Protein 5OW5 (pdb70)

Organism: Mus musculus (NCBI:txid10090)

Foldseek 3Di:
DDPVVVVVVVVPCVVVVVVVVVVLVVQLVVLVVPDDLQANLSSLVSNVVVVDLVNNLVSLVVPLVPLVSDDLLSLLSCLVSLLVQCPDPDPSSVVSSLSVLVSCLVVPVVVLVPLQPDDDDDVVSVVVVVSSVSNVVSLVVVLVVLVVCQCVVPPDHDSSVVVNVSSVVD/DVVVLVVLLVVLVVCVVVVVLVVSLVSLVVSLVVLVVVLVVDDDVVVSVVSVVVSVVSVVVNVVSVVVVVVVVVPDD/DVVVVVVVVVVCPVVVVVVVVVLVVQLVVLVVPDDLQASLSSLVSLVVVVDLVNNLVVLVVCLVPLVSDDLLSLLSCLVSLLVQCPDPDPSSNVSSLSVLVSCLVVPVVVLVCLQPDDDDDPVSVVVVVSSVSSVVSVVVVLVVLVVDVPVPVSSVVVNVSVVVD/DVVVLVVLLVVLVVCLVVVVLVVNLVSLVVSLVVLQVVAVPVVNVVSVVVSVVSVVVNVVSVVVVVVVVVPD/DVVVVVVVVD/DVVVVVVVVD

InterPro domains:
  IPR001680 WD40 repeat [PF00400] (13-49)
  IPR001680 WD40 repeat [PF00400] (54-91)
  IPR001680 WD40 repeat [PF00400] (96-133)
  IPR001680 WD40 repeat [PF00400] (139-175)
  IPR001680 WD40 repeat [PF00400] (180-217)
  IPR001680 WD40 repeat [PF00400] (224-253)
  IPR001680 WD40 repeat [PS50082] (16-58)
  IPR001680 WD40 repeat [PS50082] (59-100)
  IPR001680 WD40 repeat [PS50082] (101-142)
  IPR001680 WD40 repeat [PS50082] (143-184)
  IPR001680 WD40 repeat [PS50082] (185-226)
  IPR001680 WD40 repeat [SM00320] (9-49)
  IPR001680 WD40 repeat [SM00320] (52-91)
  IPR001680 WD40 repeat [SM00320] (94-133)
  IPR001680 WD40 repeat [SM00320] (136-175)
  IPR001680 WD40 repeat [SM00320] (178-217)
  IPR001680 WD40 repeat [SM00320] (220-258)
  IPR015943 WD40/YVTN repeat-like-containing domain superfamily [G3DSA:2.130.10.10] (4-182)
  IPR015943 WD40/YVTN repeat-like-containing domain superfamily [G3DSA:2.130.10.10] (183-345)
  IPR019775 WD40 repeat, conserved site [PS00678] (120-134)

Structure (mmCIF, N/CA/C/O backbone):
data_5OW5
#
_entry.id   5OW5
#
_cell.length_a   36.330
_cell.length_b   79.060
_cell.length_c   99.060
_cell.angle_alpha   90.00
_cell.angle_beta   94.97
_cell.angle_gamma   90.00
#
_symmetry.space_group_name_H-M   'P 1 21 1'
#
loop_
_entity.id
_entity.type
_entity.pdbx_description
1 polymer 'Katanin p80 WD40 repeat-containing subunit B1'
2 polymer 'Katanin p60 ATPase-containing subunit A1'
3 polymer 'Calmodulin-regulated spectrin-associated protein'
4 non-polymer 1,2-ETHANEDIOL
5 non-polymer DI(HYDROXYETHYL)ETHER
6 water water
#
loop_
_atom_site.group_PDB
_atom_site.id
_atom_site.type_symbol
_atom_site.label_atom_id
_atom_site.label_alt_id
_atom_site.label_comp_id
_atom_site.label_asym_id
_atom_site.label_entity_id
_atom_site.label_seq_id
_atom_site.pdbx_PDB_ins_code
_atom_site.Cartn_x
_atom_site.Cartn_y
_atom_site.Cartn_z
_atom_site.occupancy
_atom_site.B_iso_or_equiv
_atom_site.auth_seq_id
_atom_site.auth_comp_id
_atom_site.auth_asym_id
_atom_site.auth_atom_id
_atom_site.pdbx_PDB_model_num
ATOM 1 N N . LEU A 1 39 ? 137.237 137.226 -61.658 1.00 61.74 485 LEU A N 1
ATOM 2 C CA . LEU A 1 39 ? 136.193 137.506 -60.672 1.00 50.60 485 LEU A CA 1
ATOM 3 C C . LEU A 1 39 ? 135.411 136.236 -60.346 1.00 42.34 485 LEU A C 1
ATOM 4 O O . LEU A 1 39 ? 134.896 135.579 -61.245 1.00 50.64 485 LEU A O 1
ATOM 19 N N . VAL A 1 40 ? 135.331 135.899 -59.041 1.00 42.87 486 VAL A N 1
ATOM 20 C CA . VAL A 1 40 ? 134.663 134.695 -58.541 1.00 44.52 486 VAL A CA 1
ATOM 21 C C . VAL A 1 40 ? 133.200 135.003 -58.225 1.00 42.37 486 VAL A C 1
ATOM 22 O O . VAL A 1 40 ? 132.830 136.150 -57.954 1.00 33.85 486 VAL A O 1
ATOM 35 N N . ASP A 1 41 ? 132.334 133.985 -58.320 1.00 36.66 487 ASP A N 1
ATOM 36 C CA . ASP A 1 41 ? 130.902 134.233 -58.129 1.00 32.61 487 ASP A CA 1
ATOM 37 C C . ASP A 1 41 ? 130.611 134.856 -56.773 1.00 31.37 487 ASP A C 1
ATOM 38 O O . ASP A 1 41 ? 129.844 135.811 -56.679 1.00 29.32 487 ASP A O 1
ATOM 47 N N . GLU A 1 42 ? 131.168 134.294 -55.699 1.00 36.42 488 GLU A N 1
ATOM 48 C CA . GLU A 1 42 ? 130.853 134.822 -54.374 1.00 36.72 488 GLU A CA 1
ATOM 49 C C . GLU A 1 42 ? 131.198 136.310 -54.303 1.00 32.34 488 GLU A C 1
ATOM 50 O O . GLU A 1 42 ? 130.415 137.125 -53.813 1.00 31.62 488 GLU A O 1
ATOM 62 N N . ASP A 1 43 ? 132.385 136.683 -54.801 1.00 34.27 489 ASP A N 1
ATOM 63 C CA . ASP A 1 43 ? 132.813 138.078 -54.737 1.00 50.07 489 ASP A CA 1
ATOM 64 C C . ASP A 1 43 ? 131.881 138.979 -55.544 1.00 43.00 489 ASP A C 1
ATOM 65 O O . ASP A 1 43 ? 131.512 140.066 -55.095 1.00 31.75 489 ASP A O 1
ATOM 74 N N . ALA A 1 44 ? 131.459 138.528 -56.719 1.00 30.66 490 ALA A N 1
ATOM 75 C CA . ALA A 1 44 ? 130.581 139.333 -57.549 1.00 34.36 490 ALA A CA 1
ATOM 76 C C . ALA A 1 44 ? 129.232 139.531 -56.874 1.00 27.67 490 ALA A C 1
ATOM 77 O O . ALA A 1 44 ? 128.718 140.647 -56.820 1.00 28.21 490 ALA A O 1
ATOM 84 N N . MET A 1 45 ? 128.651 138.450 -56.338 1.00 31.23 491 MET A N 1
ATOM 85 C CA . MET A 1 45 ? 127.416 138.568 -55.578 1.00 29.11 491 MET A CA 1
ATOM 86 C C . MET A 1 45 ? 127.583 139.526 -54.403 1.00 28.37 491 MET A C 1
ATOM 87 O O . MET A 1 45 ? 126.733 140.379 -54.157 1.00 25.78 491 MET A O 1
ATOM 101 N N . SER A 1 46 ? 128.681 139.398 -53.665 1.00 31.64 492 SER A N 1
ATOM 102 C CA . SER A 1 46 ? 128.912 140.280 -52.526 1.00 28.53 492 SER A CA 1
ATOM 103 C C . SER A 1 46 ? 128.955 141.745 -52.974 1.00 27.63 492 SER A C 1
ATOM 104 O O . SER A 1 46 ? 128.366 142.621 -52.326 1.00 33.29 492 SER A O 1
ATOM 112 N N . GLN A 1 47 ? 129.636 142.026 -54.083 1.00 31.81 493 GLN A N 1
ATOM 113 C CA . GLN A 1 47 ? 129.746 143.408 -54.555 1.00 33.03 493 GLN A CA 1
ATOM 114 C C . GLN A 1 47 ? 128.389 143.976 -54.933 1.00 28.09 493 GLN A C 1
ATOM 115 O O . GLN A 1 47 ? 128.106 145.156 -54.672 1.00 27.67 493 GLN A O 1
ATOM 128 N N . ILE A 1 48 ? 127.564 143.172 -55.605 1.00 25.21 494 ILE A N 1
ATOM 129 C CA . ILE A 1 48 ? 126.219 143.601 -56.002 1.00 20.32 494 ILE A CA 1
ATOM 130 C C . ILE A 1 48 ? 125.317 143.829 -54.798 1.00 34.08 494 ILE A C 1
ATOM 131 O O . ILE A 1 48 ? 124.558 144.808 -54.741 1.00 25.49 494 ILE A O 1
ATOM 147 N N . ARG A 1 49 ? 125.333 142.893 -53.841 1.00 24.23 495 ARG A N 1
ATOM 148 C CA . ARG A 1 49 ? 124.364 142.934 -52.769 1.00 22.49 495 ARG A CA 1
ATOM 149 C C . ARG A 1 49 ? 124.651 144.057 -51.787 1.00 25.09 495 ARG A C 1
ATOM 150 O O . ARG A 1 49 ? 123.719 144.539 -51.132 1.00 23.03 495 ARG A O 1
ATOM 171 N N . LYS A 1 50 ? 125.912 144.503 -51.701 1.00 25.03 496 LYS A N 1
ATOM 172 C CA . LYS A 1 50 ? 126.264 145.535 -50.729 1.00 26.36 496 LYS A CA 1
ATOM 173 C C . LYS A 1 50 ? 125.308 146.737 -50.777 1.00 28.35 496 LYS A C 1
ATOM 174 O O . LYS A 1 50 ? 124.886 147.235 -49.733 1.00 26.45 496 LYS A O 1
ATOM 193 N N . GLY A 1 51 ? 124.960 147.212 -51.961 1.00 22.69 497 GLY A N 1
ATOM 194 C CA . GLY A 1 51 ? 124.174 148.424 -52.076 1.00 25.37 497 GLY A CA 1
ATOM 195 C C . GLY A 1 51 ? 122.686 148.220 -52.149 1.00 22.02 497 GLY A C 1
ATOM 196 O O . GLY A 1 51 ? 121.935 149.192 -52.334 1.00 22.19 497 GLY A O 1
ATOM 200 N N . HIS A 1 52 ? 122.221 146.974 -51.996 1.00 22.12 498 HIS A N 1
ATOM 201 C CA . HIS A 1 52 ? 120.794 146.714 -52.218 1.00 17.91 498 HIS A CA 1
ATOM 202 C C . HIS A 1 52 ? 119.904 147.435 -51.213 1.00 21.64 498 HIS A C 1
ATOM 203 O O . HIS A 1 52 ? 118.902 148.045 -51.588 1.00 20.81 498 HIS A O 1
ATOM 217 N N . ASP A 1 53 ? 120.189 147.300 -49.915 1.00 19.08 499 ASP A N 1
ATOM 218 C CA . ASP A 1 53 ? 119.307 147.939 -48.938 1.00 18.72 499 ASP A CA 1
ATOM 219 C C . ASP A 1 53 ? 119.281 149.454 -49.121 1.00 16.03 499 ASP A C 1
ATOM 220 O O . ASP A 1 53 ? 118.221 150.081 -49.027 1.00 18.45 499 ASP A O 1
ATOM 229 N N . THR A 1 54 ? 120.439 150.046 -49.400 1.00 18.97 500 THR A N 1
ATOM 230 C CA . THR A 1 54 ? 120.506 151.462 -49.729 1.00 19.95 500 THR A CA 1
ATOM 231 C C . THR A 1 54 ? 119.578 151.812 -50.874 1.00 23.40 500 THR A C 1
ATOM 232 O O . THR A 1 54 ? 118.791 152.767 -50.793 1.00 21.56 500 THR A O 1
ATOM 243 N N . MET A 1 55 ? 119.654 151.046 -51.969 1.00 20.49 501 MET A N 1
ATOM 244 C CA . MET A 1 55 ? 118.796 151.358 -53.105 1.00 16.32 501 MET A CA 1
ATOM 245 C C . MET A 1 55 ? 117.319 151.174 -52.759 1.00 15.38 501 MET A C 1
ATOM 246 O O . MET A 1 55 ? 116.469 151.978 -53.165 1.00 18.99 501 MET A O 1
ATOM 260 N N . PHE A 1 56 ? 116.991 150.135 -51.978 1.00 13.80 502 PHE A N 1
ATOM 261 C CA . PHE A 1 56 ? 115.599 149.902 -51.649 1.00 12.52 502 PHE A CA 1
ATOM 262 C C . PHE A 1 56 ? 115.062 151.057 -50.799 1.00 19.26 502 PHE A C 1
ATOM 263 O O . PHE A 1 56 ? 113.930 151.492 -50.979 1.00 19.09 502 PHE A O 1
ATOM 280 N N . VAL A 1 57 ? 115.853 151.531 -49.835 1.00 19.26 503 VAL A N 1
ATOM 281 C CA . VAL A 1 57 ? 115.399 152.604 -48.965 1.00 21.27 503 VAL A CA 1
ATOM 282 C C . VAL A 1 57 ? 115.242 153.881 -49.761 1.00 22.18 503 VAL A C 1
ATOM 283 O O . VAL A 1 57 ? 114.223 154.577 -49.666 1.00 20.68 503 VAL A O 1
ATOM 296 N N . VAL A 1 58 ? 116.255 154.226 -50.532 1.00 16.90 504 VAL A N 1
ATOM 297 C CA . VAL A 1 58 ? 116.199 155.492 -51.285 1.00 18.51 504 VAL A CA 1
ATOM 298 C C . VAL A 1 58 ? 115.023 155.491 -52.243 1.00 21.01 504 VAL A C 1
ATOM 299 O O . VAL A 1 58 ? 114.275 156.473 -52.341 1.00 19.10 504 VAL A O 1
ATOM 312 N N . LEU A 1 59 ? 114.834 154.376 -52.963 1.00 19.24 505 LEU A N 1
ATOM 313 C CA . LEU A 1 59 ? 113.811 154.330 -53.996 1.00 20.54 505 LEU A CA 1
ATOM 314 C C . LEU A 1 59 ? 112.419 154.275 -53.400 1.00 20.28 505 LEU A C 1
ATOM 315 O O . LEU A 1 59 ? 111.505 154.936 -53.899 1.00 18.87 505 LEU A O 1
ATOM 331 N N . THR A 1 60 ? 112.223 153.501 -52.311 1.00 18.39 506 THR A N 1
ATOM 332 C CA . THR A 1 60 ? 110.896 153.521 -51.716 1.00 16.29 506 THR A CA 1
ATOM 333 C C . THR A 1 60 ? 110.602 154.889 -51.100 1.00 18.62 506 THR A C 1
ATOM 334 O O . THR A 1 60 ? 109.448 155.345 -51.144 1.00 19.05 506 THR A O 1
ATOM 345 N N . SER A 1 61 ? 111.617 155.584 -50.577 1.00 18.75 507 SER A N 1
ATOM 346 C CA . SER A 1 61 ? 111.355 156.900 -50.015 1.00 18.73 507 SER A CA 1
ATOM 347 C C . SER A 1 61 ? 111.017 157.896 -51.114 1.00 22.72 507 SER A C 1
ATOM 348 O O . SER A 1 61 ? 110.086 158.705 -50.977 1.00 22.99 507 SER A O 1
ATOM 357 N N . ARG A 1 62 ? 111.740 157.826 -52.222 1.00 19.36 508 ARG A N 1
ATOM 358 C CA . ARG A 1 62 ? 111.427 158.734 -53.323 1.00 19.95 508 ARG A CA 1
ATOM 359 C C . ARG A 1 62 ? 110.026 158.449 -53.867 1.00 19.37 508 ARG A C 1
ATOM 360 O O . ARG A 1 62 ? 109.225 159.366 -54.058 1.00 22.95 508 ARG A O 1
ATOM 381 N N . HIS A 1 63 ? 109.689 157.176 -54.049 1.00 19.48 509 HIS A N 1
ATOM 382 C CA . HIS A 1 63 ? 108.333 156.824 -54.495 1.00 19.95 509 HIS A CA 1
ATOM 383 C C . HIS A 1 63 ? 107.263 157.396 -53.572 1.00 27.82 509 HIS A C 1
ATOM 384 O O . HIS A 1 63 ? 106.318 158.038 -54.031 1.00 21.70 509 HIS A O 1
ATOM 398 N N . LYS A 1 64 ? 107.390 157.194 -52.268 1.00 22.80 510 LYS A N 1
ATOM 399 C CA . LYS A 1 64 ? 106.407 157.763 -51.350 1.00 23.86 510 LYS A CA 1
ATOM 400 C C . LYS A 1 64 ? 106.293 159.274 -51.501 1.00 20.84 510 LYS A C 1
ATOM 401 O O . LYS A 1 64 ? 105.189 159.833 -51.585 1.00 21.26 510 LYS A O 1
ATOM 420 N N . ASN A 1 65 ? 107.427 159.956 -51.522 1.00 18.84 511 ASN A N 1
ATOM 421 C CA . ASN A 1 65 ? 107.442 161.400 -51.626 1.00 17.97 511 ASN A CA 1
ATOM 422 C C . ASN A 1 65 ? 106.808 161.866 -52.919 1.00 19.52 511 ASN A C 1
ATOM 423 O O . ASN A 1 65 ? 106.020 162.830 -52.923 1.00 22.58 511 ASN A O 1
ATOM 434 N N . LEU A 1 66 ? 107.066 161.146 -54.012 1.00 18.09 512 LEU A N 1
ATOM 435 C CA . LEU A 1 66 ? 106.448 161.547 -55.275 1.00 17.31 512 LEU A CA 1
ATOM 436 C C . LEU A 1 66 ? 104.938 161.298 -55.239 1.00 21.95 512 LEU A C 1
ATOM 437 O O . LEU A 1 66 ? 104.163 162.042 -55.852 1.00 24.55 512 LEU A O 1
ATOM 453 N N . ASP A 1 67 ? 104.498 160.267 -54.528 1.00 22.14 513 ASP A N 1
ATOM 454 C CA . ASP A 1 67 ? 103.054 160.028 -54.409 1.00 21.04 513 ASP A CA 1
ATOM 455 C C . ASP A 1 67 ? 102.375 161.144 -53.624 1.00 25.57 513 ASP A C 1
ATOM 456 O O . ASP A 1 67 ? 101.217 161.505 -53.883 1.00 23.40 513 ASP A O 1
ATOM 465 N N . THR A 1 68 ? 103.061 161.633 -52.594 1.00 19.66 514 THR A N 1
ATOM 466 C CA . THR A 1 68 ? 102.576 162.783 -51.838 1.00 22.75 514 THR A CA 1
ATOM 467 C C . THR A 1 68 ? 102.447 164.001 -52.735 1.00 20.86 514 THR A C 1
ATOM 468 O O . THR A 1 68 ? 101.439 164.713 -52.693 1.00 24.18 514 THR A O 1
ATOM 479 N N . VAL A 1 69 ? 103.473 164.284 -53.506 1.00 20.41 515 VAL A N 1
ATOM 480 C CA . VAL A 1 69 ? 103.416 165.402 -54.448 1.00 18.62 515 VAL A CA 1
ATOM 481 C C . VAL A 1 69 ? 102.266 165.196 -55.413 1.00 25.00 515 VAL A C 1
ATOM 482 O O . VAL A 1 69 ? 101.511 166.123 -55.715 1.00 22.13 515 VAL A O 1
ATOM 495 N N . ARG A 1 70 ? 102.112 163.976 -55.910 1.00 22.32 516 ARG A N 1
ATOM 496 C CA . ARG A 1 70 ? 101.072 163.688 -56.897 1.00 23.81 516 ARG A CA 1
ATOM 497 C C . ARG A 1 70 ? 99.682 163.855 -56.327 1.00 25.75 516 ARG A C 1
ATOM 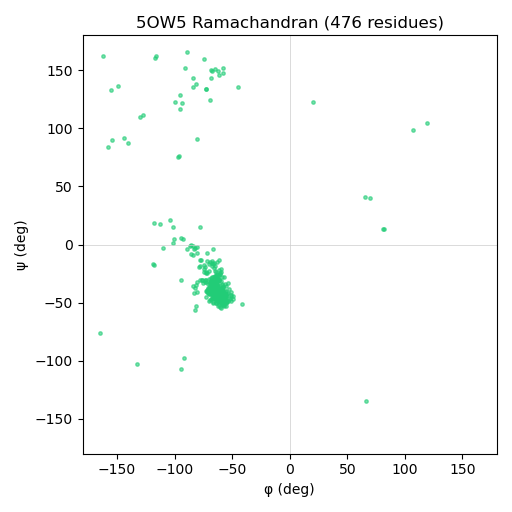498 O O . ARG A 1 70 ? 98.744 164.144 -57.081 1.00 28.59 516 ARG A O 1
ATOM 519 N N . ALA A 1 71 ? 99.504 163.653 -55.021 1.00 24.78 517 ALA A N 1
ATOM 520 C CA . ALA A 1 71 ? 98.165 163.703 -54.471 1.00 26.72 517 ALA A CA 1
ATOM 521 C C . ALA A 1 71 ? 97.566 165.100 -54.512 1.00 23.80 517 ALA A C 1
ATOM 522 O O . ALA A 1 71 ? 96.339 165.230 -54.425 1.00 26.85 517 ALA A O 1
ATOM 529 N N . VAL A 1 72 ? 98.387 166.132 -54.662 1.00 24.65 518 VAL A N 1
ATOM 530 C CA . VAL A 1 72 ? 97.884 167.496 -54.737 1.00 25.63 518 VAL A CA 1
ATOM 531 C C . VAL A 1 72 ? 98.113 168.075 -56.128 1.00 21.19 518 VAL A C 1
ATOM 532 O O . VAL A 1 72 ? 97.931 169.273 -56.334 1.00 23.31 518 VAL A O 1
ATOM 545 N N . TRP A 1 73 ? 98.357 167.213 -57.108 1.00 20.71 519 TRP A N 1
ATOM 546 C CA . TRP A 1 73 ? 98.602 167.688 -58.467 1.00 20.34 519 TRP A CA 1
ATOM 547 C C . TRP A 1 73 ? 97.346 168.195 -59.127 1.00 25.70 519 TRP A C 1
ATOM 548 O O . TRP A 1 73 ? 96.295 167.542 -59.101 1.00 23.79 519 TRP A O 1
ATOM 569 N N . THR A 1 74 ? 97.461 169.361 -59.755 1.00 23.09 520 THR A N 1
ATOM 570 C CA . THR A 1 74 ? 96.432 169.802 -60.702 1.00 24.84 520 THR A CA 1
ATOM 571 C C . THR A 1 74 ? 97.089 170.775 -61.668 1.00 21.87 520 THR A C 1
ATOM 572 O O . THR A 1 74 ? 97.796 171.673 -61.226 1.00 23.53 520 THR A O 1
ATOM 583 N N . THR A 1 75 ? 96.856 170.603 -62.971 1.00 24.32 521 THR A N 1
ATOM 584 C CA . THR A 1 75 ? 97.386 171.573 -63.920 1.00 22.06 521 THR A CA 1
ATOM 585 C C . THR A 1 75 ? 96.810 172.970 -63.667 1.00 26.28 521 THR A C 1
ATOM 586 O O . THR A 1 75 ? 97.411 173.971 -64.062 1.00 27.57 521 THR A O 1
ATOM 597 N N . GLY A 1 76 ? 95.606 173.054 -63.083 1.00 26.03 522 GLY A N 1
ATOM 598 C CA . GLY A 1 76 ? 95.038 174.342 -62.720 1.00 34.99 522 GLY A CA 1
ATOM 599 C C . GLY A 1 76 ? 95.871 175.142 -61.733 1.00 32.59 522 GLY A C 1
ATOM 600 O O . GLY A 1 76 ? 95.695 176.356 -61.605 1.00 28.71 522 GLY A O 1
ATOM 604 N N . ASP A 1 77 ? 96.709 174.477 -60.943 1.00 32.17 523 ASP A N 1
ATOM 605 C CA . ASP A 1 77 ? 97.594 175.185 -60.048 1.00 27.73 523 ASP A CA 1
ATOM 606 C C . ASP A 1 77 ? 98.750 174.286 -59.703 1.00 26.58 523 ASP A C 1
ATOM 607 O O . ASP A 1 77 ? 98.756 173.675 -58.618 1.00 24.36 523 ASP A O 1
ATOM 616 N N . ILE A 1 78 ? 99.768 174.240 -60.559 1.00 22.63 524 ILE A N 1
ATOM 617 C CA . ILE A 1 78 ? 100.898 173.354 -60.317 1.00 22.03 524 ILE A CA 1
ATOM 618 C C . ILE A 1 78 ? 101.733 173.810 -59.127 1.00 22.89 524 ILE A C 1
ATOM 619 O O . ILE A 1 78 ? 102.527 173.023 -58.602 1.00 20.10 524 ILE A O 1
ATOM 635 N N . LYS A 1 79 ? 101.562 175.051 -58.662 1.00 23.88 525 LYS A N 1
ATOM 636 C CA . LYS A 1 79 ? 102.335 175.508 -57.508 1.00 26.39 525 LYS A CA 1
ATOM 637 C C . LYS A 1 79 ? 102.068 174.636 -56.283 1.00 18.77 525 LYS A C 1
ATOM 638 O O . LYS A 1 79 ? 102.943 174.472 -55.435 1.00 21.22 525 LYS A O 1
ATOM 657 N N . THR A 1 80 ? 100.869 174.091 -56.153 1.00 18.13 526 THR A N 1
ATOM 658 C CA . THR A 1 80 ? 100.571 173.297 -54.963 1.00 20.85 526 THR A CA 1
ATOM 659 C C . THR A 1 80 ? 101.499 172.082 -54.867 1.00 20.94 526 THR A C 1
ATOM 660 O O . THR A 1 80 ? 102.012 171.782 -53.793 1.00 22.37 526 THR A O 1
ATOM 671 N N . SER A 1 81 ? 101.691 171.358 -55.972 1.00 20.67 527 SER A N 1
ATOM 672 C CA . SER A 1 81 ? 102.617 170.227 -55.945 1.00 18.19 527 SER A CA 1
ATOM 673 C C . SER A 1 81 ? 104.047 170.702 -55.773 1.00 16.98 527 SER A C 1
ATOM 674 O O . SER A 1 81 ? 104.849 170.063 -55.087 1.00 19.63 527 SER A O 1
ATOM 682 N N . VAL A 1 82 ? 104.413 171.815 -56.413 1.00 16.24 528 VAL A N 1
ATOM 683 C CA . VAL A 1 82 ? 105.787 172.295 -56.256 1.00 15.61 528 VAL A CA 1
ATOM 684 C C . VAL A 1 82 ? 106.051 172.639 -54.787 1.00 14.62 528 VAL A C 1
ATOM 685 O O . VAL A 1 82 ? 107.116 172.320 -54.234 1.00 22.22 528 VAL A O 1
ATOM 698 N N . ASP A 1 83 ? 105.090 173.274 -54.152 1.00 20.65 529 ASP A N 1
ATOM 699 C CA . ASP A 1 83 ? 105.190 173.600 -52.732 1.00 20.97 529 ASP A CA 1
ATOM 700 C C . ASP A 1 83 ? 105.331 172.353 -51.877 1.00 22.40 529 ASP A C 1
ATOM 701 O O . ASP A 1 83 ? 106.102 172.341 -50.905 1.00 24.83 529 ASP A O 1
ATOM 710 N N . SER A 1 84 ? 104.538 171.304 -52.165 1.00 22.71 530 SER A N 1
ATOM 711 C CA A SER A 1 84 ? 104.688 170.086 -51.382 0.77 20.16 530 SER A CA 1
ATOM 712 C CA B SER A 1 84 ? 104.683 170.072 -51.402 0.23 25.18 530 SER A CA 1
ATOM 713 C C . SER A 1 84 ? 106.097 169.520 -51.549 1.00 20.10 530 SER A C 1
ATOM 714 O O . SER A 1 84 ? 106.698 169.072 -50.583 1.00 20.59 530 SER A O 1
ATOM 729 N N . ALA A 1 85 ? 106.606 169.483 -52.787 1.00 16.25 531 ALA A N 1
ATOM 730 C CA . ALA A 1 85 ? 107.979 169.013 -53.022 1.00 17.54 531 ALA A CA 1
ATOM 731 C C . ALA A 1 85 ? 108.989 169.817 -52.220 1.00 21.04 531 ALA A C 1
ATOM 732 O O . ALA A 1 85 ? 109.942 169.264 -51.684 1.00 19.91 531 ALA A O 1
ATOM 739 N N . VAL A 1 86 ? 108.822 171.139 -52.170 1.00 18.25 532 VAL A N 1
ATOM 740 C CA . VAL A 1 86 ? 109.784 171.964 -51.438 1.00 19.89 532 VAL A CA 1
ATOM 741 C C . VAL A 1 86 ? 109.682 171.659 -49.943 1.00 17.45 532 VAL A C 1
ATOM 742 O O . VAL A 1 86 ? 110.705 171.537 -49.254 1.00 21.67 532 VAL A O 1
ATOM 755 N N . ALA A 1 87 ? 108.462 171.425 -49.456 1.00 17.90 533 ALA A N 1
ATOM 756 C CA . ALA A 1 87 ? 108.265 171.108 -48.030 1.00 17.78 533 ALA A CA 1
ATOM 757 C C . ALA A 1 87 ? 108.898 169.779 -47.652 1.00 19.46 533 ALA A C 1
ATOM 758 O O . ALA A 1 87 ? 109.294 169.597 -46.499 1.00 20.67 533 ALA A O 1
ATOM 765 N N . ILE A 1 88 ? 108.906 168.808 -48.574 1.00 17.22 534 ILE A N 1
ATOM 766 C CA . ILE A 1 88 ? 109.462 167.501 -48.278 1.00 20.95 534 ILE A CA 1
ATOM 767 C C . ILE A 1 88 ? 110.968 167.630 -48.085 1.00 17.74 534 ILE A C 1
ATOM 768 O O . ILE A 1 88 ? 111.576 166.839 -47.362 1.00 24.93 534 ILE A O 1
ATOM 784 N N . ASN A 1 89 ? 111.557 168.612 -48.726 1.00 17.28 535 ASN A N 1
ATOM 785 C CA . ASN A 1 89 ? 112.953 169.000 -48.515 1.00 19.42 535 ASN A CA 1
ATOM 786 C C . ASN A 1 89 ? 113.943 167.960 -49.034 1.00 29.06 535 ASN A C 1
ATOM 787 O O . ASN A 1 89 ? 115.011 167.746 -48.470 1.00 31.79 535 ASN A O 1
ATOM 798 N N . ASP A 1 90 ? 113.622 167.396 -50.198 1.00 23.67 536 ASP A N 1
ATOM 799 C CA . ASP A 1 90 ? 114.448 166.401 -50.872 1.00 26.65 536 ASP A CA 1
ATOM 800 C C . ASP A 1 90 ? 114.656 166.902 -52.296 1.00 20.67 536 ASP A C 1
ATOM 801 O O . ASP A 1 90 ? 113.717 166.975 -53.061 1.00 21.00 536 ASP A O 1
ATOM 810 N N . LEU A 1 91 ? 115.883 167.292 -52.629 1.00 15.20 537 LEU A N 1
ATOM 811 C CA . LEU A 1 91 ? 116.117 167.922 -53.934 1.00 16.10 537 LEU A CA 1
ATOM 812 C C . LEU A 1 91 ? 115.845 166.932 -55.070 1.00 16.10 537 LEU A C 1
ATOM 813 O O . LEU A 1 91 ? 115.549 167.338 -56.201 1.00 19.13 537 LEU A O 1
ATOM 829 N N . SER A 1 92 ? 116.019 165.654 -54.827 1.00 18.33 538 SER A N 1
ATOM 830 C CA . SER A 1 92 ? 115.764 164.684 -55.883 1.00 15.92 538 SER A CA 1
ATOM 831 C C . SER A 1 92 ? 114.307 164.684 -56.293 1.00 19.01 538 SER A C 1
ATOM 832 O O . SER A 1 92 ? 114.005 164.487 -57.471 1.00 19.35 538 SER A O 1
ATOM 840 N N . VAL A 1 93 ? 113.404 164.927 -55.350 1.00 16.57 539 VAL A N 1
ATOM 841 C CA . VAL A 1 93 ? 111.978 164.999 -55.685 1.00 15.87 539 VAL A CA 1
ATOM 842 C C . VAL A 1 93 ? 111.662 166.274 -56.450 1.00 20.39 539 VAL A C 1
ATOM 843 O O . VAL A 1 93 ? 110.847 166.275 -57.390 1.00 19.95 539 VAL A O 1
ATOM 856 N N . VAL A 1 94 ? 112.288 167.395 -56.049 1.00 19.68 540 VAL A N 1
ATOM 857 C CA . VAL A 1 94 ? 112.144 168.634 -56.816 1.00 12.79 540 VAL A CA 1
ATOM 858 C C . VAL A 1 94 ? 112.606 168.418 -58.253 1.00 15.57 540 VAL A C 1
ATOM 859 O O . VAL A 1 94 ? 111.981 168.901 -59.186 1.00 18.59 540 VAL A O 1
ATOM 872 N N . VAL A 1 95 ? 113.756 167.725 -58.447 1.00 18.50 541 VAL A N 1
ATOM 873 C CA . VAL A 1 95 ? 114.288 167.516 -59.796 1.00 19.18 541 VAL A CA 1
ATOM 874 C C . VAL A 1 95 ? 113.295 166.746 -60.648 1.00 16.55 541 VAL A C 1
ATOM 875 O O . VAL A 1 95 ? 113.037 167.095 -61.809 1.00 22.80 541 VAL A O 1
ATOM 888 N N . ASP A 1 96 ? 112.725 165.692 -60.093 1.00 18.00 542 ASP A N 1
ATOM 889 C CA . ASP A 1 96 ? 111.782 164.875 -60.849 1.00 16.33 542 ASP A CA 1
ATOM 890 C C . ASP A 1 96 ? 110.557 165.698 -61.222 1.00 17.73 542 ASP A C 1
ATOM 891 O O . ASP A 1 96 ? 110.070 165.621 -62.361 1.00 23.91 542 ASP A O 1
ATOM 900 N N . LEU A 1 97 ? 110.106 166.561 -60.312 1.00 18.71 543 LEU A N 1
ATOM 901 C CA . LEU A 1 97 ? 108.913 167.362 -60.595 1.00 16.69 543 LEU A CA 1
ATOM 902 C C . LEU A 1 97 ? 109.213 168.438 -61.630 1.00 20.16 543 LEU A C 1
ATOM 903 O O . LEU A 1 97 ? 108.401 168.673 -62.526 1.00 23.17 543 LEU A O 1
ATOM 919 N N . LEU A 1 98 ? 110.390 169.092 -61.537 1.00 15.79 544 LEU A N 1
ATOM 920 C CA . LEU A 1 98 ? 110.743 170.113 -62.537 1.00 13.83 544 LEU A CA 1
ATOM 921 C C . LEU A 1 98 ? 110.915 169.491 -63.914 1.00 13.67 544 LEU A C 1
ATOM 922 O O . LEU A 1 98 ? 110.592 170.110 -64.925 1.00 19.02 544 LEU A O 1
ATOM 938 N N . ASN A 1 99 ? 111.466 168.270 -63.977 1.00 20.10 545 ASN A N 1
ATOM 939 C CA . ASN A 1 99 ? 111.597 167.600 -65.274 1.00 21.29 545 ASN A CA 1
ATOM 940 C C . ASN A 1 99 ? 110.225 167.390 -65.901 1.00 28.02 545 ASN A C 1
ATOM 941 O O . ASN A 1 99 ? 110.111 167.334 -67.131 1.00 23.75 545 ASN A O 1
ATOM 952 N N . ILE A 1 100 ? 109.171 167.345 -65.103 1.00 22.04 546 ILE A N 1
ATOM 953 C CA . ILE A 1 100 ? 107.818 167.258 -65.639 1.00 23.50 546 ILE A CA 1
ATOM 954 C C . ILE A 1 100 ? 107.302 168.631 -66.032 1.00 20.03 546 ILE A C 1
ATOM 955 O O . ILE A 1 100 ? 106.926 168.871 -67.183 1.00 23.73 546 ILE A O 1
ATOM 971 N N . VAL A 1 101 ? 107.291 169.568 -65.087 1.00 19.57 547 VAL A N 1
ATOM 972 C CA . VAL A 1 101 ? 106.626 170.825 -65.403 1.00 22.60 547 VAL A CA 1
ATOM 973 C C . VAL A 1 101 ? 107.443 171.687 -66.364 1.00 17.89 547 VAL A C 1
ATOM 974 O O . VAL A 1 101 ? 106.888 172.616 -66.957 1.00 21.86 547 VAL A O 1
ATOM 987 N N . ASN A 1 102 ? 108.739 171.447 -66.501 1.00 17.40 548 ASN A N 1
ATOM 988 C CA . ASN A 1 102 ? 109.504 172.153 -67.512 1.00 18.80 548 ASN A CA 1
ATOM 989 C C . ASN A 1 102 ? 108.993 171.865 -68.918 1.00 24.95 548 ASN A C 1
ATOM 990 O O . ASN A 1 102 ? 109.343 172.607 -69.846 1.00 21.20 548 ASN A O 1
ATOM 1001 N N . GLN A 1 103 ? 108.149 170.844 -69.086 1.00 25.47 549 GLN A N 1
ATOM 1002 C CA . GLN A 1 103 ? 107.663 170.492 -70.420 1.00 25.48 549 GLN A CA 1
ATOM 1003 C C . GLN A 1 103 ? 106.470 171.317 -70.877 1.00 28.44 549 GLN A C 1
ATOM 1004 O O . GLN A 1 103 ? 106.097 171.224 -72.055 1.00 28.72 549 GLN A O 1
ATOM 1018 N N . LYS A 1 104 ? 105.851 172.128 -70.010 1.00 22.10 550 LYS A N 1
ATOM 1019 C CA . LYS A 1 104 ? 104.699 172.953 -70.423 1.00 23.98 550 LYS A CA 1
ATOM 1020 C C . LYS A 1 104 ? 104.727 174.304 -69.710 1.00 30.10 550 LYS A C 1
ATOM 1021 O O . LYS A 1 104 ? 104.156 174.456 -68.628 1.00 23.94 550 LYS A O 1
ATOM 1040 N N . ALA A 1 105 ? 105.361 175.295 -70.346 1.00 28.61 551 ALA A N 1
ATOM 1041 C CA . ALA A 1 105 ? 105.542 176.589 -69.695 1.00 18.34 551 ALA A CA 1
ATOM 1042 C C . ALA A 1 105 ? 104.212 177.296 -69.429 1.00 18.61 551 ALA A C 1
ATOM 1043 O O . ALA A 1 105 ? 104.144 178.130 -68.518 1.00 22.63 551 ALA A O 1
ATOM 1050 N N . SER A 1 106 ? 103.172 177.018 -70.226 1.00 26.77 552 SER A N 1
ATOM 1051 C CA . SER A 1 106 ? 101.888 177.685 -70.032 1.00 33.84 552 SER A CA 1
ATOM 1052 C C . SER A 1 106 ? 101.307 177.423 -68.643 1.00 24.99 552 SER A C 1
ATOM 1053 O O . SER A 1 106 ? 100.428 178.178 -68.212 1.00 26.06 552 SER A O 1
ATOM 1061 N N . LEU A 1 107 ? 101.744 176.354 -67.956 1.00 23.27 553 LEU A N 1
ATOM 1062 C CA . LEU A 1 107 ? 101.216 176.086 -66.634 1.00 23.37 553 LEU A CA 1
ATOM 1063 C C . LEU A 1 107 ? 101.820 176.957 -65.553 1.00 23.88 553 LEU A C 1
ATOM 1064 O O . LEU A 1 107 ? 101.347 176.904 -64.418 1.00 22.48 553 LEU A O 1
ATOM 1080 N N . TRP A 1 108 ? 102.921 177.653 -65.855 1.00 30.39 554 TRP A N 1
ATOM 1081 C CA . TRP A 1 108 ? 103.600 178.459 -64.867 1.00 22.22 554 TRP A CA 1
ATOM 1082 C C . TRP A 1 108 ? 103.003 179.844 -64.709 1.00 22.98 554 TRP A C 1
ATOM 1083 O O . TRP A 1 108 ? 102.780 180.563 -65.688 1.00 22.46 554 TRP A O 1
ATOM 1104 N N . LYS A 1 109 ? 102.834 180.262 -63.457 1.00 22.86 555 LYS A N 1
ATOM 1105 C CA . LYS A 1 109 ? 102.311 181.571 -63.099 1.00 27.33 555 LYS A CA 1
ATOM 1106 C C . LYS A 1 109 ? 103.392 182.345 -62.346 1.00 25.05 555 LYS A C 1
ATOM 1107 O O . LYS A 1 109 ? 104.322 181.774 -61.795 1.00 26.29 555 LYS A O 1
ATOM 1126 N N . LEU A 1 110 ? 103.238 183.679 -62.295 1.00 34.43 556 LEU A N 1
ATOM 1127 C CA . LEU A 1 110 ? 104.271 184.501 -61.663 1.00 28.29 556 LEU A CA 1
ATOM 1128 C C . LEU A 1 110 ? 104.543 184.069 -60.227 1.00 31.03 556 LEU A C 1
ATOM 1129 O O . LEU A 1 110 ? 105.699 184.015 -59.790 1.00 34.21 556 LEU A O 1
ATOM 1145 N N . ASP A 1 111 ? 103.491 183.754 -59.465 1.00 38.89 557 ASP A N 1
ATOM 1146 C CA . ASP A 1 111 ? 103.722 183.390 -58.068 1.00 51.30 557 ASP A CA 1
ATOM 1147 C C . ASP A 1 111 ? 104.606 182.158 -57.950 1.00 34.26 557 ASP A C 1
ATOM 1148 O O . ASP A 1 111 ? 105.281 181.973 -56.928 1.00 40.58 557 ASP A O 1
ATOM 1157 N N . LEU A 1 112 ? 104.635 181.289 -58.980 1.00 28.46 558 LEU A N 1
ATOM 1158 C CA . LEU A 1 112 ? 105.429 180.085 -58.870 1.00 25.62 558 LEU A CA 1
ATOM 1159 C C . LEU A 1 112 ? 106.917 180.409 -58.941 1.00 23.18 558 LEU A C 1
ATOM 1160 O O . LEU A 1 112 ? 107.751 179.669 -58.403 1.00 23.67 558 LEU A O 1
ATOM 1176 N N . CYS A 1 113 ? 107.249 181.531 -59.557 1.00 24.24 559 CYS A N 1
ATOM 1177 C CA . CYS A 1 113 ? 108.654 181.859 -59.776 1.00 23.03 559 CYS A CA 1
ATOM 1178 C C . CYS A 1 113 ? 109.409 182.025 -58.473 1.00 22.74 559 CYS A C 1
ATOM 1179 O O . CYS A 1 113 ? 110.582 181.610 -58.391 1.00 23.90 559 CYS A O 1
ATOM 1187 N N . THR A 1 114 ? 108.820 182.718 -57.489 1.00 23.79 560 THR A N 1
ATOM 1188 C CA . THR A 1 114 ? 109.571 182.979 -56.261 1.00 26.71 560 THR A CA 1
ATOM 1189 C C . THR A 1 114 ? 109.780 181.720 -55.430 1.00 26.50 560 THR A C 1
ATOM 1190 O O . THR A 1 114 ? 110.633 181.730 -54.541 1.00 25.24 560 THR A O 1
ATOM 1201 N N . THR A 1 115 ? 109.006 180.662 -55.694 1.00 25.91 561 THR A N 1
ATOM 1202 C CA . THR A 1 115 ? 109.257 179.327 -55.139 1.00 19.43 561 THR A CA 1
ATOM 1203 C C . THR A 1 115 ? 110.329 178.569 -55.910 1.00 18.41 561 THR A C 1
ATOM 1204 O O . THR A 1 115 ? 111.175 177.883 -55.316 1.00 22.44 561 THR A O 1
ATOM 1215 N N . VAL A 1 116 ? 110.335 178.658 -57.248 1.00 19.87 562 VAL A N 1
ATOM 1216 C CA . VAL A 1 116 ? 111.240 177.849 -58.020 1.00 15.70 562 VAL A CA 1
ATOM 1217 C C . VAL A 1 116 ? 112.617 178.436 -58.049 1.00 17.25 562 VAL A C 1
ATOM 1218 O O . VAL A 1 116 ? 113.609 177.698 -58.099 1.00 20.68 562 VAL A O 1
ATOM 1231 N N . LEU A 1 117 ? 112.736 179.761 -58.019 1.00 16.51 563 LEU A N 1
ATOM 1232 C CA . LEU A 1 117 ? 114.069 180.336 -58.206 1.00 19.64 563 LEU A CA 1
ATOM 1233 C C . LEU A 1 117 ? 115.047 179.877 -57.157 1.00 19.35 563 LEU A C 1
ATOM 1234 O O . LEU A 1 117 ? 116.184 179.529 -57.531 1.00 21.61 563 LEU A O 1
ATOM 1250 N N . PRO A 1 118 ? 114.688 179.823 -55.861 1.00 18.77 564 PRO A N 1
ATOM 1251 C CA . PRO A 1 118 ? 115.621 179.282 -54.863 1.00 18.15 564 PRO A CA 1
ATOM 1252 C C . PRO A 1 118 ? 116.061 177.860 -55.150 1.00 20.23 564 PRO A C 1
ATOM 1253 O O . PRO A 1 118 ? 117.222 177.505 -54.902 1.00 19.94 564 PRO A O 1
ATOM 1264 N N . GLN A 1 119 ? 115.171 177.027 -55.670 1.00 21.43 565 GLN A N 1
ATOM 1265 C CA . GLN A 1 119 ? 115.559 175.690 -56.081 1.00 21.10 565 GLN A CA 1
ATOM 1266 C C . GLN A 1 119 ? 116.493 175.727 -57.289 1.00 19.51 565 GLN A C 1
ATOM 1267 O O . GLN A 1 119 ? 117.467 174.975 -57.349 1.00 20.62 565 GLN A O 1
ATOM 1281 N N . ILE A 1 120 ? 116.212 176.589 -58.269 1.00 22.22 566 ILE A N 1
ATOM 1282 C CA . ILE A 1 120 ? 117.144 176.736 -59.371 1.00 18.00 566 ILE A CA 1
ATOM 1283 C C . ILE A 1 120 ? 118.523 177.070 -58.853 1.00 22.02 566 ILE A C 1
ATOM 1284 O O . ILE A 1 120 ? 119.535 176.522 -59.308 1.00 20.57 566 ILE A O 1
ATOM 1300 N N . GLU A 1 121 ? 118.588 177.972 -57.856 1.00 19.99 567 GLU A N 1
ATOM 1301 C CA . GLU A 1 121 ? 119.887 178.357 -57.343 1.00 21.66 567 GLU A CA 1
ATOM 1302 C C . GLU A 1 121 ? 120.634 177.158 -56.804 1.00 22.17 567 GLU A C 1
ATOM 1303 O O . GLU A 1 121 ? 121.850 177.061 -56.969 1.00 23.27 567 GLU A O 1
ATOM 1315 N N . LYS A 1 122 ? 119.934 176.254 -56.110 1.00 20.96 568 LYS A N 1
ATOM 1316 C CA . LYS A 1 122 ? 120.594 175.057 -55.595 1.00 22.94 568 LYS A CA 1
ATOM 1317 C C . LYS A 1 122 ? 121.056 174.160 -56.749 1.00 25.61 568 LYS A C 1
ATOM 1318 O O . LYS A 1 122 ? 122.192 173.649 -56.756 1.00 23.84 568 LYS A O 1
ATOM 1337 N N . LEU A 1 123 ? 120.178 173.945 -57.711 1.00 20.40 569 LEU A N 1
ATOM 1338 C CA . LEU A 1 123 ? 120.489 173.061 -58.825 1.00 19.71 569 LEU A CA 1
ATOM 1339 C C . LEU A 1 123 ? 121.695 173.540 -59.626 1.00 22.16 569 LEU A C 1
ATOM 1340 O O . LEU A 1 123 ? 122.523 172.726 -60.040 1.00 19.69 569 LEU A O 1
ATOM 1356 N N . LEU A 1 124 ? 121.812 174.857 -59.880 1.00 21.21 570 LEU A N 1
ATOM 1357 C CA . LEU A 1 124 ? 122.944 175.337 -60.679 1.00 20.99 570 LEU A CA 1
ATOM 1358 C C . LEU A 1 124 ? 124.276 175.136 -59.985 1.00 23.19 570 LEU A C 1
ATOM 1359 O O . LEU A 1 124 ? 125.317 175.208 -60.643 1.00 23.52 570 LEU A O 1
ATOM 1375 N N . GLN A 1 125 ? 124.266 174.876 -58.676 1.00 25.90 571 GLN A N 1
ATOM 1376 C CA . GLN A 1 125 ? 125.486 174.622 -57.923 1.00 23.79 571 GLN A CA 1
ATOM 1377 C C . GLN A 1 125 ? 125.710 173.138 -57.664 1.00 24.06 571 GLN A C 1
ATOM 1378 O O . GLN A 1 125 ? 126.735 172.768 -57.082 1.00 25.88 571 GLN A O 1
ATOM 1392 N N . SER A 1 126 ? 124.821 172.285 -58.160 1.00 21.03 572 SER A N 1
ATOM 1393 C CA . SER A 1 126 ? 124.959 170.851 -57.940 1.00 20.76 572 SER A CA 1
ATOM 1394 C C . SER A 1 126 ? 126.205 170.302 -58.614 1.00 25.05 572 SER A C 1
ATOM 1395 O O . SER A 1 126 ? 126.677 170.814 -59.639 1.00 22.29 572 SER A O 1
ATOM 1403 N N . LYS A 1 127 ? 126.765 169.242 -58.040 1.00 24.15 573 LYS A N 1
ATOM 1404 C CA . LY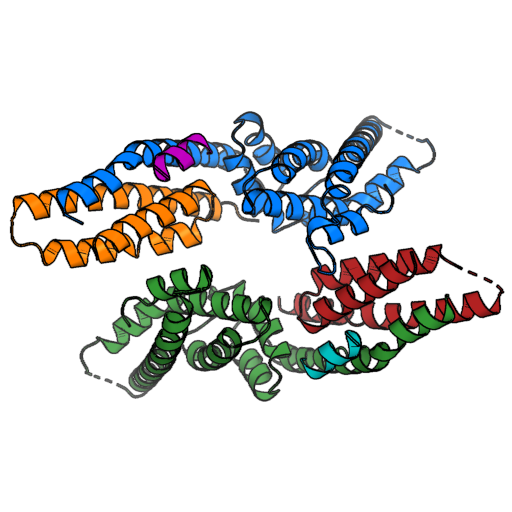S A 1 127 ? 127.874 168.633 -58.749 1.00 27.75 573 LYS A CA 1
ATOM 1405 C C . LYS A 1 127 ? 127.393 167.607 -59.766 1.00 23.51 573 LYS A C 1
ATOM 1406 O O . LYS A 1 127 ? 128.215 167.030 -60.478 1.00 24.03 573 LYS A O 1
ATOM 1425 N N . TYR A 1 128 ? 126.068 167.384 -59.854 1.00 20.48 574 TYR A N 1
ATOM 1426 C CA . TYR A 1 128 ? 125.519 166.463 -60.841 1.00 18.15 574 TYR A CA 1
ATOM 1427 C C . TYR A 1 128 ? 125.129 167.264 -62.082 1.00 17.56 574 TYR A C 1
ATOM 1428 O O . TYR A 1 128 ? 124.240 168.137 -62.022 1.00 20.95 574 TYR A O 1
ATOM 1446 N N . GLU A 1 129 ? 125.725 166.898 -63.223 1.00 20.43 575 GLU A N 1
ATOM 1447 C CA . GLU A 1 129 ? 125.428 167.606 -64.468 1.00 23.02 575 GLU A CA 1
ATOM 1448 C C . GLU A 1 129 ? 123.932 167.655 -64.738 1.00 23.95 575 GLU A C 1
ATOM 1449 O O . GLU A 1 129 ? 123.400 168.669 -65.230 1.00 22.40 575 GLU A O 1
ATOM 1461 N N . SER A 1 130 ? 123.233 166.542 -64.490 1.00 23.15 576 SER A N 1
ATOM 1462 C CA . SER A 1 130 ? 121.808 166.498 -64.824 1.00 18.87 576 SER A CA 1
ATOM 1463 C C . SER A 1 130 ? 120.964 167.399 -63.947 1.00 17.66 576 SER A C 1
ATOM 1464 O O . SER A 1 130 ? 119.954 167.952 -64.410 1.00 21.85 576 SER A O 1
ATOM 1472 N N . TYR A 1 131 ? 121.357 167.593 -62.691 1.00 19.25 577 TYR A N 1
ATOM 1473 C CA . TYR A 1 131 ? 120.686 168.595 -61.881 1.00 19.53 577 TYR A CA 1
ATOM 1474 C C . TYR A 1 131 ? 120.924 169.990 -62.445 1.00 15.68 577 TYR A C 1
ATOM 1475 O O . TYR A 1 131 ? 120.013 170.821 -62.480 1.00 17.28 577 TYR A O 1
ATOM 1493 N N . VAL A 1 132 ? 122.169 170.309 -62.786 1.00 20.28 578 VAL A N 1
ATOM 1494 C CA . VAL A 1 132 ? 122.453 171.639 -63.358 1.00 19.19 578 VAL A CA 1
ATOM 1495 C C . VAL A 1 132 ? 121.607 171.865 -64.596 1.00 19.21 578 VAL A C 1
ATOM 1496 O O . VAL A 1 132 ? 121.040 172.960 -64.810 1.00 22.35 578 VAL A O 1
ATOM 1509 N N . GLN A 1 133 ? 121.481 170.830 -65.431 1.00 20.55 579 GLN A N 1
ATOM 1510 C CA . GLN A 1 133 ? 120.718 170.989 -66.649 1.00 17.92 579 GLN A CA 1
ATOM 1511 C C . GLN A 1 133 ? 119.242 171.220 -66.346 1.00 19.91 579 GLN A C 1
ATOM 1512 O O . GLN A 1 133 ? 118.607 172.051 -66.986 1.00 19.16 579 GLN A O 1
ATOM 1526 N N . THR A 1 134 ? 118.655 170.501 -65.378 1.00 18.22 580 THR A N 1
ATOM 1527 C CA . THR A 1 134 ? 117.251 170.775 -65.014 1.00 17.38 580 THR A CA 1
ATOM 1528 C C . THR A 1 134 ? 117.088 172.206 -64.517 1.00 16.00 580 THR A C 1
ATOM 1529 O O . THR A 1 134 ? 116.118 172.902 -64.875 1.00 18.93 580 THR A O 1
ATOM 1540 N N . GLY A 1 135 ? 118.054 172.664 -63.723 1.00 19.60 581 GLY A N 1
ATOM 1541 C CA . GLY A 1 135 ? 118.038 174.027 -63.223 1.00 18.33 581 GLY A CA 1
ATOM 1542 C C . GLY A 1 135 ? 118.131 175.050 -64.348 1.00 21.50 581 GLY A C 1
ATOM 1543 O O . GLY A 1 135 ? 117.373 176.023 -64.370 1.00 16.97 581 GLY A O 1
ATOM 1547 N N . CYS A 1 136 ? 119.000 174.796 -65.320 1.00 19.39 582 CYS A N 1
ATOM 1548 C CA . CYS A 1 136 ? 119.126 175.664 -66.494 1.00 19.88 582 CYS A CA 1
ATOM 1549 C C . CYS A 1 136 ? 117.841 175.722 -67.301 1.00 20.00 582 CYS A C 1
ATOM 1550 O O . CYS A 1 136 ? 117.425 176.802 -67.744 1.00 18.90 582 CYS A O 1
ATOM 1558 N N . THR A 1 137 ? 117.228 174.560 -67.551 1.00 21.72 583 THR A N 1
ATOM 1559 C CA . THR A 1 137 ? 115.979 174.486 -68.312 1.00 23.12 583 THR A CA 1
ATOM 1560 C C . THR A 1 137 ? 114.876 175.305 -67.645 1.00 22.82 583 THR A C 1
ATOM 1561 O O . THR A 1 137 ? 114.187 176.084 -68.302 1.00 17.84 583 THR A O 1
ATOM 1572 N N . SER A 1 138 ? 114.713 175.167 -66.316 1.00 20.90 584 SER A N 1
ATOM 1573 C CA . SER A 1 138 ? 113.709 175.938 -65.608 1.00 15.45 584 SER A CA 1
ATOM 1574 C C . SER A 1 138 ? 114.019 177.421 -65.680 1.00 12.97 584 SER A C 1
ATOM 1575 O O . SER A 1 138 ? 113.112 178.257 -65.731 1.00 16.44 584 SER A O 1
ATOM 1583 N N . LEU A 1 139 ? 115.290 177.804 -65.555 1.00 13.20 585 LEU A N 1
ATOM 1584 C CA . LEU A 1 139 ? 115.615 179.217 -65.503 1.00 13.13 585 LEU A CA 1
ATOM 1585 C C . LEU A 1 139 ? 115.394 179.857 -66.870 1.00 13.74 585 LEU A C 1
ATOM 1586 O O . LEU A 1 139 ? 114.872 180.971 -66.967 1.00 19.58 585 LEU A O 1
ATOM 1602 N N . LYS A 1 140 ? 115.717 179.129 -67.932 1.00 15.59 586 LYS A N 1
ATOM 1603 C CA . LYS A 1 140 ? 115.443 179.664 -69.251 1.00 16.95 586 LYS A CA 1
ATOM 1604 C C . LYS A 1 140 ? 113.939 179.860 -69.429 1.00 21.23 586 LYS A C 1
ATOM 1605 O O . LYS A 1 140 ? 113.488 180.865 -69.994 1.00 20.56 586 LYS A O 1
ATOM 1624 N N . LEU A 1 141 ? 113.157 178.895 -68.932 1.00 19.89 587 LEU A N 1
ATOM 1625 C CA . LEU A 1 141 ? 111.699 178.992 -69.024 1.00 15.07 587 LEU A CA 1
ATOM 1626 C C . LEU A 1 141 ? 111.212 180.249 -68.330 1.00 19.10 587 LEU A C 1
ATOM 1627 O O . LEU A 1 141 ? 110.455 181.054 -68.894 1.00 23.36 587 LEU A O 1
ATOM 1643 N N . ILE A 1 142 ? 111.640 180.443 -67.098 1.00 18.82 588 ILE A N 1
ATOM 1644 C CA . ILE A 1 142 ? 111.213 181.626 -66.365 1.00 16.08 588 ILE A CA 1
ATOM 1645 C C . ILE A 1 142 ? 111.596 182.903 -67.124 1.00 16.67 588 ILE A C 1
ATOM 1646 O O . ILE A 1 142 ? 110.773 183.814 -67.296 1.00 21.13 588 ILE A O 1
ATOM 1662 N N . LEU A 1 143 ? 112.865 183.019 -67.510 1.00 21.51 589 LEU A N 1
ATOM 1663 C CA . LEU A 1 143 ? 113.352 184.219 -68.170 1.00 19.22 589 LEU A CA 1
ATOM 1664 C C . LEU A 1 143 ? 112.565 184.513 -69.437 1.00 22.32 589 LEU A C 1
ATOM 1665 O O . LEU A 1 143 ? 112.170 185.665 -69.683 1.00 22.54 589 LEU A O 1
ATOM 1681 N N . GLN A 1 144 ? 112.337 183.489 -70.263 1.00 19.55 590 GLN A N 1
ATOM 1682 C CA . GLN A 1 144 ? 111.666 183.746 -71.526 1.00 20.60 590 GLN A CA 1
ATOM 1683 C C . GLN A 1 144 ? 110.191 184.043 -71.303 1.00 24.51 590 GLN A C 1
ATOM 1684 O O . GLN A 1 144 ? 109.600 184.844 -72.043 1.00 24.71 590 GLN A O 1
ATOM 1698 N N . ARG A 1 145 ? 109.592 183.439 -70.278 1.00 25.26 591 ARG A N 1
ATOM 1699 C CA . ARG A 1 145 ? 108.166 183.653 -70.070 1.00 19.74 591 ARG A CA 1
ATOM 1700 C C . ARG A 1 145 ? 107.865 184.924 -69.285 1.00 23.81 591 ARG A C 1
ATOM 1701 O O . ARG A 1 145 ? 106.818 185.544 -69.495 1.00 28.97 591 ARG A O 1
ATOM 1722 N N . PHE A 1 146 ? 108.705 185.275 -68.307 1.00 21.18 592 PHE A N 1
ATOM 1723 C CA . PHE A 1 146 ? 108.365 186.287 -67.330 1.00 18.71 592 PHE A CA 1
ATOM 1724 C C . PHE A 1 146 ? 109.244 187.517 -67.293 1.00 32.76 592 PHE A C 1
ATOM 1725 O O . PHE A 1 146 ? 108.839 188.519 -66.694 1.00 27.88 592 PHE A O 1
ATOM 1742 N N . LEU A 1 147 ? 110.446 187.508 -67.851 1.00 27.67 593 LEU A N 1
ATOM 1743 C CA . LEU A 1 147 ? 111.306 188.670 -67.612 1.00 27.24 593 LEU A CA 1
ATOM 1744 C C . LEU A 1 147 ? 110.711 189.935 -68.190 1.00 26.78 593 LEU A C 1
ATOM 1745 O O . LEU A 1 147 ? 110.779 190.986 -67.505 1.00 26.37 593 LEU A O 1
ATOM 1761 N N . PRO A 1 148 ? 110.132 189.944 -69.376 1.00 29.52 594 PRO A N 1
ATOM 1762 C CA . PRO A 1 148 ? 109.508 191.190 -69.853 1.00 35.22 594 PRO A CA 1
ATOM 1763 C C . PRO A 1 148 ? 108.395 191.683 -68.940 1.00 38.29 594 PRO A C 1
ATOM 1764 O O . PRO A 1 148 ? 108.322 192.889 -68.664 1.00 35.98 594 PRO A O 1
ATOM 1775 N N . LEU A 1 149 ? 107.524 190.784 -68.466 1.00 32.14 595 LEU A N 1
ATOM 1776 C CA . LEU A 1 149 ? 106.432 191.179 -67.582 1.00 35.32 595 LEU A CA 1
ATOM 1777 C C . LEU A 1 149 ? 106.958 191.735 -66.264 1.00 31.02 595 LEU A C 1
ATOM 1778 O O . LEU A 1 149 ? 106.470 192.754 -65.768 1.00 35.43 595 LEU A O 1
ATOM 1794 N N . ILE A 1 150 ? 107.935 191.056 -65.664 1.00 26.62 596 ILE A N 1
ATOM 1795 C CA . ILE A 1 150 ? 108.562 191.546 -64.442 1.00 30.20 596 ILE A CA 1
ATOM 1796 C C . ILE A 1 150 ? 109.138 192.928 -64.683 1.00 29.12 596 ILE A C 1
ATOM 1797 O O . ILE A 1 150 ? 108.951 193.859 -63.885 1.00 33.31 596 ILE A O 1
ATOM 1813 N N . THR A 1 151 ? 109.836 193.088 -65.808 1.00 32.02 597 THR A N 1
ATOM 1814 C CA . THR A 1 151 ? 110.462 194.368 -66.118 1.00 31.83 597 THR A CA 1
ATOM 1815 C C . THR A 1 151 ? 109.415 195.448 -66.294 1.00 33.76 597 THR A C 1
ATOM 1816 O O . THR A 1 151 ? 109.579 196.563 -65.785 1.00 31.57 597 THR A O 1
ATOM 1827 N N . ASP A 1 152 ? 108.320 195.137 -66.995 1.00 47.54 598 ASP A N 1
ATOM 1828 C CA . ASP A 1 152 ? 107.260 196.122 -67.195 1.00 39.04 598 ASP A CA 1
ATOM 1829 C C . ASP A 1 152 ? 106.635 196.539 -65.869 1.00 40.18 598 ASP A C 1
ATOM 1830 O O . ASP A 1 152 ? 106.444 197.730 -65.604 1.00 43.04 598 ASP A O 1
ATOM 1839 N N . ILE A 1 153 ? 106.305 195.565 -65.017 1.00 36.39 599 ILE A N 1
ATOM 1840 C CA . ILE A 1 153 ? 105.647 195.888 -63.753 1.00 33.31 599 ILE A CA 1
ATOM 1841 C C . ILE A 1 153 ? 106.547 196.762 -62.900 1.00 34.52 599 ILE A C 1
ATOM 1842 O O . ILE A 1 153 ? 106.097 197.735 -62.284 1.00 40.81 599 ILE A O 1
ATOM 1858 N N . LEU A 1 154 ? 107.828 196.420 -62.827 1.00 38.81 600 LEU A N 1
ATOM 1859 C CA . LEU A 1 154 ? 108.741 197.176 -61.985 1.00 36.06 600 LEU A CA 1
ATOM 1860 C C . LEU A 1 154 ? 108.983 198.574 -62.528 1.00 38.73 600 LEU A C 1
ATOM 1861 O O . LEU A 1 154 ? 109.238 199.490 -61.742 1.00 38.62 600 LEU A O 1
ATOM 1877 N N . ALA A 1 155 ? 108.932 198.751 -63.857 1.00 34.67 601 ALA A N 1
ATOM 1878 C CA . ALA A 1 155 ? 109.136 200.045 -64.495 1.00 37.59 601 ALA A CA 1
ATOM 1879 C C . ALA A 1 155 ? 107.908 200.942 -64.430 1.00 38.54 601 ALA A C 1
ATOM 1880 O O . ALA A 1 155 ? 108.029 202.162 -64.592 1.00 43.64 601 ALA A O 1
ATOM 1887 N N . ALA A 1 156 ? 106.736 200.376 -64.186 1.00 39.55 602 ALA A N 1
ATOM 1888 C CA . ALA A 1 156 ? 105.498 201.123 -64.325 1.00 37.98 602 ALA A CA 1
ATOM 1889 C C . ALA A 1 156 ? 105.491 202.355 -63.427 1.00 49.82 602 ALA A C 1
ATOM 1890 O O . ALA A 1 156 ? 106.164 202.386 -62.391 1.00 49.70 602 ALA A O 1
ATOM 1897 N N . PRO A 1 157 ? 104.768 203.401 -63.812 1.00 63.32 603 PRO A N 1
ATOM 1898 C CA . PRO A 1 157 ? 104.517 204.489 -62.879 1.00 58.72 603 PRO A CA 1
ATOM 1899 C C . PRO A 1 157 ? 103.737 203.977 -61.701 1.00 67.47 603 PRO A C 1
ATOM 1900 O O . PRO A 1 157 ? 102.961 202.998 -61.815 1.00 66.69 603 PRO A O 1
ATOM 1911 N N . PRO A 1 158 ? 103.922 204.555 -60.511 1.00 66.88 604 PRO A N 1
ATOM 1912 C CA . PRO A 1 158 ? 103.134 204.116 -59.360 1.00 76.13 604 PRO A CA 1
ATOM 1913 C C . PRO A 1 158 ? 101.653 204.353 -59.615 1.00 88.54 604 PRO A C 1
ATOM 1914 O O . PRO A 1 158 ? 101.255 205.318 -60.273 1.00 90.47 604 PRO A O 1
ATOM 1925 N N . SER A 1 159 ? 100.836 203.449 -59.090 1.00 77.24 605 SER A N 1
ATOM 1926 C CA . SER A 1 159 ? 99.402 203.480 -59.331 1.00 76.66 605 SER A CA 1
ATOM 1927 C C . SER A 1 159 ? 98.664 204.226 -58.227 1.00 67.52 605 SER A C 1
ATOM 1928 O O . SER A 1 159 ? 98.782 203.877 -57.053 1.00 68.82 605 SER A O 1
ATOM 1936 N N . ASP A 1 163 ? 94.865 198.529 -54.046 1.00 55.20 609 ASP A N 1
ATOM 1937 C CA . ASP A 1 163 ? 94.637 197.260 -54.726 1.00 50.89 609 ASP A CA 1
ATOM 1938 C C . ASP A 1 163 ? 95.578 196.203 -54.167 1.00 53.29 609 ASP A C 1
ATOM 1939 O O . ASP A 1 163 ? 96.720 196.098 -54.592 1.00 50.01 609 ASP A O 1
ATOM 1944 N N . ILE A 1 164 ? 95.073 195.382 -53.246 1.00 47.48 610 ILE A N 1
ATOM 1945 C CA . ILE A 1 164 ? 95.941 194.425 -52.561 1.00 62.87 610 ILE A CA 1
ATOM 1946 C C . ILE A 1 164 ? 96.561 193.446 -53.555 1.00 57.86 610 ILE A C 1
ATOM 1947 O O . ILE A 1 164 ? 97.774 193.195 -53.533 1.00 44.32 610 ILE A O 1
ATOM 1962 N N . SER A 1 165 ? 95.745 192.883 -54.448 1.00 61.65 611 SER A N 1
ATOM 1963 C CA . SER A 1 165 ? 96.248 191.897 -55.399 1.00 55.44 611 SER A CA 1
ATOM 1964 C C . SER A 1 165 ? 97.397 192.464 -56.219 1.00 35.89 611 SER A C 1
ATOM 1965 O O . SER A 1 165 ? 98.451 191.826 -56.366 1.00 39.84 611 SER A O 1
ATOM 1973 N N . ARG A 1 166 ? 97.217 193.663 -56.755 1.00 46.70 612 ARG A N 1
ATOM 1974 C CA . ARG A 1 166 ? 98.261 194.298 -57.544 1.00 43.15 612 ARG A CA 1
ATOM 1975 C C . ARG A 1 166 ? 99.506 194.536 -56.705 1.00 38.87 612 ARG A C 1
ATOM 1976 O O . ARG A 1 166 ? 100.630 194.286 -57.168 1.00 40.47 612 ARG A O 1
ATOM 1997 N N . GLU A 1 167 ? 99.328 194.972 -55.453 1.00 38.94 613 GLU A N 1
ATOM 1998 C CA . GLU A 1 167 ? 100.479 195.238 -54.595 1.00 42.76 613 GLU A CA 1
ATOM 1999 C C . GLU A 1 167 ? 101.192 193.934 -54.235 1.00 41.36 613 GLU A C 1
ATOM 2000 O O . GLU A 1 167 ? 102.424 193.891 -54.203 1.00 34.70 613 GLU A O 1
ATOM 2012 N N . GLU A 1 168 ? 100.441 192.846 -54.013 1.00 36.98 614 GLU A N 1
ATOM 2013 C CA . GLU A 1 168 ? 101.085 191.550 -53.821 1.00 35.73 614 GLU A CA 1
ATOM 2014 C C . GLU A 1 168 ? 101.881 191.144 -55.053 1.00 32.29 614 GLU A C 1
ATOM 2015 O O . GLU A 1 168 ? 103.012 190.658 -54.941 1.00 31.84 614 GLU A O 1
ATOM 2027 N N . ARG A 1 169 ? 101.314 191.357 -56.240 1.00 40.19 615 ARG A N 1
ATOM 2028 C CA . ARG A 1 169 ? 102.033 191.027 -57.458 1.00 35.09 615 ARG A CA 1
ATOM 2029 C C . ARG A 1 169 ? 103.298 191.867 -57.592 1.00 27.65 615 ARG A C 1
ATOM 2030 O O . ARG A 1 169 ? 104.359 191.352 -57.990 1.00 28.97 615 ARG A O 1
ATOM 2051 N N . LEU A 1 170 ? 103.217 193.149 -57.238 1.00 33.08 616 LEU A N 1
ATOM 2052 C CA . LEU A 1 170 ? 104.397 193.998 -57.352 1.00 34.17 616 LEU A CA 1
ATOM 2053 C C . LEU A 1 170 ? 105.521 193.479 -56.455 1.00 25.27 616 LEU A C 1
ATOM 2054 O O . LEU A 1 170 ? 106.685 193.433 -56.872 1.00 29.53 616 LEU A O 1
ATOM 2070 N N . HIS A 1 171 ? 105.184 193.071 -55.219 1.00 37.29 617 HIS A N 1
ATOM 2071 C CA . HIS A 1 171 ? 106.185 192.548 -54.285 1.00 30.15 617 HIS A CA 1
ATOM 2072 C C . HIS A 1 171 ? 106.724 191.210 -54.756 1.00 26.81 617 HIS A C 1
ATOM 2073 O O . HIS A 1 171 ? 107.904 190.921 -54.598 1.00 25.71 617 HIS A O 1
ATOM 2087 N N . LYS A 1 172 ? 105.869 190.385 -55.359 1.00 25.84 618 LYS A N 1
ATOM 2088 C CA . LYS A 1 172 ? 106.349 189.187 -56.038 1.00 30.45 618 LYS A CA 1
ATOM 2089 C C . LYS A 1 172 ? 107.363 189.533 -57.126 1.00 22.40 618 LYS A C 1
ATOM 2090 O O . LYS A 1 172 ? 108.429 188.909 -57.219 1.00 23.01 618 LYS A O 1
ATOM 2109 N N . CYS A 1 173 ? 107.071 190.568 -57.930 1.00 26.50 619 CYS A N 1
ATOM 2110 C CA . CYS A 1 173 ? 107.996 190.941 -58.987 1.00 26.14 619 CYS A CA 1
ATOM 2111 C C . CYS A 1 173 ? 109.308 191.445 -58.405 1.00 21.40 619 CYS A C 1
ATOM 2112 O O . CYS A 1 173 ? 110.390 191.114 -58.919 1.00 27.09 619 CYS A O 1
ATOM 2120 N N A ARG A 1 174 ? 109.245 192.224 -57.319 0.60 21.53 620 ARG A N 1
ATOM 2121 N N B ARG A 1 174 ? 109.237 192.229 -57.321 0.40 26.50 620 ARG A N 1
ATOM 2122 C CA A ARG A 1 174 ? 110.489 192.689 -56.721 0.60 21.53 620 ARG A CA 1
ATOM 2123 C CA B ARG A 1 174 ? 110.457 192.712 -56.686 0.40 23.58 620 ARG A CA 1
ATOM 2124 C C A ARG A 1 174 ? 111.306 191.509 -56.211 0.60 20.28 620 ARG A C 1
ATOM 2125 C C B ARG A 1 174 ? 111.294 191.548 -56.162 0.40 20.38 620 ARG A C 1
ATOM 2126 O O A ARG A 1 174 ? 112.538 191.498 -56.323 0.60 25.61 620 ARG A O 1
ATOM 2127 O O B ARG A 1 174 ? 112.528 191.576 -56.242 0.40 23.54 620 ARG A O 1
ATOM 2168 N N . LEU A 1 175 ? 110.642 190.517 -55.617 1.00 23.15 621 LEU A N 1
ATOM 2169 C CA . LEU A 1 175 ? 111.372 189.345 -55.131 1.00 19.48 621 LEU A CA 1
ATOM 2170 C C . LEU A 1 175 ? 111.977 188.570 -56.297 1.00 22.69 621 LEU A C 1
ATOM 2171 O O . LEU A 1 175 ? 113.150 188.185 -56.254 1.00 20.69 621 LEU A O 1
ATOM 2186 N N . CYS A 1 176 ? 111.209 188.345 -57.359 1.00 26.29 622 CYS A N 1
ATOM 2187 C CA . CYS A 1 176 ? 111.784 187.676 -58.538 1.00 22.77 622 CYS A CA 1
ATOM 2188 C C . CYS A 1 176 ? 113.047 188.380 -59.023 1.00 20.34 622 CYS A C 1
ATOM 2189 O O . CYS A 1 176 ? 114.071 187.738 -59.277 1.00 22.58 622 CYS A O 1
ATOM 2197 N N . PHE A 1 177 ? 112.976 189.708 -59.169 1.00 18.79 623 PHE A N 1
ATOM 2198 C CA . PHE A 1 177 ? 114.131 190.480 -59.611 1.00 19.74 623 PHE A CA 1
ATOM 2199 C C . PHE A 1 177 ? 115.313 190.279 -58.695 1.00 23.36 623 PHE A C 1
ATOM 2200 O O . PHE A 1 177 ? 116.437 190.032 -59.155 1.00 23.57 623 PHE A O 1
ATOM 2217 N N . LYS A 1 178 ? 115.086 190.372 -57.368 1.00 22.26 624 LYS A N 1
ATOM 2218 C CA . LYS A 1 178 ? 116.158 190.114 -56.422 1.00 21.86 624 LYS A CA 1
ATOM 2219 C C . LYS A 1 178 ? 116.753 188.725 -56.622 1.00 23.96 624 LYS A C 1
ATOM 2220 O O . LYS A 1 178 ? 117.979 188.547 -56.630 1.00 25.32 624 LYS A O 1
ATOM 2239 N N . GLN A 1 179 ? 115.899 187.724 -56.783 1.00 20.45 625 GLN A N 1
ATOM 2240 C CA . GLN A 1 179 ? 116.382 186.365 -56.964 1.00 22.82 625 GLN A CA 1
ATOM 2241 C C . GLN A 1 179 ? 117.113 186.194 -58.298 1.00 17.94 625 GLN A C 1
ATOM 2242 O O . GLN A 1 179 ? 118.163 185.523 -58.372 1.00 22.82 625 GLN A O 1
ATOM 2256 N N . LEU A 1 180 ? 116.567 186.781 -59.354 1.00 21.76 626 LEU A N 1
ATOM 2257 C CA . LEU A 1 180 ? 117.223 186.721 -60.655 1.00 23.26 626 LEU A CA 1
ATOM 2258 C C . LEU A 1 180 ? 118.547 187.455 -60.645 1.00 24.79 626 LEU A C 1
ATOM 2259 O O . LEU A 1 180 ? 119.531 186.972 -61.211 1.00 23.94 626 LEU A O 1
ATOM 2275 N N . LYS A 1 181 ? 118.613 188.595 -59.957 1.00 20.61 627 LYS A N 1
ATOM 2276 C CA . LYS A 1 181 ? 119.875 189.317 -59.875 1.00 22.88 627 LYS A CA 1
ATOM 2277 C C . LYS A 1 181 ? 120.923 188.475 -59.177 1.00 27.33 627 LYS A C 1
ATOM 2278 O O . LYS A 1 181 ? 122.091 188.460 -59.593 1.00 28.49 627 LYS A O 1
ATOM 2297 N N . SER A 1 182 ? 120.534 187.754 -58.119 1.00 25.30 628 SER A N 1
ATOM 2298 C CA . SER A 1 182 ? 121.485 186.891 -57.423 1.00 26.69 628 SER A CA 1
ATOM 2299 C C . SER A 1 182 ? 121.911 185.721 -58.308 1.00 28.41 628 SER A C 1
ATOM 2300 O O . SER A 1 182 ? 123.101 185.380 -58.373 1.00 28.75 628 SER A O 1
ATOM 2308 N N . ILE A 1 183 ? 120.974 185.124 -59.023 1.00 21.75 629 ILE A N 1
ATOM 2309 C CA . ILE A 1 183 ? 121.296 184.017 -59.923 1.00 27.09 629 ILE A CA 1
ATOM 2310 C C . ILE A 1 183 ? 122.178 184.464 -61.084 1.00 26.64 629 ILE A C 1
ATOM 2311 O O . ILE A 1 183 ? 123.046 183.707 -61.528 1.00 27.96 629 ILE A O 1
ATOM 2327 N N . SER A 1 184 ? 121.990 185.689 -61.574 1.00 23.15 630 SER A N 1
ATOM 2328 C CA . SER A 1 184 ? 122.791 186.182 -62.691 1.00 23.54 630 SER A CA 1
ATOM 2329 C C . SER A 1 184 ? 124.287 186.179 -62.367 1.00 33.73 630 SER A C 1
ATOM 2330 O O . SER A 1 184 ? 125.103 185.965 -63.256 1.00 25.38 630 SER A O 1
ATOM 2338 N N . GLY A 1 185 ? 124.681 186.453 -61.120 1.00 27.44 631 GLY A N 1
ATOM 2339 C CA . GLY A 1 185 ? 126.099 186.428 -60.795 1.00 33.23 631 GLY A CA 1
ATOM 2340 C C . GLY A 1 185 ? 126.678 185.025 -60.886 1.00 24.67 631 GLY A C 1
ATOM 2341 O O . GLY A 1 185 ? 127.829 184.832 -61.306 1.00 29.85 631 GLY A O 1
ATOM 2345 N N . LEU A 1 186 ? 125.905 184.042 -60.442 1.00 24.18 632 LEU A N 1
ATOM 2346 C CA . LEU A 1 186 ? 126.293 182.649 -60.566 1.00 22.89 632 LEU A CA 1
ATOM 2347 C C . LEU A 1 186 ? 126.407 182.292 -62.043 1.00 28.17 632 LEU A C 1
ATOM 2348 O O . LEU A 1 186 ? 127.400 181.705 -62.488 1.00 25.39 632 LEU A O 1
ATOM 2364 N N . VAL A 1 187 ? 125.435 182.731 -62.828 1.00 21.45 633 VAL A N 1
ATOM 2365 C CA . VAL A 1 187 ? 125.439 182.454 -64.271 1.00 20.60 633 VAL A CA 1
ATOM 2366 C C . VAL A 1 187 ? 126.632 183.094 -64.955 1.00 24.23 633 VAL A C 1
ATOM 2367 O O . VAL A 1 187 ? 127.267 182.482 -65.836 1.00 25.12 633 VAL A O 1
ATOM 2380 N N . LYS A 1 188 ? 126.963 184.353 -64.599 1.00 21.71 634 LYS A N 1
ATOM 2381 C CA . LYS A 1 188 ? 128.097 185.011 -65.198 1.00 23.59 634 LYS A CA 1
ATOM 2382 C C . LYS A 1 188 ? 129.398 184.294 -64.870 1.00 27.85 634 LYS A C 1
ATOM 2383 O O . LYS A 1 188 ? 130.313 184.275 -65.696 1.00 31.63 634 LYS A O 1
ATOM 2402 N N A SER A 1 189 ? 129.501 183.707 -63.672 0.60 27.25 635 SER A N 1
ATOM 2403 N N B SER A 1 189 ? 129.497 183.703 -63.668 0.40 29.67 635 SER A N 1
ATOM 2404 C CA A SER A 1 189 ? 130.702 182.983 -63.281 0.60 28.27 635 SER A CA 1
ATOM 2405 C CA B SER A 1 189 ? 130.706 182.988 -63.280 0.40 30.22 635 SER A CA 1
ATOM 2406 C C A SER A 1 189 ? 130.856 181.649 -63.989 0.60 33.35 635 SER A C 1
ATOM 2407 C C B SER A 1 189 ? 130.878 181.682 -64.042 0.40 33.54 635 SER A C 1
ATOM 2408 O O A SER A 1 189 ? 131.936 181.050 -63.912 0.60 42.15 635 SER A O 1
ATOM 2409 O O B SER A 1 189 ? 131.994 181.152 -64.089 0.40 42.57 635 SER A O 1
ATOM 2424 N N . LYS A 1 190 ? 129.809 181.161 -64.653 1.00 22.84 636 LYS A N 1
ATOM 2425 C CA . LYS A 1 190 ? 129.881 179.882 -65.356 1.00 21.86 636 LYS A CA 1
ATOM 2426 C C . LYS A 1 190 ? 129.746 180.014 -66.871 1.00 23.77 636 LYS A C 1
ATOM 2427 O O . LYS A 1 190 ? 129.936 179.009 -67.581 1.00 26.82 636 LYS A O 1
ATOM 2446 N N . SER A 1 191 ? 129.454 181.213 -67.381 1.00 26.20 637 SER A N 1
ATOM 2447 C CA . SER A 1 191 ? 129.239 181.378 -68.827 1.00 22.57 637 SER A CA 1
ATOM 2448 C C . SER A 1 191 ? 130.504 181.223 -69.648 1.00 32.69 637 SER A C 1
ATOM 2449 O O . SER A 1 191 ? 130.411 180.984 -70.859 1.00 35.73 637 SER A O 1
ATOM 2457 N N . GLY A 1 192 ? 131.673 181.415 -69.059 1.00 27.21 638 GLY A N 1
ATOM 2458 C CA . GLY A 1 192 ? 132.907 181.235 -69.780 1.00 31.68 638 GLY A CA 1
ATOM 2459 C C . GLY A 1 192 ? 133.484 179.836 -69.758 1.00 27.74 638 GLY A C 1
ATOM 2460 O O . GLY A 1 192 ? 134.440 179.576 -70.484 1.00 32.27 638 GLY A O 1
ATOM 2464 N N . LEU A 1 193 ? 132.868 178.909 -69.021 1.00 28.34 639 LEU A N 1
ATOM 2465 C CA . LEU A 1 193 ? 133.427 177.561 -68.891 1.00 33.99 639 LEU A CA 1
ATOM 2466 C C . LEU A 1 193 ? 133.530 176.833 -70.228 1.00 38.70 639 LEU A C 1
ATOM 2467 O O . LEU A 1 193 ? 134.446 176.017 -70.423 1.00 33.02 639 LEU A O 1
ATOM 2483 N N . SER A 1 194 ? 132.624 177.119 -71.167 1.00 34.27 640 SER A N 1
ATOM 2484 C CA . SER A 1 194 ? 132.631 176.455 -72.472 1.00 32.07 640 SER A CA 1
ATOM 2485 C C . SER A 1 194 ? 133.603 177.075 -73.462 1.00 31.67 640 SER A C 1
ATOM 2486 O O . SER A 1 194 ? 133.758 176.547 -74.570 1.00 38.01 640 SER A O 1
ATOM 2494 N N . GLY A 1 195 ? 134.278 178.162 -73.101 1.00 30.91 641 GLY A N 1
ATOM 2495 C CA . GLY A 1 195 ? 135.236 178.753 -74.005 1.00 36.11 641 GLY A CA 1
ATOM 2496 C C . GLY A 1 195 ? 134.545 179.316 -75.229 1.00 39.50 641 GLY A C 1
ATOM 2497 O O . GLY A 1 195 ? 133.512 179.996 -75.135 1.00 43.29 641 GLY A O 1
ATOM 2501 N N . ARG A 1 196 ? 135.127 179.019 -76.393 1.00 36.74 642 ARG A N 1
ATOM 2502 C CA . ARG A 1 196 ? 134.594 179.452 -77.680 1.00 40.37 642 ARG A CA 1
ATOM 2503 C C . ARG A 1 196 ? 133.275 178.777 -78.021 1.00 38.10 642 ARG A C 1
ATOM 2504 O O . ARG A 1 196 ? 132.593 179.226 -78.946 1.00 51.76 642 ARG A O 1
ATOM 2525 N N . HIS A 1 197 ? 132.917 177.714 -77.316 1.00 42.62 643 HIS A N 1
ATOM 2526 C CA . HIS A 1 197 ? 131.752 176.923 -77.664 1.00 38.02 643 HIS A CA 1
ATOM 2527 C C . HIS A 1 197 ? 130.496 177.449 -76.981 1.00 33.95 643 HIS A C 1
ATOM 2528 O O . HIS A 1 197 ? 130.534 178.216 -76.016 1.00 35.27 643 HIS A O 1
ATOM 2542 N N . GLY A 1 198 ? 129.356 176.984 -77.468 1.00 33.60 644 GLY A N 1
ATOM 2543 C CA . GLY A 1 198 ? 128.109 177.304 -76.803 1.00 29.25 644 GLY A CA 1
ATOM 2544 C C . GLY A 1 198 ? 127.921 176.519 -75.522 1.00 30.34 644 GLY A C 1
ATOM 2545 O O . GLY A 1 198 ? 128.555 175.491 -75.284 1.00 29.66 644 GLY A O 1
ATOM 2549 N N . SER A 1 199 ? 127.044 177.027 -74.654 1.00 28.79 645 SER A N 1
ATOM 2550 C CA . SER A 1 199 ? 126.622 176.267 -73.485 1.00 28.09 645 SER A CA 1
ATOM 2551 C C . SER A 1 199 ? 125.336 176.868 -72.937 1.00 24.87 645 SER A C 1
ATOM 2552 O O . SER A 1 199 ? 125.014 178.027 -73.196 1.00 23.48 645 SER A O 1
ATOM 2560 N N . ALA A 1 200 ? 124.640 176.085 -72.115 1.00 24.13 646 ALA A N 1
ATOM 2561 C CA . ALA A 1 200 ? 123.400 176.557 -71.536 1.00 23.50 646 ALA A CA 1
ATOM 2562 C C . ALA A 1 200 ? 123.667 177.794 -70.684 1.00 22.12 646 ALA A C 1
ATOM 2563 O O . ALA A 1 200 ? 122.809 178.676 -70.593 1.00 23.69 646 ALA A O 1
ATOM 2570 N N . PHE A 1 201 ? 124.859 177.891 -70.096 1.00 23.27 647 PHE A N 1
ATOM 2571 C CA . PHE A 1 201 ? 125.143 179.067 -69.282 1.00 23.41 647 PHE A CA 1
ATOM 2572 C C . PHE A 1 201 ? 125.437 180.305 -70.123 1.00 28.95 647 PHE A C 1
ATOM 2573 O O . PHE A 1 201 ? 125.178 181.424 -69.662 1.00 26.40 647 PHE A O 1
ATOM 2590 N N . ARG A 1 202 ? 126.006 180.146 -71.324 1.00 23.49 648 ARG A N 1
ATOM 2591 C CA . ARG A 1 202 ? 126.099 181.278 -72.239 1.00 21.24 648 ARG A CA 1
ATOM 2592 C C . ARG A 1 202 ? 124.715 181.781 -72.611 1.00 22.69 648 ARG A C 1
ATOM 2593 O O . ARG A 1 202 ? 124.471 182.987 -72.640 1.00 24.72 648 ARG A O 1
ATOM 2614 N N . GLU A 1 203 ? 123.803 180.869 -72.959 1.00 23.93 649 GLU A N 1
ATOM 2615 C CA . GLU A 1 203 ? 122.441 181.280 -73.273 1.00 25.42 649 GLU A CA 1
ATOM 2616 C C . GLU A 1 203 ? 121.828 182.066 -72.135 1.00 20.08 649 GLU A C 1
ATOM 2617 O O . GLU A 1 203 ? 121.209 183.100 -72.334 1.00 22.51 649 GLU A O 1
ATOM 2629 N N . LEU A 1 204 ? 121.934 181.549 -70.925 1.00 19.71 650 LEU A N 1
ATOM 2630 C CA . LEU A 1 204 ? 121.324 182.235 -69.805 1.00 20.97 650 LEU A CA 1
ATOM 2631 C C . LEU A 1 204 ? 121.936 183.603 -69.579 1.00 19.73 650 LEU A C 1
ATOM 2632 O O . LEU A 1 204 ? 121.235 184.555 -69.258 1.00 23.61 650 LEU A O 1
ATOM 2648 N N . HIS A 1 205 ? 123.253 183.715 -69.697 1.00 18.50 651 HIS A N 1
ATOM 2649 C CA . HIS A 1 205 ? 123.888 185.007 -69.530 1.00 18.92 651 HIS A CA 1
ATOM 2650 C C . HIS A 1 205 ? 123.329 186.010 -70.533 1.00 20.16 651 HIS A C 1
ATOM 2651 O O . HIS A 1 205 ? 123.050 187.153 -70.183 1.00 25.41 651 HIS A O 1
ATOM 2665 N N . LEU A 1 206 ? 123.119 185.581 -71.786 1.00 20.03 652 LEU A N 1
ATOM 2666 C CA . LEU A 1 206 ? 122.551 186.486 -72.766 1.00 20.41 652 LEU A CA 1
ATOM 2667 C C . LEU A 1 206 ? 121.098 186.815 -72.435 1.00 21.96 652 LEU A C 1
ATOM 2668 O O . LEU A 1 206 ? 120.658 187.971 -72.558 1.00 25.68 652 LEU A O 1
ATOM 2684 N N . LEU A 1 207 ? 120.338 185.807 -71.985 1.00 22.21 653 LEU A N 1
ATOM 2685 C CA . LEU A 1 207 ? 118.953 186.030 -71.623 1.00 20.44 653 LEU A CA 1
ATOM 2686 C C . LEU A 1 207 ? 118.860 186.954 -70.423 1.00 21.75 653 LEU A C 1
ATOM 2687 O O . LEU A 1 207 ? 117.823 187.610 -70.237 1.00 26.98 653 LEU A O 1
ATOM 2703 N N . MET A 1 208 ? 119.932 187.039 -69.619 1.00 24.00 654 MET A N 1
ATOM 2704 C CA . MET A 1 208 ? 119.920 187.882 -68.427 1.00 21.22 654 MET A CA 1
ATOM 2705 C C . MET A 1 208 ? 120.649 189.194 -68.620 1.00 22.33 654 MET A C 1
ATOM 2706 O O . MET A 1 208 ? 120.882 189.903 -67.638 1.00 28.51 654 MET A O 1
ATOM 2720 N N . ALA A 1 209 ? 120.929 189.580 -69.886 1.00 21.74 655 ALA A N 1
ATOM 2721 C CA . ALA A 1 209 ? 121.773 190.741 -70.147 1.00 25.76 655 ALA A CA 1
ATOM 2722 C C . ALA A 1 209 ? 121.206 192.019 -69.529 1.00 32.92 655 ALA A C 1
ATOM 2723 O O . ALA A 1 209 ? 121.968 192.902 -69.106 1.00 39.15 655 ALA A O 1
ATOM 2730 N N . SER A 1 210 ? 119.873 192.151 -69.490 1.00 31.20 656 SER A N 1
ATOM 2731 C CA . SER A 1 210 ? 119.259 193.348 -68.917 1.00 30.91 656 SER A CA 1
ATOM 2732 C C . SER A 1 210 ? 119.524 193.485 -67.418 1.00 39.42 656 SER A C 1
ATOM 2733 O O . SER A 1 210 ? 119.358 194.580 -66.868 1.00 40.66 656 SER A O 1
ATOM 2741 N N . LEU A 1 211 ? 119.905 192.408 -66.745 1.00 43.29 657 LEU A N 1
ATOM 2742 C CA . LEU A 1 211 ? 120.188 192.454 -65.314 1.00 56.25 657 LEU A CA 1
ATOM 2743 C C . LEU A 1 211 ? 121.690 192.658 -65.061 1.00 58.98 657 LEU A C 1
ATOM 2744 O O . LEU A 1 211 ? 122.456 193.011 -65.970 1.00 56.80 657 LEU A O 1
ATOM 2760 N N . SER B 2 4 ? 130.528 137.630 -68.599 1.00 59.00 2 SER B N 1
ATOM 2761 C CA . SER B 2 4 ? 131.497 138.297 -67.742 1.00 51.53 2 SER B CA 1
ATOM 2762 C C . SER B 2 4 ? 130.870 138.780 -66.434 1.00 45.98 2 SER B C 1
ATOM 2763 O O . SER B 2 4 ? 130.030 139.677 -66.427 1.00 49.42 2 SER B O 1
ATOM 2771 N N . LEU B 2 5 ? 131.250 138.161 -65.318 1.00 40.07 3 LEU B N 1
ATOM 2772 C CA . LEU B 2 5 ? 130.694 138.594 -64.039 1.00 34.93 3 LEU B CA 1
ATOM 2773 C C . LEU B 2 5 ? 131.020 140.062 -63.778 1.00 30.53 3 LEU B C 1
ATOM 2774 O O . LEU B 2 5 ? 130.183 140.812 -63.251 1.00 31.30 3 LEU B O 1
ATOM 2790 N N . GLN B 2 6 ? 132.234 140.499 -64.146 1.00 36.95 4 GLN B N 1
ATOM 2791 C CA . GLN B 2 6 ? 132.590 141.902 -63.931 1.00 38.93 4 GLN B CA 1
ATOM 2792 C C . GLN B 2 6 ? 131.628 142.813 -64.694 1.00 46.43 4 GLN B C 1
ATOM 2793 O O . GLN B 2 6 ? 131.238 143.876 -64.204 1.00 44.06 4 GLN B O 1
ATOM 2807 N N . MET B 2 7 ? 131.222 142.395 -65.892 1.00 42.79 5 MET B N 1
ATOM 2808 C CA . MET B 2 7 ? 130.265 143.176 -66.661 1.00 40.19 5 MET B CA 1
ATOM 2809 C C . MET B 2 7 ? 128.923 143.247 -65.949 1.00 36.13 5 MET B C 1
ATOM 2810 O O . MET B 2 7 ? 128.300 144.313 -65.894 1.00 33.05 5 MET B O 1
ATOM 2824 N N . ILE B 2 8 ? 128.490 142.148 -65.328 1.00 31.18 6 ILE B N 1
ATOM 2825 C CA . ILE B 2 8 ? 127.237 142.167 -64.579 1.00 30.89 6 ILE B CA 1
ATOM 2826 C C . ILE B 2 8 ? 127.325 143.146 -63.416 1.00 28.94 6 ILE B C 1
ATOM 2827 O O . ILE B 2 8 ? 126.387 143.895 -63.138 1.00 24.41 6 ILE B O 1
ATOM 2843 N N . VAL B 2 9 ? 128.451 143.128 -62.701 1.00 33.48 7 VAL B N 1
ATOM 2844 C CA . VAL B 2 9 ? 128.632 144.029 -61.565 1.00 28.08 7 VAL B CA 1
ATOM 2845 C C . VAL B 2 9 ? 128.586 145.473 -62.044 1.00 28.20 7 VAL B C 1
ATOM 2846 O O . VAL B 2 9 ? 127.956 146.342 -61.419 1.00 28.61 7 VAL B O 1
ATOM 2859 N N . GLU B 2 10 ? 129.252 145.744 -63.172 1.00 29.61 8 GLU B N 1
ATOM 2860 C CA . GLU B 2 10 ? 129.293 147.089 -63.727 1.00 30.63 8 GLU B CA 1
ATOM 2861 C C . GLU B 2 10 ? 127.910 147.563 -64.149 1.00 32.27 8 GLU B C 1
ATOM 2862 O O . GLU B 2 10 ? 127.556 148.716 -63.917 1.00 30.21 8 GLU B O 1
ATOM 2874 N N . ASN B 2 11 ? 127.113 146.691 -64.767 1.00 28.21 9 ASN B N 1
ATOM 2875 C CA . ASN B 2 11 ? 125.781 147.095 -65.221 1.00 30.43 9 ASN B CA 1
ATOM 2876 C C . ASN B 2 11 ? 124.806 147.323 -64.068 1.00 28.29 9 ASN B C 1
ATOM 2877 O O . ASN B 2 11 ? 123.937 148.192 -64.166 1.00 27.87 9 ASN B O 1
ATOM 2888 N N . VAL B 2 12 ? 124.916 146.556 -62.983 1.00 21.99 10 VAL B N 1
ATOM 2889 C CA . VAL B 2 12 ? 124.166 146.852 -61.775 1.00 21.60 10 VAL B CA 1
ATOM 2890 C C . VAL B 2 12 ? 124.527 148.224 -61.264 1.00 18.49 10 VAL B C 1
ATOM 2891 O O . VAL B 2 12 ? 123.656 149.032 -60.935 1.00 21.37 10 VAL B O 1
ATOM 2904 N N . LYS B 2 13 ? 125.824 148.520 -61.189 1.00 23.62 11 LYS B N 1
ATOM 2905 C CA . LYS B 2 13 ? 126.251 149.830 -60.708 1.00 25.38 11 LYS B CA 1
ATOM 2906 C C . LYS B 2 13 ? 125.673 150.961 -61.551 1.00 24.51 11 LYS B C 1
ATOM 2907 O O . LYS B 2 13 ? 125.243 151.991 -61.011 1.00 25.84 11 LYS B O 1
ATOM 2926 N N . LEU B 2 14 ? 125.688 150.808 -62.882 1.00 21.91 12 LEU B N 1
ATOM 2927 C CA . LEU B 2 14 ? 125.177 151.859 -63.755 1.00 21.57 12 LEU B CA 1
ATOM 2928 C C . LEU B 2 14 ? 123.671 152.005 -63.604 1.00 20.53 12 LEU B C 1
ATOM 2929 O O . LEU B 2 14 ? 123.156 153.131 -63.535 1.00 23.56 12 LEU B O 1
ATOM 2945 N N . ALA B 2 15 ? 122.956 150.879 -63.512 1.00 21.38 13 ALA B N 1
ATOM 2946 C CA . ALA B 2 15 ? 121.514 150.935 -63.325 1.00 17.29 13 ALA B CA 1
ATOM 2947 C C . ALA B 2 15 ? 121.195 151.739 -62.071 1.00 19.86 13 ALA B C 1
ATOM 2948 O O . ALA B 2 15 ? 120.303 152.601 -62.051 1.00 20.48 13 ALA B O 1
ATOM 2955 N N . ARG B 2 16 ? 121.917 151.444 -60.997 1.00 22.66 14 ARG B N 1
ATOM 2956 C CA . ARG B 2 16 ? 121.645 152.112 -59.732 1.00 19.87 14 ARG B CA 1
ATOM 2957 C C . ARG B 2 16 ? 121.998 153.602 -59.787 1.00 21.48 14 ARG B C 1
ATOM 2958 O O . ARG B 2 16 ? 121.225 154.441 -59.324 1.00 19.60 14 ARG B O 1
ATOM 2979 N N . GLU B 2 17 ? 123.167 153.953 -60.328 1.00 20.31 15 GLU B N 1
ATOM 2980 C CA . GLU B 2 17 ? 123.535 155.369 -60.473 1.00 22.78 15 GLU B CA 1
ATOM 2981 C C . GLU B 2 17 ? 122.495 156.140 -61.275 1.00 26.65 15 GLU B C 1
ATOM 2982 O O . GLU B 2 17 ? 122.053 157.226 -60.872 1.00 21.99 15 GLU B O 1
ATOM 2994 N N . TYR B 2 18 ? 122.088 155.606 -62.428 1.00 28.41 16 TYR B N 1
ATOM 2995 C CA . TYR B 2 18 ? 121.066 156.286 -63.216 1.00 29.43 16 TYR B CA 1
ATOM 2996 C C . TYR B 2 18 ? 119.763 156.441 -62.428 1.00 23.75 16 TYR B C 1
ATOM 2997 O O . TYR B 2 18 ? 119.112 157.483 -62.494 1.00 23.73 16 TYR B O 1
ATOM 3015 N N . ALA B 2 19 ? 119.353 155.410 -61.668 1.00 20.87 17 ALA B N 1
ATOM 3016 C CA . ALA B 2 19 ? 118.149 155.530 -60.856 1.00 18.63 17 ALA B CA 1
ATOM 3017 C C . ALA B 2 19 ? 118.331 156.595 -59.773 1.00 19.13 17 ALA B C 1
ATOM 3018 O O . ALA B 2 19 ? 117.424 157.387 -59.511 1.00 20.44 17 ALA B O 1
ATOM 3025 N N . LEU B 2 20 ? 119.506 156.631 -59.143 1.00 18.40 18 LEU B N 1
ATOM 3026 C CA . LEU B 2 20 ? 119.746 157.607 -58.078 1.00 17.87 18 LEU B CA 1
ATOM 3027 C C . LEU B 2 20 ? 119.658 158.992 -58.641 1.00 19.37 18 LEU B C 1
ATOM 3028 O O . LEU B 2 20 ? 119.166 159.908 -57.977 1.00 21.16 18 LEU B O 1
ATOM 3044 N N . LEU B 2 21 ? 120.086 159.156 -59.883 1.00 18.42 19 LEU B N 1
ATOM 3045 C CA . LEU B 2 21 ? 120.107 160.471 -60.518 1.00 21.90 19 LEU B CA 1
ATOM 3046 C C . LEU B 2 21 ? 118.795 160.861 -61.161 1.00 26.25 19 LEU B C 1
ATOM 3047 O O . LEU B 2 21 ? 118.710 161.928 -61.746 1.00 30.66 19 LEU B O 1
ATOM 3063 N N . GLY B 2 22 ? 117.785 160.010 -61.105 1.00 21.45 20 GLY B N 1
ATOM 3064 C CA . GLY B 2 22 ? 116.510 160.335 -61.709 1.00 27.32 20 GLY B CA 1
ATOM 3065 C C . GLY B 2 22 ? 116.437 160.097 -63.200 1.00 31.93 20 GLY B C 1
ATOM 3066 O O . GLY B 2 22 ? 115.487 160.550 -63.837 1.00 29.04 20 GLY B O 1
ATOM 3070 N N . ASN B 2 23 ? 117.392 159.387 -63.773 1.00 24.33 21 ASN B N 1
ATOM 3071 C CA . ASN B 2 23 ? 117.367 159.031 -65.196 1.00 24.61 21 ASN B CA 1
ATOM 3072 C C . ASN B 2 23 ? 116.774 157.631 -65.277 1.00 26.21 21 ASN B C 1
ATOM 3073 O O . ASN B 2 23 ? 117.476 156.635 -65.486 1.00 26.99 21 ASN B O 1
ATOM 3084 N N . TYR B 2 24 ? 115.460 157.569 -65.115 1.00 24.69 22 TYR B N 1
ATOM 3085 C CA . TYR B 2 24 ? 114.812 156.283 -64.940 1.00 25.80 22 TYR B CA 1
ATOM 3086 C C . TYR B 2 24 ? 114.755 155.522 -66.248 1.00 30.99 22 TYR B C 1
ATOM 3087 O O . TYR B 2 24 ? 114.871 154.299 -66.249 1.00 24.90 22 TYR B O 1
ATOM 3105 N N . ASP B 2 25 ? 114.644 156.219 -67.365 1.00 28.27 23 ASP B N 1
ATOM 3106 C CA . ASP B 2 25 ? 114.656 155.518 -68.639 1.00 22.74 23 ASP B CA 1
ATOM 3107 C C . ASP B 2 25 ? 115.920 154.691 -68.795 1.00 26.10 23 ASP B C 1
ATOM 3108 O O . ASP B 2 25 ? 115.858 153.495 -69.093 1.00 39.94 23 ASP B O 1
ATOM 3117 N N . SER B 2 26 ? 117.084 155.314 -68.594 1.00 25.28 24 SER B N 1
ATOM 3118 C CA . SER B 2 26 ? 118.346 154.606 -68.714 1.00 23.84 24 SER B CA 1
ATOM 3119 C C . SER B 2 26 ? 118.496 153.557 -67.617 1.00 21.04 24 SER B C 1
ATOM 3120 O O . SER B 2 26 ? 119.107 152.497 -67.832 1.00 25.89 24 SER B O 1
ATOM 3128 N N . ALA B 2 27 ? 118.067 153.898 -66.408 1.00 22.03 25 ALA B N 1
ATOM 3129 C CA . ALA B 2 27 ? 118.133 152.912 -65.338 1.00 21.97 25 ALA B CA 1
ATOM 3130 C C . ALA B 2 27 ? 117.446 151.610 -65.753 1.00 27.15 25 ALA B C 1
ATOM 3131 O O . ALA B 2 27 ? 117.998 150.518 -65.545 1.00 24.23 25 ALA B O 1
ATOM 3138 N N . MET B 2 28 ? 116.245 151.710 -66.335 1.00 26.16 26 MET B N 1
ATOM 3139 C CA . MET B 2 28 ? 115.504 150.517 -66.725 1.00 25.94 26 MET B CA 1
ATOM 3140 C C . MET B 2 28 ? 116.202 149.734 -67.834 1.00 29.14 26 MET B C 1
ATOM 3141 O O . MET B 2 28 ? 116.078 148.506 -67.873 1.00 26.57 26 MET B O 1
ATOM 3155 N N . VAL B 2 29 ? 116.930 150.401 -68.744 1.00 27.93 27 VAL B N 1
ATOM 3156 C CA . VAL B 2 29 ? 117.708 149.669 -69.747 1.00 28.92 27 VAL B CA 1
ATOM 3157 C C . VAL B 2 29 ? 118.738 148.792 -69.059 1.00 34.73 27 VAL B C 1
ATOM 3158 O O . VAL B 2 29 ? 118.863 147.586 -69.345 1.00 30.58 27 VAL B O 1
ATOM 3171 N N . TYR B 2 30 ? 119.477 149.374 -68.119 1.00 30.43 28 TYR B N 1
ATOM 3172 C CA . TYR B 2 30 ? 120.513 148.614 -67.442 1.00 25.46 28 TYR B CA 1
ATOM 3173 C C . TYR B 2 30 ? 119.917 147.577 -66.498 1.00 26.20 28 TYR B C 1
ATOM 3174 O O . TYR B 2 30 ? 120.435 146.461 -66.415 1.00 26.08 28 TYR B O 1
ATOM 3192 N N . TYR B 2 31 ? 118.833 147.907 -65.804 1.00 28.44 29 TYR B N 1
ATOM 3193 C CA . TYR B 2 31 ? 118.207 146.934 -64.911 1.00 24.75 29 TYR B CA 1
ATOM 3194 C C . TYR B 2 31 ? 117.680 145.727 -65.696 1.00 27.43 29 TYR B C 1
ATOM 3195 O O . TYR B 2 31 ? 117.928 144.580 -65.326 1.00 22.55 29 TYR B O 1
ATOM 3213 N N A GLN B 2 32 ? 116.953 145.965 -66.789 0.60 27.07 30 GLN B N 1
ATOM 3214 N N B GLN B 2 32 ? 116.931 145.967 -66.772 0.40 28.80 30 GLN B N 1
ATOM 3215 C CA A GLN B 2 32 ? 116.413 144.841 -67.553 0.60 30.53 30 GLN B CA 1
ATOM 3216 C CA B GLN B 2 32 ? 116.421 144.838 -67.543 0.40 31.20 30 GLN B CA 1
ATOM 3217 C C A GLN B 2 32 ? 117.527 144.078 -68.262 0.60 35.42 30 GLN B C 1
ATOM 3218 C C B GLN B 2 32 ? 117.564 144.073 -68.198 0.40 33.60 30 GLN B C 1
ATOM 3219 O O A GLN B 2 32 ? 117.480 142.845 -68.362 0.60 33.46 30 GLN B O 1
ATOM 3220 O O B GLN B 2 32 ? 117.578 142.838 -68.195 0.40 31.54 30 GLN B O 1
ATOM 3247 N N . GLY B 2 33 ? 118.540 144.799 -68.748 1.00 30.06 31 GLY B N 1
ATOM 3248 C CA . GLY B 2 33 ? 119.683 144.154 -69.356 1.00 35.17 31 GLY B CA 1
ATOM 3249 C C . GLY B 2 33 ? 120.429 143.257 -68.390 1.00 24.38 31 GLY B C 1
ATOM 3250 O O . GLY B 2 33 ? 120.872 142.168 -68.756 1.00 32.17 31 GLY B O 1
ATOM 3254 N N . VAL B 2 34 ? 120.665 143.746 -67.172 1.00 26.28 32 VAL B N 1
ATOM 3255 C CA . VAL B 2 34 ? 121.447 142.930 -66.252 1.00 31.44 32 VAL B CA 1
ATOM 3256 C C . VAL B 2 34 ? 120.598 141.811 -65.643 1.00 29.24 32 VAL B C 1
ATOM 3257 O O . VAL B 2 34 ? 121.118 140.738 -65.350 1.00 24.55 32 VAL B O 1
ATOM 3270 N N . LEU B 2 35 ? 119.294 142.008 -65.465 1.00 23.59 33 LEU B N 1
ATOM 3271 C CA . LEU B 2 35 ? 118.443 140.881 -65.065 1.00 24.08 33 LEU B CA 1
ATOM 3272 C C . LEU B 2 35 ? 118.491 139.773 -66.103 1.00 24.12 33 LEU B C 1
ATOM 3273 O O . LEU B 2 35 ? 118.566 138.580 -65.784 1.00 25.08 33 LEU B O 1
ATOM 3289 N N . ASP B 2 36 ? 118.503 140.156 -67.374 1.00 26.08 34 ASP B N 1
ATOM 3290 C CA . ASP B 2 36 ? 118.599 139.159 -68.425 1.00 25.36 34 ASP B CA 1
ATOM 3291 C C . ASP B 2 36 ? 119.978 138.502 -68.429 1.00 27.46 34 ASP B C 1
ATOM 3292 O O . ASP B 2 36 ? 120.095 137.285 -68.578 1.00 34.67 34 ASP B O 1
ATOM 3301 N N . GLN B 2 37 ? 121.030 139.310 -68.263 1.00 29.29 35 GLN B N 1
ATOM 3302 C CA . GLN B 2 37 ? 1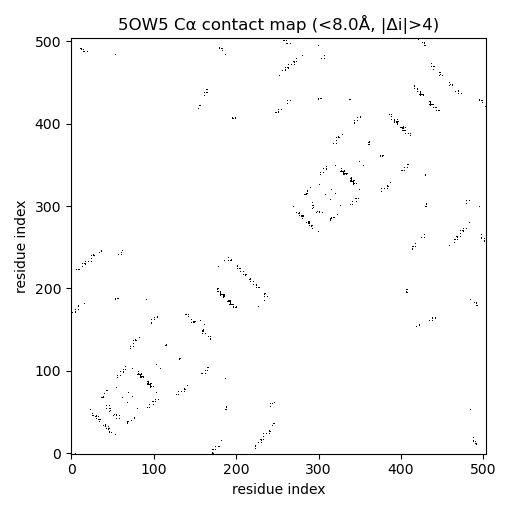22.384 138.774 -68.194 1.00 32.63 35 GLN B CA 1
ATOM 3303 C C . GLN B 2 37 ? 122.505 137.770 -67.055 1.00 36.76 35 GLN B C 1
ATOM 3304 O O . GLN B 2 37 ? 123.087 136.686 -67.220 1.00 38.79 35 GLN B O 1
ATOM 3318 N N . MET B 2 38 ? 121.986 138.132 -65.872 1.00 28.23 36 MET B N 1
ATOM 3319 C CA . MET B 2 38 ? 122.095 137.226 -64.730 1.00 29.03 36 MET B CA 1
ATOM 3320 C C . MET B 2 38 ? 121.303 135.951 -64.960 1.00 32.14 36 MET B C 1
ATOM 3321 O O . MET B 2 38 ? 121.786 134.852 -64.669 1.00 31.80 36 MET B O 1
ATOM 3335 N N . ASN B 2 39 ? 120.090 136.067 -65.480 1.00 28.33 37 ASN B N 1
ATOM 3336 C CA . ASN B 2 39 ? 119.275 134.881 -65.671 1.00 29.59 37 ASN B CA 1
ATOM 3337 C C . ASN B 2 39 ? 119.984 133.908 -66.614 1.00 50.15 37 ASN B C 1
ATOM 3338 O O . ASN B 2 39 ? 120.089 132.712 -66.329 1.00 48.67 37 ASN B O 1
ATOM 3349 N N . LYS B 2 40 ? 120.489 134.419 -67.739 1.00 44.12 38 LYS B N 1
ATOM 3350 C CA . LYS B 2 40 ? 121.234 133.600 -68.688 1.00 42.46 38 LYS B CA 1
ATOM 3351 C C . LYS B 2 40 ? 122.428 132.940 -68.009 1.00 38.29 38 LYS B C 1
ATOM 3352 O O . LYS B 2 40 ? 122.682 131.739 -68.197 1.00 44.44 38 LYS B O 1
ATOM 3371 N N . TYR B 2 41 ? 123.169 133.707 -67.206 1.00 40.91 39 TYR B N 1
ATOM 3372 C CA . TYR B 2 41 ? 124.319 133.158 -66.501 1.00 41.71 39 TYR B CA 1
ATOM 3373 C C . TYR B 2 41 ? 123.892 132.126 -65.461 1.00 52.35 39 TYR B C 1
ATOM 3374 O O . TYR B 2 41 ? 124.450 131.019 -65.396 1.00 48.52 39 TYR B O 1
ATOM 3392 N N . LEU B 2 42 ? 122.861 132.469 -64.664 1.00 55.03 40 LEU B N 1
ATOM 3393 C CA . LEU B 2 42 ? 122.327 131.589 -63.628 1.00 55.43 40 LEU B CA 1
ATOM 3394 C C . LEU B 2 42 ? 122.243 130.160 -64.107 1.00 54.69 40 LEU B C 1
ATOM 3395 O O . LEU B 2 42 ? 122.729 129.234 -63.450 1.00 68.80 40 LEU B O 1
ATOM 3411 N N . TYR B 2 43 ? 121.625 129.966 -65.261 1.00 65.38 41 TYR B N 1
ATOM 3412 C CA . TYR B 2 43 ? 121.315 128.620 -65.716 1.00 71.36 41 TYR B CA 1
ATOM 3413 C C . TYR B 2 43 ? 122.503 127.926 -66.359 1.00 65.31 41 TYR B C 1
ATOM 3414 O O . TYR B 2 43 ? 122.418 126.725 -66.626 1.00 63.01 41 TYR B O 1
ATOM 3432 N N . SER B 2 44 ? 123.608 128.630 -66.582 1.00 62.82 42 SER B N 1
ATOM 3433 C CA . SER B 2 44 ? 124.868 127.968 -66.896 1.00 50.83 42 SER B CA 1
ATOM 3434 C C . SER B 2 44 ? 125.562 127.438 -65.645 1.00 47.37 42 SER B C 1
ATOM 3435 O O . SER B 2 44 ? 126.627 126.812 -65.745 1.00 52.43 42 SER B O 1
ATOM 3443 N N . VAL B 2 45 ? 124.991 127.669 -64.476 1.00 43.32 43 VAL B N 1
ATOM 3444 C CA . VAL B 2 45 ? 125.592 127.246 -63.220 1.00 44.78 43 VAL B CA 1
ATOM 3445 C C . VAL B 2 45 ? 124.999 125.907 -62.820 1.00 41.19 43 VAL B C 1
ATOM 3446 O O . VAL B 2 45 ? 123.771 125.745 -62.778 1.00 51.49 43 VAL B O 1
ATOM 3459 N N . LYS B 2 46 ? 125.870 124.954 -62.520 1.00 50.14 44 LYS B N 1
ATOM 3460 C CA . LYS B 2 46 ? 125.425 123.598 -62.249 1.00 47.10 44 LYS B CA 1
ATOM 3461 C C . LYS B 2 46 ? 125.219 123.332 -60.765 1.00 43.01 44 LYS B C 1
ATOM 3462 O O . LYS B 2 46 ? 124.352 122.525 -60.413 1.00 53.87 44 LYS B O 1
ATOM 3481 N N . ASP B 2 47 ? 125.982 123.987 -59.894 1.00 39.37 45 ASP B N 1
ATOM 3482 C CA . ASP B 2 47 ? 125.830 123.786 -58.453 1.00 38.89 45 ASP B CA 1
ATOM 3483 C C . ASP B 2 47 ? 124.503 124.371 -57.997 1.00 31.86 45 ASP B C 1
ATOM 3484 O O . ASP B 2 47 ? 124.235 125.563 -58.232 1.00 30.75 45 ASP B O 1
ATOM 3493 N N . THR B 2 48 ? 123.681 123.543 -57.347 1.00 37.77 46 THR B N 1
ATOM 3494 C CA . THR B 2 48 ? 122.327 123.973 -57.029 1.00 32.01 46 THR B CA 1
ATOM 3495 C C . THR B 2 48 ? 122.319 125.166 -56.086 1.00 28.94 46 THR B C 1
ATOM 3496 O O . THR B 2 48 ? 121.573 126.117 -56.307 1.00 27.70 46 THR B O 1
ATOM 3507 N N . HIS B 2 49 ? 123.128 125.127 -55.019 1.00 33.36 47 HIS B N 1
ATOM 3508 C CA . HIS B 2 49 ? 123.077 126.232 -54.068 1.00 27.92 47 HIS B CA 1
ATOM 3509 C C . HIS B 2 49 ? 123.624 127.513 -54.685 1.00 27.20 47 HIS B C 1
ATOM 3510 O O . HIS B 2 49 ? 123.090 128.597 -54.438 1.00 26.71 47 HIS B O 1
ATOM 3524 N N . LEU B 2 50 ? 124.664 127.430 -55.524 1.00 32.12 48 LEU B N 1
ATOM 3525 C CA . LEU B 2 50 ? 125.159 128.637 -56.185 1.00 32.29 48 LEU B CA 1
ATOM 3526 C C . LEU B 2 50 ? 124.095 129.255 -57.085 1.00 30.26 48 LEU B C 1
ATOM 3527 O O . LEU B 2 50 ? 123.942 130.490 -57.144 1.00 23.97 48 LEU B O 1
ATOM 3543 N N . ARG B 2 51 ? 123.346 128.418 -57.801 1.00 29.34 49 ARG B N 1
ATOM 3544 C CA . ARG B 2 51 ? 122.216 128.926 -58.571 1.00 26.61 49 ARG B CA 1
ATOM 3545 C C . ARG B 2 51 ? 121.175 129.582 -57.678 1.00 27.12 49 ARG B C 1
ATOM 3546 O O . ARG B 2 51 ? 120.631 130.625 -58.030 1.00 23.70 49 ARG B O 1
ATOM 3567 N N . GLN B 2 52 ? 120.880 128.994 -56.515 1.00 24.04 50 GLN B N 1
ATOM 3568 C CA . GLN B 2 52 ? 119.933 129.612 -55.603 1.00 23.43 50 GLN B CA 1
ATOM 3569 C C . GLN B 2 52 ? 120.444 130.955 -55.106 1.00 21.83 50 GLN B C 1
ATOM 3570 O O . GLN B 2 52 ? 119.671 131.898 -54.908 1.00 21.59 50 GLN B O 1
ATOM 3584 N N . LYS B 2 53 ? 121.752 131.056 -54.878 1.00 23.40 51 LYS B N 1
ATOM 3585 C CA . LYS B 2 53 ? 122.318 132.321 -54.431 1.00 20.66 51 LYS B CA 1
ATOM 3586 C C . LYS B 2 53 ? 122.232 133.367 -55.515 1.00 22.87 51 LYS B C 1
ATOM 3587 O O . LYS B 2 53 ? 121.914 134.518 -55.226 1.00 24.60 51 LYS B O 1
ATOM 3606 N N . TRP B 2 54 ? 122.483 132.986 -56.781 1.00 22.65 52 TRP B N 1
ATOM 3607 C CA . TRP B 2 54 ? 122.350 133.975 -57.834 1.00 20.32 52 TRP B CA 1
ATOM 3608 C C . TRP B 2 54 ? 120.898 134.380 -58.014 1.00 20.74 52 TRP B C 1
ATOM 3609 O O . TRP B 2 54 ? 120.614 135.519 -58.381 1.00 24.72 52 TRP B O 1
ATOM 3630 N N . GLN B 2 55 ? 119.972 133.442 -57.837 1.00 19.42 53 GLN B N 1
ATOM 3631 C CA . GLN B 2 55 ? 118.547 133.759 -57.942 1.00 19.39 53 GLN B CA 1
ATOM 3632 C C . GLN B 2 55 ? 118.121 134.728 -56.866 1.00 23.15 53 GLN B C 1
ATOM 3633 O O . GLN B 2 55 ? 117.311 135.618 -57.119 1.00 23.97 53 GLN B O 1
ATOM 3647 N N . GLN B 2 56 ? 118.679 134.588 -55.665 1.00 20.68 54 GLN B N 1
ATOM 3648 C CA . GLN B 2 56 ? 118.438 135.584 -54.623 1.00 18.98 54 GLN B CA 1
ATOM 3649 C C . GLN B 2 56 ? 118.892 136.971 -55.085 1.00 20.49 54 GLN B C 1
ATOM 3650 O O . GLN B 2 56 ? 118.151 137.961 -54.959 1.00 23.29 54 GLN B O 1
ATOM 3664 N N . VAL B 2 57 ? 120.113 137.075 -55.601 1.00 23.17 55 VAL B N 1
ATOM 3665 C CA . VAL B 2 57 ? 120.587 138.358 -56.122 1.00 21.26 55 VAL B CA 1
ATOM 3666 C C . VAL B 2 57 ? 119.653 138.876 -57.207 1.00 24.18 55 VAL B C 1
ATOM 3667 O O . VAL B 2 57 ? 119.275 140.055 -57.212 1.00 23.06 55 VAL B O 1
ATOM 3680 N N . TRP B 2 58 ? 119.272 138.010 -58.142 1.00 20.46 56 TRP B N 1
ATOM 3681 C CA . TRP B 2 58 ? 118.361 138.417 -59.213 1.00 22.44 56 TRP B CA 1
ATOM 3682 C C . TRP B 2 58 ? 117.067 138.989 -58.643 1.00 24.69 56 TRP B C 1
ATOM 3683 O O . TRP B 2 58 ? 116.568 140.029 -59.112 1.00 20.46 56 TRP B O 1
ATOM 3704 N N . GLN B 2 59 ? 116.554 138.381 -57.568 1.00 23.02 57 GLN B N 1
ATOM 3705 C CA . GLN B 2 59 ? 115.307 138.843 -56.982 1.00 21.08 57 GLN B CA 1
ATOM 3706 C C . GLN B 2 59 ? 115.494 140.216 -56.335 1.00 19.14 57 GLN B C 1
ATOM 3707 O O . GLN B 2 59 ? 114.578 141.041 -56.351 1.00 19.38 57 GLN B O 1
ATOM 3721 N N . GLU B 2 60 ? 116.664 140.463 -55.765 1.00 19.20 58 GLU B N 1
ATOM 3722 C CA . GLU B 2 60 ? 116.918 141.758 -55.152 1.00 18.96 58 GLU B CA 1
ATOM 3723 C C . GLU B 2 60 ? 116.999 142.832 -56.231 1.00 21.87 58 GLU B C 1
ATOM 3724 O O . GLU B 2 60 ? 116.401 143.907 -56.101 1.00 22.28 58 GLU B O 1
ATOM 3736 N N . ILE B 2 61 ? 117.747 142.559 -57.292 1.00 21.79 59 ILE B N 1
ATOM 3737 C CA . ILE B 2 61 ? 117.789 143.510 -58.402 1.00 20.21 59 ILE B CA 1
ATOM 3738 C C . ILE B 2 61 ? 116.389 143.743 -58.963 1.00 23.21 59 ILE B C 1
ATOM 3739 O O . ILE B 2 61 ? 116.011 144.871 -59.309 1.00 21.71 59 ILE B O 1
ATOM 3755 N N . ASN B 2 62 ? 115.618 142.667 -59.129 1.00 19.84 60 ASN B N 1
ATOM 3756 C CA . ASN B 2 62 ? 114.245 142.804 -59.623 1.00 22.80 60 ASN B CA 1
ATOM 3757 C C . ASN B 2 62 ? 113.412 143.710 -58.724 1.00 19.80 60 ASN B C 1
ATOM 3758 O O . ASN B 2 62 ? 112.631 144.523 -59.219 1.00 23.15 60 ASN B O 1
ATOM 3769 N N . VAL B 2 63 ? 113.576 143.605 -57.404 1.00 18.66 61 VAL B N 1
ATOM 3770 C CA . VAL B 2 63 ? 112.894 144.513 -56.483 1.00 20.32 61 VAL B CA 1
ATOM 3771 C C . VAL B 2 63 ? 113.224 145.969 -56.795 1.00 20.13 61 VAL B C 1
ATOM 3772 O O . VAL B 2 63 ? 112.338 146.841 -56.797 1.00 20.91 61 VAL B O 1
ATOM 3785 N N . GLU B 2 64 ? 114.514 146.280 -56.966 1.00 18.77 62 GLU B N 1
ATOM 3786 C CA . GLU B 2 64 ? 114.920 147.641 -57.297 1.00 13.64 62 GLU B CA 1
ATOM 3787 C C . GLU B 2 64 ? 114.321 148.088 -58.617 1.00 15.06 62 GLU B C 1
ATOM 3788 O O . GLU B 2 64 ? 113.825 149.213 -58.742 1.00 21.81 62 GLU B O 1
ATOM 3800 N N . ALA B 2 65 ? 114.362 147.216 -59.616 1.00 16.47 63 ALA B N 1
ATOM 3801 C CA . ALA B 2 65 ? 113.847 147.581 -60.921 1.00 19.43 63 ALA B CA 1
ATOM 3802 C C . ALA B 2 65 ? 112.348 147.817 -60.852 1.00 17.87 63 ALA B C 1
ATOM 3803 O O . ALA B 2 65 ? 111.820 148.689 -61.558 1.00 23.15 63 ALA B O 1
ATOM 3810 N N . LYS B 2 66 ? 111.648 147.025 -60.040 1.00 21.08 64 LYS B N 1
ATOM 3811 C CA . LYS B 2 66 ? 110.206 147.219 -59.889 1.00 20.59 64 LYS B CA 1
ATOM 3812 C C . LYS B 2 66 ? 109.914 148.545 -59.199 1.00 19.23 64 LYS B C 1
ATOM 3813 O O . LYS B 2 66 ? 108.910 149.193 -59.498 1.00 24.16 64 LYS B O 1
ATOM 3832 N N . GLN B 2 67 ? 110.757 148.939 -58.245 1.00 19.90 65 GLN B N 1
ATOM 3833 C CA . GLN B 2 67 ? 110.617 150.265 -57.644 1.00 19.15 65 GLN B CA 1
ATOM 3834 C C . GLN B 2 67 ? 110.800 151.368 -58.680 1.00 22.29 65 GLN B C 1
ATOM 3835 O O . GLN B 2 67 ? 110.069 152.366 -58.678 1.00 23.39 65 GLN B O 1
ATOM 3848 N N . VAL B 2 68 ? 111.782 151.224 -59.559 1.00 21.55 66 VAL B N 1
ATOM 3849 C CA . VAL B 2 68 ? 111.954 152.213 -60.641 1.00 18.45 66 VAL B CA 1
ATOM 3850 C C . VAL B 2 68 ? 110.720 152.241 -61.525 1.00 21.06 66 VAL B C 1
ATOM 3851 O O . VAL B 2 68 ? 110.223 153.314 -61.893 1.00 22.41 66 VAL B O 1
ATOM 3864 N N . LYS B 2 69 ? 110.210 151.073 -61.892 1.00 23.28 67 LYS B N 1
ATOM 3865 C CA . LYS B 2 69 ? 109.009 151.028 -62.715 1.00 34.79 67 LYS B CA 1
ATOM 3866 C C . LYS B 2 69 ? 107.831 151.722 -62.037 1.00 24.41 67 LYS B C 1
ATOM 3867 O O . LYS B 2 69 ? 107.067 152.464 -62.691 1.00 24.28 67 LYS B O 1
ATOM 3886 N N . ASP B 2 70 ? 107.670 151.529 -60.724 1.00 25.26 68 ASP B N 1
ATOM 3887 C CA . ASP B 2 70 ? 106.584 152.205 -60.017 1.00 26.15 68 ASP B CA 1
ATOM 3888 C C . ASP B 2 70 ? 106.760 153.723 -60.031 1.00 19.38 68 ASP B C 1
ATOM 3889 O O . ASP B 2 70 ? 105.782 154.474 -60.147 1.00 21.39 68 ASP B O 1
ATOM 3898 N N . ILE B 2 71 ? 107.996 154.208 -59.843 1.00 17.94 69 ILE B N 1
ATOM 3899 C CA . ILE B 2 71 ? 108.287 155.634 -59.867 1.00 16.96 69 ILE B CA 1
ATOM 3900 C C . ILE B 2 71 ? 107.951 156.201 -61.233 1.00 16.49 69 ILE B C 1
ATOM 3901 O O . ILE B 2 71 ? 107.340 157.280 -61.358 1.00 23.49 69 ILE B O 1
ATOM 3917 N N . MET B 2 72 ? 108.285 155.449 -62.287 1.00 18.09 70 MET B N 1
ATOM 3918 C CA . MET B 2 72 ? 107.984 155.933 -63.627 1.00 18.94 70 MET B CA 1
ATOM 3919 C C . MET B 2 72 ? 106.488 155.980 -63.846 1.00 18.79 70 MET B C 1
ATOM 3920 O O . MET B 2 72 ? 105.991 156.908 -64.501 1.00 21.68 70 MET B O 1
ATOM 3934 N N . LYS B 2 73 ? 105.743 155.007 -63.312 1.00 23.25 71 LYS B N 1
ATOM 3935 C CA . LYS B 2 73 ? 104.291 155.031 -63.475 1.00 23.27 71 LYS B CA 1
ATOM 3936 C C . LYS B 2 73 ? 103.684 156.244 -62.780 1.00 22.18 71 LYS B C 1
ATOM 3937 O O . LYS B 2 73 ? 102.790 156.914 -63.316 1.00 24.75 71 LYS B O 1
ATOM 3956 N N . THR B 2 74 ? 104.152 156.537 -61.573 1.00 20.03 72 THR B N 1
ATOM 3957 C CA . THR B 2 74 ? 103.705 157.754 -60.903 1.00 23.04 72 THR B CA 1
ATOM 3958 C C . THR B 2 74 ? 104.038 159.002 -61.711 1.00 20.16 72 THR B C 1
ATOM 3959 O O . THR B 2 74 ? 103.167 159.866 -61.935 1.00 24.10 72 THR B O 1
ATOM 3970 N N . LEU B 2 75 ? 105.289 159.129 -62.166 1.00 23.29 73 LEU B N 1
ATOM 3971 C CA . LEU B 2 75 ? 105.668 160.313 -62.932 1.00 20.06 73 LEU B CA 1
ATOM 3972 C C . LEU B 2 75 ? 104.852 160.421 -64.210 1.00 28.32 73 LEU B C 1
ATOM 3973 O O . LEU B 2 75 ? 104.471 161.523 -64.631 1.00 25.40 73 LEU B O 1
ATOM 3989 N N . GLU B 2 76 ? 104.579 159.291 -64.858 1.00 23.90 74 GLU B N 1
ATOM 3990 C CA . GLU B 2 76 ? 103.767 159.349 -66.065 1.00 28.02 74 GLU B CA 1
ATOM 3991 C C . GLU B 2 76 ? 102.345 159.816 -65.757 1.00 26.07 74 GLU B C 1
ATOM 3992 O O . GLU B 2 76 ? 101.663 160.375 -66.626 1.00 28.20 74 GLU B O 1
ATOM 4004 N N . SER B 2 77 ? 101.866 159.578 -64.535 1.00 28.59 75 SER B N 1
ATOM 4005 C CA . SER B 2 77 ? 100.499 159.957 -64.176 1.00 27.53 75 SER B CA 1
ATOM 4006 C C . SER B 2 77 ? 100.302 161.464 -64.022 1.00 27.71 75 SER B C 1
ATOM 4007 O O . SER B 2 77 ? 99.154 161.913 -63.870 1.00 29.70 75 SER B O 1
ATOM 4015 N N . PHE B 2 78 ? 101.370 162.257 -64.071 1.00 26.02 76 PHE B N 1
ATOM 4016 C CA . PHE B 2 78 ? 101.293 163.721 -64.028 1.00 26.34 76 PHE B CA 1
ATOM 4017 C C . PHE B 2 78 ? 100.930 164.176 -65.438 1.00 30.13 76 PHE B C 1
ATOM 4018 O O . PHE B 2 78 ? 101.802 164.423 -66.265 1.00 40.12 76 PHE B O 1
ATOM 4035 N N . LYS B 2 79 ? 99.641 164.299 -65.727 1.00 30.84 77 LYS B N 1
ATOM 4036 C CA . LYS B 2 79 ? 99.212 164.730 -67.056 1.00 43.23 77 LYS B CA 1
ATOM 4037 C C . LYS B 2 79 ? 99.217 166.252 -67.172 1.00 42.01 77 LYS B C 1
ATOM 4038 O O . LYS B 2 79 ? 98.865 166.956 -66.228 1.00 40.86 77 LYS B O 1
ATOM 4057 N N . LEU B 2 80 ? 99.599 166.761 -68.343 1.00 38.02 78 LEU B N 1
ATOM 4058 C CA . LEU B 2 80 ? 99.799 168.198 -68.513 1.00 40.96 78 LEU B CA 1
ATOM 4059 C C . LEU B 2 80 ? 98.711 168.930 -69.318 1.00 50.20 78 LEU B C 1
ATOM 4060 O O . LEU B 2 80 ? 97.691 168.351 -69.681 1.00 60.02 78 LEU B O 1
ATOM 4076 N N . VAL C 1 40 ? 138.260 196.933 -84.804 1.00 85.90 486 VAL C N 1
ATOM 4077 C CA . VAL C 1 40 ? 137.721 197.956 -85.694 1.00 86.64 486 VAL C CA 1
ATOM 4078 C C . VAL C 1 40 ? 136.403 197.464 -86.269 1.00 74.73 486 VAL C C 1
ATOM 4079 O O . VAL C 1 40 ? 136.284 196.302 -86.657 1.00 76.26 486 VAL C O 1
ATOM 4091 N N . ASP C 1 41 ? 135.433 198.371 -86.379 1.00 73.62 487 ASP C N 1
ATOM 4092 C CA . ASP C 1 41 ? 134.096 197.982 -86.820 1.00 85.62 487 ASP C CA 1
ATOM 4093 C C . ASP C 1 41 ? 134.147 197.337 -88.199 1.00 89.44 487 ASP C C 1
ATOM 4094 O O . ASP C 1 41 ? 133.527 196.297 -88.435 1.00 84.49 487 ASP C O 1
ATOM 4103 N N . GLU C 1 42 ? 134.900 197.943 -89.123 1.00 94.90 488 GLU C N 1
ATOM 4104 C CA . GLU C 1 42 ? 134.958 197.454 -90.497 1.00 86.02 488 GLU C CA 1
ATOM 4105 C C . GLU C 1 42 ? 135.266 195.967 -90.565 1.00 69.20 488 GLU C C 1
ATOM 4106 O O . GLU C 1 42 ? 134.581 195.213 -91.263 1.00 69.10 488 GLU C O 1
ATOM 4118 N N . ASP C 1 43 ? 136.292 195.520 -89.848 1.00 79.58 489 ASP C N 1
ATOM 4119 C CA . ASP C 1 43 ? 136.642 194.105 -89.901 1.00 84.51 489 ASP C CA 1
ATOM 4120 C C . ASP C 1 43 ? 135.544 193.246 -89.281 1.00 83.97 489 ASP C C 1
ATOM 4121 O O . ASP C 1 43 ? 135.239 192.159 -89.787 1.00 75.25 489 ASP C O 1
ATOM 4130 N N . ALA C 1 44 ? 134.937 193.714 -88.187 1.00 82.14 490 ALA C N 1
ATOM 4131 C CA . ALA C 1 44 ? 133.883 192.939 -87.535 1.00 78.11 490 ALA C CA 1
ATOM 4132 C C . ALA C 1 44 ? 132.692 192.770 -88.467 1.00 61.64 490 ALA C C 1
ATOM 4133 O O . ALA C 1 44 ? 132.163 191.665 -88.635 1.00 53.47 490 ALA C O 1
ATOM 4140 N N . MET C 1 45 ? 132.265 193.864 -89.091 1.00 69.43 491 MET C N 1
ATOM 4141 C CA . MET C 1 45 ? 131.208 193.792 -90.090 1.00 59.98 491 MET C CA 1
ATOM 4142 C C . MET C 1 45 ? 131.581 192.807 -91.188 1.00 78.89 491 MET C C 1
ATOM 4143 O O . MET C 1 45 ? 130.755 191.988 -91.606 1.00 91.49 491 MET C O 1
ATOM 4157 N N . SER C 1 46 ? 132.834 192.855 -91.647 1.00 87.70 492 SER C N 1
ATOM 4158 C CA . SER C 1 46 ? 133.286 191.972 -92.718 1.00 83.64 492 SER C CA 1
ATOM 4159 C C . SER C 1 46 ? 133.114 190.505 -92.348 1.00 77.88 492 SER C C 1
ATOM 4160 O O . SER C 1 46 ? 132.628 189.704 -93.157 1.00 68.91 492 SER C O 1
ATOM 4168 N N . GLN C 1 47 ? 133.498 190.135 -91.127 1.00 70.08 493 GLN C N 1
ATOM 4169 C CA . GLN C 1 47 ? 133.414 188.739 -90.706 1.00 62.29 493 GLN C CA 1
ATOM 4170 C C . GLN C 1 47 ? 131.969 188.269 -90.615 1.00 48.29 493 GLN C C 1
ATOM 4171 O O . GLN C 1 47 ? 131.636 187.175 -91.088 1.00 59.89 493 GLN C O 1
ATOM 4185 N N . ILE C 1 48 ? 131.096 189.095 -90.028 1.00 55.62 494 ILE C N 1
ATOM 4186 C CA . ILE C 1 48 ? 129.691 188.731 -89.870 1.00 47.16 494 ILE C CA 1
ATOM 4187 C C . ILE C 1 48 ? 129.049 188.510 -91.237 1.00 44.86 494 ILE C C 1
ATOM 4188 O O . ILE C 1 48 ? 128.320 187.535 -91.454 1.00 46.32 494 ILE C O 1
ATOM 4204 N N . ARG C 1 49 ? 129.310 189.411 -92.185 1.00 50.16 495 ARG C N 1
ATOM 4205 C CA . ARG C 1 49 ? 128.570 189.384 -93.433 1.00 45.59 495 ARG C CA 1
ATOM 4206 C C . ARG C 1 49 ? 129.000 188.254 -94.362 1.00 45.04 495 ARG C C 1
ATOM 4207 O O . ARG C 1 49 ? 128.228 187.878 -95.252 1.00 53.28 495 ARG C O 1
ATOM 4228 N N . LYS C 1 50 ? 130.229 187.755 -94.221 1.00 49.19 496 LYS C N 1
ATOM 4229 C CA . LYS C 1 50 ? 130.722 186.737 -95.144 1.00 54.17 496 LYS C CA 1
ATOM 4230 C C . LYS C 1 50 ? 129.738 185.582 -95.277 1.00 50.92 496 LYS C C 1
ATOM 4231 O O . LYS C 1 50 ? 129.521 185.059 -96.376 1.00 52.77 496 LYS C O 1
ATOM 4250 N N . GLY C 1 51 ? 129.143 185.163 -94.172 1.00 45.39 497 GLY C N 1
ATOM 4251 C CA . GLY C 1 51 ? 128.267 184.017 -94.160 1.00 43.77 497 GLY C CA 1
ATOM 4252 C C . GLY C 1 51 ? 126.793 184.312 -94.320 1.00 39.23 497 GLY C C 1
ATOM 4253 O O . GLY C 1 51 ? 125.977 183.391 -94.203 1.00 37.85 497 GLY C O 1
ATOM 4257 N N . HIS C 1 52 ? 126.405 185.565 -94.566 1.00 39.96 498 HIS C N 1
ATOM 4258 C CA . HIS C 1 52 ? 124.980 185.875 -94.580 1.00 38.85 498 HIS C CA 1
ATOM 4259 C C . HIS C 1 52 ? 124.253 185.198 -95.744 1.00 39.61 498 HIS C C 1
ATOM 4260 O O . HIS C 1 52 ? 123.187 184.605 -95.556 1.00 47.56 498 HIS C O 1
ATOM 4274 N N . ASP C 1 53 ? 124.766 185.337 -96.968 1.00 43.98 499 ASP C N 1
ATOM 4275 C CA . ASP C 1 53 ? 124.058 184.752 -98.110 1.00 43.26 499 ASP C CA 1
ATOM 4276 C C . ASP C 1 53 ? 123.978 183.228 -97.987 1.00 37.32 499 ASP C C 1
ATOM 4277 O O . ASP C 1 53 ? 122.949 182.624 -98.316 1.00 40.37 499 ASP C O 1
ATOM 4286 N N . THR C 1 54 ? 125.054 182.591 -97.523 1.00 37.68 500 THR C N 1
ATOM 4287 C CA . THR C 1 54 ? 125.008 181.161 -97.228 1.00 38.52 500 THR C CA 1
ATOM 4288 C C . THR C 1 54 ? 123.881 180.830 -96.248 1.00 35.52 500 THR C C 1
ATOM 4289 O O . THR C 1 54 ? 123.074 179.923 -96.493 1.00 36.98 500 THR C O 1
ATOM 4300 N N . MET C 1 55 ? 123.794 181.564 -95.133 1.00 35.40 501 MET C N 1
ATOM 4301 C CA . MET C 1 55 ? 122.734 181.274 -94.171 1.00 34.36 501 MET C CA 1
ATOM 4302 C C . MET C 1 55 ? 121.355 181.501 -94.781 1.00 33.84 501 MET C C 1
ATOM 4303 O O . MET C 1 55 ? 120.432 180.722 -94.540 1.00 36.66 501 MET C O 1
ATOM 4317 N N . PHE C 1 56 ? 121.190 182.563 -95.567 1.00 34.43 502 PHE C N 1
ATOM 4318 C CA . PHE C 1 56 ? 119.878 182.837 -96.146 1.00 34.19 502 PHE C CA 1
ATOM 4319 C C . PHE C 1 56 ? 119.475 181.737 -97.126 1.00 33.80 502 PHE C C 1
ATOM 4320 O O . PHE C 1 56 ? 118.309 181.322 -97.167 1.00 33.32 502 PHE C O 1
ATOM 4337 N N . VAL C 1 57 ? 120.427 181.264 -97.929 1.00 34.25 503 VAL C N 1
ATOM 4338 C CA . VAL C 1 57 ? 120.145 180.192 -98.883 1.00 34.17 503 VAL C CA 1
ATOM 4339 C C . VAL C 1 57 ? 119.764 178.913 -98.147 1.00 33.45 503 VAL C C 1
ATOM 4340 O O . VAL C 1 57 ? 118.725 178.302 -98.412 1.00 38.60 503 VAL C O 1
ATOM 4353 N N . VAL C 1 58 ? 120.590 178.513 -97.174 1.00 35.49 504 VAL C N 1
ATOM 4354 C CA . VAL C 1 58 ? 120.357 177.256 -96.466 1.00 39.73 504 VAL C CA 1
ATOM 4355 C C . VAL C 1 58 ? 119.037 177.291 -95.707 1.00 40.49 504 VAL C C 1
ATOM 4356 O O . VAL C 1 58 ? 118.260 176.328 -95.749 1.00 34.43 504 VAL C O 1
ATOM 4369 N N . LEU C 1 59 ? 118.753 178.392 -95.004 1.00 32.12 505 LEU C N 1
ATOM 4370 C CA . LEU C 1 59 ? 117.532 178.427 -94.209 1.00 32.32 505 LEU C CA 1
ATOM 4371 C C . LEU C 1 59 ? 116.289 178.492 -95.086 1.00 31.87 505 LEU C C 1
ATOM 4372 O O . LEU C 1 59 ? 115.295 177.813 -94.810 1.00 35.16 505 LEU C O 1
ATOM 4388 N N A THR C 1 60 ? 116.309 179.306 -96.137 0.25 45.12 506 THR C N 1
ATOM 4389 N N B THR C 1 60 ? 116.317 179.290 -96.156 0.75 38.69 506 THR C N 1
ATOM 4390 C CA A THR C 1 60 ? 115.162 179.322 -97.031 0.25 43.07 506 THR C CA 1
ATOM 4391 C CA B THR C 1 60 ? 115.158 179.330 -97.041 0.75 37.78 506 THR C CA 1
ATOM 4392 C C A THR C 1 60 ? 114.927 177.944 -97.630 0.25 32.47 506 THR C C 1
ATOM 4393 C C B THR C 1 60 ? 114.924 177.976 -97.696 0.75 32.49 506 THR C C 1
ATOM 4394 O O A THR C 1 60 ? 113.787 177.469 -97.690 0.25 36.57 506 THR C O 1
ATOM 4395 O O B THR C 1 60 ? 113.778 177.534 -97.830 0.75 37.58 506 THR C O 1
ATOM 4416 N N . SER C 1 61 ? 115.996 177.282 -98.075 1.00 34.56 507 SER C N 1
ATOM 4417 C CA . SER C 1 61 ? 115.827 175.983 -98.717 1.00 37.84 507 SER C CA 1
ATOM 4418 C C . SER C 1 61 ? 115.271 174.974 -97.733 1.00 35.77 507 SER C C 1
ATOM 4419 O O . SER C 1 61 ? 114.352 174.214 -98.052 1.00 50.27 507 SER C O 1
ATOM 4428 N N . ARG C 1 62 ? 115.774 174.993 -96.506 1.00 37.43 508 ARG C N 1
ATOM 4429 C CA . ARG C 1 62 ? 115.233 174.090 -95.511 1.00 32.31 508 ARG C CA 1
ATOM 4430 C C . ARG C 1 62 ? 113.772 174.403 -95.247 1.00 36.46 508 ARG C C 1
ATOM 4431 O O . ARG C 1 62 ? 112.942 173.492 -95.157 1.00 41.28 508 ARG C O 1
ATOM 4452 N N . HIS C 1 63 ? 113.438 175.687 -95.131 1.00 38.91 509 HIS C N 1
ATOM 4453 C CA . HIS C 1 63 ? 112.051 176.062 -94.909 1.00 39.62 509 HIS C CA 1
ATOM 4454 C C . HIS C 1 63 ? 111.191 175.518 -96.034 1.00 40.26 509 HIS C C 1
ATOM 4455 O O . HIS C 1 63 ? 110.176 174.860 -95.795 1.00 43.86 509 HIS C O 1
ATOM 4469 N N . LYS C 1 64 ? 111.617 175.743 -97.277 1.00 42.77 510 LYS C N 1
ATOM 4470 C CA . LYS C 1 64 ? 110.886 175.223 -98.431 1.00 45.06 510 LYS C CA 1
ATOM 4471 C C . LYS C 1 64 ? 110.727 173.710 -98.348 1.00 42.34 510 LYS C C 1
ATOM 4472 O O . LYS C 1 64 ? 109.643 173.172 -98.600 1.00 46.41 510 LYS C O 1
ATOM 4491 N N . ASN C 1 65 ? 111.810 172.999 -98.032 1.00 40.58 511 ASN C N 1
ATOM 4492 C CA . ASN C 1 65 ? 111.719 171.551 -97.932 1.00 39.23 511 ASN C CA 1
ATOM 4493 C C . ASN C 1 65 ? 110.805 171.134 -96.791 1.00 39.83 511 ASN C C 1
ATOM 4494 O O . ASN C 1 65 ? 110.025 170.186 -96.928 1.00 40.59 511 ASN C O 1
ATOM 4505 N N . LEU C 1 66 ? 110.869 171.832 -95.652 1.00 38.60 512 LEU C N 1
ATOM 4506 C CA . LEU C 1 66 ? 109.977 171.468 -94.563 1.00 38.49 512 LEU C CA 1
ATOM 4507 C C . LEU C 1 66 ? 108.527 171.771 -94.918 1.00 39.65 512 LEU C C 1
ATOM 4508 O O . LEU C 1 66 ? 107.628 171.050 -94.471 1.00 39.83 512 LEU C O 1
ATOM 4524 N N . ASP C 1 67 ? 108.281 172.832 -95.703 1.00 40.57 513 ASP C N 1
ATOM 4525 C CA . ASP C 1 67 ? 106.922 173.108 -96.155 1.00 55.66 513 ASP C CA 1
ATOM 4526 C C . ASP C 1 67 ? 106.424 171.978 -97.043 1.00 53.74 513 ASP C C 1
ATOM 4527 O O . ASP C 1 67 ? 105.286 171.512 -96.902 1.00 47.10 513 ASP C O 1
ATOM 4536 N N . THR C 1 68 ? 107.291 171.489 -97.932 1.00 41.80 514 THR C N 1
ATOM 4537 C CA . THR C 1 68 ? 106.948 170.339 -98.766 1.00 45.41 514 THR C CA 1
ATOM 4538 C C . THR C 1 68 ? 106.589 169.133 -97.906 1.00 41.87 514 THR C C 1
ATOM 4539 O O . THR C 1 68 ? 105.569 168.476 -98.128 1.00 42.94 514 THR C O 1
ATOM 4550 N N . VAL C 1 69 ? 107.410 168.826 -96.913 1.00 45.15 515 VAL C N 1
ATOM 4551 C CA . VAL C 1 69 ? 107.113 167.701 -96.028 1.00 39.87 515 VAL C CA 1
ATOM 4552 C C . VAL C 1 69 ? 105.801 167.927 -95.283 1.00 42.24 515 VAL C C 1
ATOM 4553 O O . VAL C 1 69 ? 104.957 167.029 -95.193 1.00 47.18 515 VAL C O 1
ATOM 4566 N N . ARG C 1 70 ? 105.610 169.134 -94.739 1.00 43.87 516 ARG C N 1
ATOM 4567 C CA . ARG C 1 70 ? 104.405 169.415 -93.964 1.00 44.74 516 ARG C CA 1
ATOM 4568 C C . ARG C 1 70 ? 103.158 169.279 -94.821 1.00 44.86 516 ARG C C 1
ATOM 4569 O O . ARG C 1 70 ? 102.081 168.962 -94.305 1.00 49.81 516 ARG C O 1
ATOM 4590 N N . ALA C 1 71 ? 103.284 169.495 -96.133 1.00 47.89 517 ALA C N 1
ATOM 4591 C CA . ALA C 1 71 ? 102.108 169.523 -96.993 1.00 57.20 517 ALA C CA 1
ATOM 4592 C C . ALA C 1 71 ? 101.414 168.172 -97.084 1.00 65.54 517 ALA C C 1
ATOM 4593 O O . ALA C 1 71 ? 100.246 168.116 -97.491 1.00 50.97 517 ALA C O 1
ATOM 4600 N N . VAL C 1 72 ? 102.107 167.084 -96.756 1.00 67.71 518 VAL C N 1
ATOM 4601 C CA . VAL C 1 72 ? 101.519 165.753 -96.737 1.00 62.77 518 VAL C CA 1
ATOM 4602 C C . VAL C 1 72 ? 101.567 165.141 -95.338 1.00 56.87 518 VAL C C 1
ATOM 4603 O O . VAL C 1 72 ? 101.455 163.928 -95.179 1.00 53.28 518 VAL C O 1
ATOM 4616 N N . TRP C 1 73 ? 101.742 165.976 -94.322 1.00 48.97 519 TRP C N 1
ATOM 4617 C CA . TRP C 1 73 ? 101.774 165.501 -92.949 1.00 54.45 519 TRP C CA 1
ATOM 4618 C C . TRP C 1 73 ? 100.376 165.114 -92.496 1.00 71.71 519 TRP C C 1
ATOM 4619 O O . TRP C 1 73 ? 99.409 165.853 -92.713 1.00 69.46 519 TRP C O 1
ATOM 4640 N N . THR C 1 74 ? 100.278 163.951 -91.864 1.00 73.28 520 THR C N 1
ATOM 4641 C CA . THR C 1 74 ? 99.074 163.559 -91.156 1.00 75.06 520 THR C CA 1
ATOM 4642 C C . THR C 1 74 ? 99.470 162.671 -89.988 1.00 76.20 520 THR C C 1
ATOM 4643 O O . THR C 1 74 ? 100.338 161.806 -90.126 1.00 73.24 520 THR C O 1
ATOM 4654 N N . THR C 1 75 ? 98.856 162.920 -88.829 1.00 92.72 521 THR C N 1
ATOM 4655 C CA . THR C 1 75 ? 99.083 162.053 -87.679 1.00 99.43 521 THR C CA 1
ATOM 4656 C C . THR C 1 75 ? 98.610 160.625 -87.938 1.00 92.16 521 THR C C 1
ATOM 4657 O O . THR C 1 75 ? 99.179 159.674 -87.389 1.00 88.10 521 THR C O 1
ATOM 4668 N N . GLY C 1 76 ? 97.587 160.447 -88.778 1.00 95.55 522 GLY C N 1
ATOM 4669 C CA . GLY C 1 76 ? 97.127 159.104 -89.077 1.00 101.54 522 GLY C CA 1
ATOM 4670 C C . GLY C 1 76 ? 98.172 158.234 -89.743 1.00 90.87 522 GLY C C 1
ATOM 4671 O O . GLY C 1 76 ? 98.200 157.018 -89.528 1.00 97.86 522 GLY C O 1
ATOM 4675 N N . ASP C 1 77 ? 99.074 158.840 -90.518 1.00 71.37 523 ASP C N 1
ATOM 4676 C CA . ASP C 1 77 ? 100.144 158.095 -91.184 1.00 70.72 523 ASP C CA 1
ATOM 4677 C C . ASP C 1 77 ? 101.309 159.059 -91.422 1.00 54.25 523 ASP C C 1
ATOM 4678 O O . ASP C 1 77 ? 101.377 159.725 -92.455 1.00 54.88 523 ASP C O 1
ATOM 4687 N N . ILE C 1 78 ? 102.212 159.141 -90.440 1.00 67.32 524 ILE C N 1
ATOM 4688 C CA . ILE C 1 78 ? 103.380 159.998 -90.582 1.00 65.89 524 ILE C CA 1
ATOM 4689 C C . ILE C 1 78 ? 104.400 159.461 -91.580 1.00 74.11 524 ILE C C 1
ATOM 4690 O O . ILE C 1 78 ? 10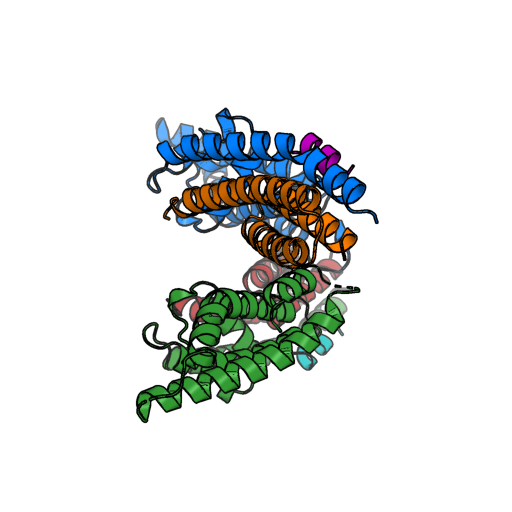5.309 160.201 -91.974 1.00 79.04 524 ILE C O 1
ATOM 4706 N N . LYS C 1 79 ? 104.293 158.194 -91.994 1.00 69.36 525 LYS C N 1
ATOM 4707 C CA . LYS C 1 79 ? 105.263 157.655 -92.944 1.00 51.54 525 LYS C CA 1
ATOM 4708 C C . LYS C 1 79 ? 105.315 158.490 -94.218 1.00 46.45 525 LYS C C 1
ATOM 4709 O O . LYS C 1 79 ? 106.387 158.672 -94.806 1.00 47.21 525 LYS C O 1
ATOM 4728 N N . THR C 1 80 ? 104.181 159.052 -94.626 1.00 48.37 526 THR C N 1
ATOM 4729 C CA . THR C 1 80 ? 104.145 159.824 -95.860 1.00 57.60 526 THR C CA 1
ATOM 4730 C C . THR C 1 80 ? 105.126 160.988 -95.801 1.00 51.17 526 THR C C 1
ATOM 4731 O O . THR C 1 80 ? 105.884 161.216 -96.752 1.00 43.37 526 THR C O 1
ATOM 4742 N N . SER C 1 81 ? 105.127 161.741 -94.683 1.00 41.05 527 SER C N 1
ATOM 4743 C CA . SER C 1 81 ? 106.048 162.864 -94.526 1.00 39.48 527 SER C CA 1
ATOM 4744 C C . SER C 1 81 ? 107.489 162.402 -94.363 1.00 38.51 527 SER C C 1
ATOM 4745 O O . SER C 1 81 ? 108.419 163.060 -94.845 1.00 45.69 527 SER C O 1
ATOM 4753 N N . VAL C 1 82 ? 107.708 161.313 -93.637 1.00 39.29 528 VAL C N 1
ATOM 4754 C CA . VAL C 1 82 ? 109.063 160.786 -93.529 1.00 50.35 528 VAL C CA 1
ATOM 4755 C C . VAL C 1 82 ? 109.570 160.350 -94.901 1.00 45.82 528 VAL C C 1
ATOM 4756 O O . VAL C 1 82 ? 110.735 160.575 -95.256 1.00 41.44 528 VAL C O 1
ATOM 4769 N N . ASP C 1 83 ? 108.714 159.707 -95.696 1.00 38.34 529 ASP C N 1
ATOM 4770 C CA . ASP C 1 83 ? 109.113 159.342 -97.055 1.00 38.80 529 ASP C CA 1
ATOM 4771 C C . ASP C 1 83 ? 109.454 160.583 -97.867 1.00 47.44 529 ASP C C 1
ATOM 4772 O O . ASP C 1 83 ? 110.425 160.591 -98.635 1.00 45.93 529 ASP C O 1
ATOM 4781 N N . SER C 1 84 ? 108.671 161.651 -97.701 1.00 50.07 530 SER C N 1
ATOM 4782 C CA . SER C 1 84 ? 108.969 162.896 -98.409 1.00 47.69 530 SER C CA 1
ATOM 4783 C C . SER C 1 84 ? 110.317 163.439 -97.962 1.00 45.94 530 SER C C 1
ATOM 4784 O O . SER C 1 84 ? 111.173 163.768 -98.790 1.00 41.61 530 SER C O 1
ATOM 4792 N N . ALA C 1 85 ? 110.536 163.517 -96.651 1.00 39.10 531 ALA C N 1
ATOM 4793 C CA . ALA C 1 85 ? 111.848 163.899 -96.157 1.00 36.83 531 ALA C CA 1
ATOM 4794 C C . ALA C 1 85 ? 112.940 163.061 -96.796 1.00 36.70 531 ALA C C 1
ATOM 4795 O O . ALA C 1 85 ? 113.989 163.580 -97.190 1.00 48.51 531 ALA C O 1
ATOM 4802 N N . VAL C 1 86 ? 112.716 161.751 -96.894 1.00 36.88 532 VAL C N 1
ATOM 4803 C CA . VAL C 1 86 ? 113.729 160.872 -97.453 1.00 37.69 532 VAL C CA 1
ATOM 4804 C C . VAL C 1 86 ? 113.896 161.155 -98.934 1.00 38.90 532 VAL C C 1
ATOM 4805 O O . VAL C 1 86 ? 115.021 161.169 -99.445 1.00 43.74 532 VAL C O 1
ATOM 4818 N N . ALA C 1 87 ? 112.788 161.413 -99.639 1.00 43.73 533 ALA C N 1
ATOM 4819 C CA . ALA C 1 87 ? 112.857 161.705 -101.069 1.00 46.26 533 ALA C CA 1
ATOM 4820 C C . ALA C 1 87 ? 113.592 163.008 -101.330 1.00 53.54 533 ALA C C 1
ATOM 4821 O O . ALA C 1 87 ? 114.307 163.135 -102.330 1.00 43.91 533 ALA C O 1
ATOM 4828 N N . ILE C 1 88 ? 113.417 163.997 -100.445 1.00 38.74 534 ILE C N 1
ATOM 4829 C CA . ILE C 1 88 ? 114.088 165.278 -100.612 1.00 40.31 534 ILE C CA 1
ATOM 4830 C C . ILE C 1 88 ? 115.591 165.096 -100.528 1.00 45.05 534 ILE C C 1
ATOM 4831 O O . ILE C 1 88 ? 116.351 165.931 -101.040 1.00 46.90 534 ILE C O 1
ATOM 4847 N N . ASN C 1 89 ? 116.043 164.048 -99.842 1.00 43.28 535 ASN C N 1
ATOM 4848 C CA . ASN C 1 89 ? 117.456 163.673 -99.814 1.00 41.50 535 ASN C CA 1
ATOM 4849 C C . ASN C 1 89 ? 118.301 164.742 -99.129 1.00 53.58 535 ASN C C 1
ATOM 4850 O O . ASN C 1 89 ? 119.405 165.074 -99.568 1.00 52.09 535 ASN C O 1
ATOM 4861 N N . ASP C 1 90 ? 117.776 165.293 -98.032 1.00 46.81 536 ASP C N 1
ATOM 4862 C CA . ASP C 1 90 ? 118.478 166.300 -97.235 1.00 53.44 536 ASP C CA 1
ATOM 4863 C C . ASP C 1 90 ? 118.406 165.844 -95.782 1.00 48.11 536 ASP C C 1
ATOM 4864 O O . ASP C 1 90 ? 117.330 165.851 -95.173 1.00 38.25 536 ASP C O 1
ATOM 4873 N N . LEU C 1 91 ? 119.543 165.420 -95.233 1.00 35.00 537 LEU C N 1
ATOM 4874 C CA . LEU C 1 91 ? 119.533 164.830 -93.905 1.00 34.39 537 LEU C CA 1
ATOM 4875 C C . LEU C 1 91 ? 119.078 165.840 -92.847 1.00 34.58 537 LEU C C 1
ATOM 4876 O O . LEU C 1 91 ? 118.516 165.440 -91.823 1.00 36.43 537 LEU C O 1
ATOM 4892 N N . SER C 1 92 ? 119.320 167.142 -93.066 1.00 38.14 538 SER C N 1
ATOM 4893 C CA . SER C 1 92 ? 118.902 168.143 -92.086 1.00 40.27 538 SER C CA 1
ATOM 4894 C C . SER C 1 92 ? 117.387 168.185 -91.972 1.00 34.09 538 SER C C 1
ATOM 4895 O O . SER C 1 92 ? 116.844 168.418 -90.888 1.00 33.89 538 SER C O 1
ATOM 4903 N N . VAL C 1 93 ? 116.689 167.949 -93.084 1.00 36.29 539 VAL C N 1
ATOM 4904 C CA . VAL C 1 93 ? 115.239 167.868 -93.036 1.00 36.39 539 VAL C CA 1
ATOM 4905 C C . VAL C 1 93 ? 114.814 166.609 -92.300 1.00 35.64 539 VAL C C 1
ATOM 4906 O O . VAL C 1 93 ? 113.829 166.625 -91.546 1.00 34.54 539 VAL C O 1
ATOM 4919 N N . VAL C 1 94 ? 115.530 165.499 -92.519 1.00 34.25 540 VAL C N 1
ATOM 4920 C CA . VAL C 1 94 ? 115.230 164.262 -91.819 1.00 34.04 540 VAL C CA 1
ATOM 4921 C C . VAL C 1 94 ? 115.355 164.492 -90.327 1.00 36.02 540 VAL C C 1
ATOM 4922 O O . VAL C 1 94 ? 114.492 164.091 -89.546 1.00 34.15 540 VAL C O 1
ATOM 4935 N N . VAL C 1 95 ? 116.441 165.150 -89.923 1.00 33.34 541 VAL C N 1
ATOM 4936 C CA . VAL C 1 95 ? 116.720 165.368 -88.508 1.00 33.04 541 VAL C CA 1
ATOM 4937 C C . VAL C 1 95 ? 115.610 166.182 -87.865 1.00 33.24 541 VAL C C 1
ATOM 4938 O O . VAL C 1 95 ? 115.176 165.894 -86.744 1.00 37.42 541 VAL C O 1
ATOM 4951 N N . ASP C 1 96 ? 115.183 167.253 -88.531 1.00 33.57 542 ASP C N 1
ATOM 4952 C CA . ASP C 1 96 ? 114.159 168.118 -87.957 1.00 33.96 542 ASP C CA 1
ATOM 4953 C C . ASP C 1 96 ? 112.853 167.355 -87.800 1.00 34.31 542 ASP C C 1
ATOM 4954 O O . ASP C 1 96 ? 112.127 167.545 -86.815 1.00 34.59 542 ASP C O 1
ATOM 4963 N N . LEU C 1 97 ? 112.530 166.495 -88.765 1.00 37.64 543 LEU C N 1
ATOM 4964 C CA . LEU C 1 97 ? 111.296 165.729 -88.674 1.00 34.90 543 LEU C CA 1
ATOM 4965 C C . LEU C 1 97 ? 111.394 164.673 -87.577 1.00 34.64 543 LEU C C 1
ATOM 4966 O O . LEU C 1 97 ? 110.443 164.491 -86.815 1.00 39.20 543 LEU C O 1
ATOM 4982 N N . LEU C 1 98 ? 112.539 163.979 -87.470 1.00 34.95 544 LEU C N 1
ATOM 4983 C CA . LEU C 1 98 ? 112.704 162.984 -86.408 1.00 34.99 544 LEU C CA 1
ATOM 4984 C C . LEU C 1 98 ? 112.675 163.627 -85.032 1.00 39.70 544 LEU C C 1
ATOM 4985 O O . LEU C 1 98 ? 112.207 163.022 -84.062 1.00 34.84 544 LEU C O 1
ATOM 5001 N N . ASN C 1 99 ? 113.228 164.824 -84.905 1.00 33.83 545 ASN C N 1
ATOM 5002 C CA . ASN C 1 99 ? 113.169 165.504 -83.620 1.00 33.92 545 ASN C CA 1
ATOM 5003 C C . ASN C 1 99 ? 111.729 165.807 -83.227 1.00 34.66 545 ASN C C 1
ATOM 5004 O O . ASN C 1 99 ? 111.421 165.900 -82.036 1.00 41.74 545 ASN C O 1
ATOM 5015 N N . ILE C 1 100 ? 110.828 165.934 -84.210 1.00 35.05 546 ILE C N 1
ATOM 5016 C CA . ILE C 1 100 ? 109.408 166.100 -83.914 1.00 35.95 546 ILE C CA 1
ATOM 5017 C C . ILE C 1 100 ? 108.755 164.755 -83.612 1.00 37.58 546 ILE C C 1
ATOM 5018 O O . ILE C 1 100 ? 108.063 164.604 -82.598 1.00 42.79 546 ILE C O 1
ATOM 5034 N N . VAL C 1 101 ? 108.911 163.779 -84.516 1.00 38.71 547 VAL C N 1
ATOM 5035 C CA . VAL C 1 101 ? 108.188 162.521 -84.365 1.00 41.73 547 VAL C CA 1
ATOM 5036 C C . VAL C 1 101 ? 108.796 161.653 -83.262 1.00 48.11 547 VAL C C 1
ATOM 5037 O O . VAL C 1 101 ? 108.110 160.778 -82.726 1.00 48.39 547 VAL C O 1
ATOM 5050 N N . ASN C 1 102 ? 110.061 161.882 -82.888 1.00 49.17 548 ASN C N 1
ATOM 5051 C CA . ASN C 1 102 ? 110.614 161.189 -81.728 1.00 35.42 548 ASN C CA 1
ATOM 5052 C C . ASN C 1 102 ? 109.880 161.547 -80.446 1.00 43.00 548 ASN C C 1
ATOM 5053 O O . ASN C 1 102 ? 110.085 160.872 -79.430 1.00 37.16 548 ASN C O 1
ATOM 5064 N N . GLN C 1 103 ? 109.078 162.606 -80.444 1.00 43.42 549 GLN C N 1
ATOM 5065 C CA . GLN C 1 103 ? 108.339 163.002 -79.259 1.00 49.51 549 GLN C CA 1
ATOM 5066 C C . GLN C 1 103 ? 107.009 162.275 -79.122 1.00 48.98 549 GLN C C 1
ATOM 5067 O O . GLN C 1 103 ? 106.347 162.425 -78.095 1.00 49.37 549 GLN C O 1
ATOM 5081 N N . LYS C 1 104 ? 106.585 161.504 -80.127 1.00 45.74 550 LYS C N 1
ATOM 5082 C CA . LYS C 1 104 ? 105.291 160.823 -80.036 1.00 59.71 550 LYS C CA 1
ATOM 5083 C C . LYS C 1 104 ? 105.439 159.428 -80.640 1.00 57.14 550 LYS C C 1
ATOM 5084 O O . LYS C 1 104 ? 105.166 159.204 -81.821 1.00 45.94 550 LYS C O 1
ATOM 5103 N N . ALA C 1 105 ? 105.846 158.473 -79.801 1.00 51.74 551 ALA C N 1
ATOM 5104 C CA . ALA C 1 105 ? 106.115 157.127 -80.299 1.00 56.50 551 ALA C CA 1
ATOM 5105 C C . ALA C 1 105 ? 104.848 156.436 -80.793 1.00 61.94 551 ALA C C 1
ATOM 5106 O O . ALA C 1 105 ? 104.911 155.609 -81.717 1.00 57.28 551 ALA C O 1
ATOM 5113 N N . SER C 1 106 ? 103.688 156.797 -80.237 1.00 49.94 552 SER C N 1
ATOM 5114 C CA . SER C 1 106 ? 102.453 156.121 -80.604 1.00 54.30 552 SER C CA 1
ATOM 5115 C C . SER C 1 106 ? 102.186 156.191 -82.098 1.00 59.86 552 SER C C 1
ATOM 5116 O O . SER C 1 106 ? 101.594 155.266 -82.663 1.00 76.29 552 SER C O 1
ATOM 5124 N N . LEU C 1 107 ? 102.679 157.229 -82.766 1.00 57.76 553 LEU C N 1
ATOM 5125 C CA . LEU C 1 107 ? 102.382 157.425 -84.178 1.00 55.04 553 LEU C CA 1
ATOM 5126 C C . LEU C 1 107 ? 103.183 156.514 -85.089 1.00 64.62 553 LEU C C 1
ATOM 5127 O O . LEU C 1 107 ? 102.853 156.409 -86.274 1.00 79.91 553 LEU C O 1
ATOM 5143 N N . TRP C 1 108 ? 104.215 155.858 -84.581 1.00 63.18 554 TRP C N 1
ATOM 5144 C CA . TRP C 1 108 ? 105.033 155.006 -85.424 1.00 71.56 554 TRP C CA 1
ATOM 5145 C C . TRP C 1 108 ? 104.360 153.651 -85.604 1.00 71.19 554 TRP C C 1
ATOM 5146 O O . TRP C 1 108 ? 103.791 153.097 -84.660 1.00 66.46 554 TRP C O 1
ATOM 5167 N N . LYS C 1 109 ? 104.402 153.137 -86.827 1.00 72.10 555 LYS C N 1
ATOM 5168 C CA . LYS C 1 109 ? 103.997 151.774 -87.119 1.00 68.48 555 LYS C CA 1
ATOM 5169 C C . LYS C 1 109 ? 105.202 150.990 -87.631 1.00 55.62 555 LYS C C 1
ATOM 5170 O O . LYS C 1 109 ? 106.216 151.558 -88.048 1.00 47.49 555 LYS C O 1
ATOM 5189 N N . LEU C 1 110 ? 105.084 149.662 -87.584 1.00 62.20 556 LEU C N 1
ATOM 5190 C CA . LEU C 1 110 ? 106.188 148.818 -88.020 1.00 62.58 556 LEU C CA 1
ATOM 5191 C C . LEU C 1 110 ? 106.644 149.194 -89.416 1.00 64.55 556 LEU C C 1
ATOM 5192 O O . LEU C 1 110 ? 107.846 149.192 -89.705 1.00 79.91 556 LEU C O 1
ATOM 5208 N N . ASP C 1 111 ? 105.700 149.534 -90.298 1.00 69.16 557 ASP C N 1
ATOM 5209 C CA . ASP C 1 111 ? 106.062 149.849 -91.673 1.00 70.99 557 ASP C CA 1
ATOM 5210 C C . ASP C 1 111 ? 107.050 151.006 -91.740 1.00 70.97 557 ASP C C 1
ATOM 5211 O O . ASP C 1 111 ? 107.876 151.062 -92.661 1.00 60.77 557 ASP C O 1
ATOM 5220 N N . LEU C 1 112 ? 107.015 151.913 -90.756 1.00 73.67 558 LEU C N 1
ATOM 5221 C CA . LEU C 1 112 ? 107.894 153.080 -90.758 1.00 66.77 558 LEU C CA 1
ATOM 5222 C C . LEU C 1 112 ? 109.341 152.714 -90.448 1.00 55.89 558 LEU C C 1
ATOM 5223 O O . LEU C 1 112 ? 110.253 153.451 -90.848 1.00 42.13 558 LEU C O 1
ATOM 5239 N N . CYS C 1 113 ? 109.566 151.581 -89.774 1.00 57.62 559 CYS C N 1
ATOM 5240 C CA . CYS C 1 113 ? 110.898 151.240 -89.284 1.00 49.12 559 CYS C CA 1
ATOM 5241 C C . CYS C 1 113 ? 111.891 151.056 -90.418 1.00 52.46 559 CYS C C 1
ATOM 5242 O O . CYS C 1 113 ? 113.025 151.544 -90.342 1.00 49.31 559 CYS C O 1
ATOM 5250 N N . THR C 1 114 ? 111.492 150.349 -91.477 1.00 56.74 560 THR C N 1
ATOM 5251 C CA . THR C 1 114 ? 112.412 150.112 -92.580 1.00 56.17 560 THR C CA 1
ATOM 5252 C C . THR C 1 114 ? 112.737 151.403 -93.309 1.00 52.15 560 THR C C 1
ATOM 5253 O O . THR C 1 114 ? 113.708 151.450 -94.075 1.00 44.52 560 THR C O 1
ATOM 5264 N N . THR C 1 115 ? 111.939 152.449 -93.091 1.00 48.00 561 THR C N 1
ATOM 5265 C CA . THR C 1 115 ? 112.291 153.753 -93.624 1.00 46.79 561 THR C CA 1
ATOM 5266 C C . THR C 1 115 ? 113.273 154.466 -92.715 1.00 45.40 561 THR C C 1
ATOM 5267 O O . THR C 1 115 ? 114.243 155.066 -93.194 1.00 38.87 561 THR C O 1
ATOM 5278 N N . VAL C 1 116 ? 113.053 154.383 -91.400 1.00 40.70 562 VAL C N 1
ATOM 5279 C CA . VAL C 1 116 ? 113.843 155.169 -90.466 1.00 45.31 562 VAL C CA 1
ATOM 5280 C C . VAL C 1 116 ? 115.185 154.516 -90.185 1.00 47.88 562 VAL C C 1
ATOM 5281 O O . VAL C 1 116 ? 116.189 155.204 -89.984 1.00 41.84 562 VAL C O 1
ATOM 5294 N N . LEU C 1 117 ? 115.236 153.185 -90.154 1.00 35.98 563 LEU C N 1
ATOM 5295 C CA . LEU C 1 117 ? 116.473 152.533 -89.738 1.00 44.44 563 LEU C CA 1
ATOM 5296 C C . LEU C 1 117 ? 117.629 152.920 -90.646 1.00 36.21 563 LEU C C 1
ATOM 5297 O O . LEU C 1 117 ? 118.720 153.202 -90.118 1.00 40.78 563 LEU C O 1
ATOM 5313 N N . PRO C 1 118 ? 117.478 152.974 -91.978 1.00 41.33 564 PRO C N 1
ATOM 5314 C CA . PRO C 1 118 ? 118.593 153.479 -92.795 1.00 45.23 564 PRO C CA 1
ATOM 5315 C C . PRO C 1 118 ? 119.007 154.902 -92.442 1.00 42.62 564 PRO C C 1
ATOM 5316 O O . PRO C 1 118 ? 120.199 155.233 -92.460 1.00 38.56 564 PRO C O 1
ATOM 5327 N N . GLN C 1 119 ? 118.052 155.766 -92.124 1.00 35.22 565 GLN C N 1
ATOM 5328 C CA . GLN C 1 119 ? 118.420 157.107 -91.677 1.00 34.64 565 GLN C CA 1
ATOM 5329 C C . GLN C 1 119 ? 119.121 157.073 -90.317 1.00 37.12 565 GLN C C 1
ATOM 5330 O O . GLN C 1 119 ? 120.069 157.825 -90.080 1.00 34.50 565 GLN C O 1
ATOM 5344 N N . ILE C 1 120 ? 118.664 156.222 -89.411 1.00 35.49 566 ILE C N 1
ATOM 5345 C CA . ILE C 1 120 ? 119.372 156.081 -88.134 1.00 34.23 566 ILE C CA 1
ATOM 5346 C C . ILE C 1 120 ? 120.828 155.704 -88.378 1.00 44.76 566 ILE C C 1
ATOM 5347 O O . ILE C 1 120 ? 121.743 156.226 -87.734 1.00 41.65 566 ILE C O 1
ATOM 5363 N N . GLU C 1 121 ? 121.067 154.780 -89.311 1.00 36.94 567 GLU C N 1
ATOM 5364 C CA . GLU C 1 121 ? 122.437 154.347 -89.574 1.00 45.56 567 GLU C CA 1
ATOM 5365 C C . GLU C 1 121 ? 123.304 155.508 -90.050 1.00 38.35 567 GLU C C 1
ATOM 5366 O O . GLU C 1 121 ? 124.466 155.623 -89.645 1.00 47.65 567 GLU C O 1
ATOM 5378 N N . LYS C 1 122 ? 122.768 156.386 -90.905 1.00 44.52 568 LYS C N 1
ATOM 5379 C CA . LYS C 1 122 ? 123.526 157.566 -91.294 1.00 45.34 568 LYS C CA 1
ATOM 5380 C C . LYS C 1 122 ? 123.768 158.466 -90.084 1.00 37.77 568 LYS C C 1
ATOM 5381 O O . LYS C 1 122 ? 124.888 158.940 -89.853 1.00 46.33 568 LYS C O 1
ATOM 5400 N N . LEU C 1 123 ? 122.726 158.711 -89.299 1.00 38.61 569 LEU C N 1
ATOM 5401 C CA . LEU C 1 123 ? 122.857 159.622 -88.167 1.00 35.87 569 LEU C CA 1
ATOM 5402 C C . LEU C 1 123 ? 123.880 159.129 -87.157 1.00 44.26 569 LEU C C 1
ATOM 5403 O O . LEU C 1 123 ? 124.637 159.931 -86.602 1.00 39.52 569 LEU C O 1
ATOM 5419 N N . LEU C 1 124 ? 123.909 157.823 -86.875 1.00 36.04 570 LEU C N 1
ATOM 5420 C CA . LEU C 1 124 ? 124.863 157.360 -85.868 1.00 39.01 570 LEU C CA 1
ATOM 5421 C C . LEU C 1 124 ? 126.306 157.524 -86.342 1.00 43.29 570 LEU C C 1
ATOM 5422 O O . LEU C 1 124 ? 127.221 157.490 -85.515 1.00 48.08 570 LEU C O 1
ATOM 5438 N N . GLN C 1 125 ? 126.525 157.719 -87.642 1.00 51.69 571 GLN C N 1
ATOM 5439 C CA . GLN C 1 125 ? 127.859 157.946 -88.176 1.00 51.54 571 GLN C CA 1
ATOM 5440 C C . GLN C 1 125 ? 128.141 159.413 -88.455 1.00 44.26 571 GLN C C 1
ATOM 5441 O O . GLN C 1 125 ? 129.187 159.731 -89.029 1.00 46.78 571 GLN C O 1
ATOM 5455 N N . SER C 1 126 ? 127.215 160.301 -88.108 1.00 47.13 572 SER C N 1
ATOM 5456 C CA . SER C 1 126 ? 127.417 161.722 -88.330 1.00 44.72 572 SER C CA 1
ATOM 5457 C C . SER C 1 126 ? 128.527 162.270 -87.440 1.00 46.80 572 SER C C 1
ATOM 5458 O O . SER C 1 126 ? 128.714 161.842 -86.296 1.00 42.25 572 SER C O 1
ATOM 5466 N N . LYS C 1 127 ? 129.213 163.286 -87.947 1.00 42.52 573 LYS C N 1
ATOM 5467 C CA . LYS C 1 127 ? 130.221 163.991 -87.163 1.00 49.07 573 LYS C CA 1
ATOM 5468 C C . LYS C 1 127 ? 129.645 165.046 -86.240 1.00 45.55 573 LYS C C 1
ATOM 5469 O O . LYS C 1 127 ? 130.405 165.636 -85.464 1.00 49.26 573 LYS C O 1
ATOM 5488 N N . TYR C 1 128 ? 128.334 165.268 -86.267 1.00 51.79 574 TYR C N 1
ATOM 5489 C CA . TYR C 1 128 ? 127.670 166.229 -85.394 1.00 51.17 574 TYR C CA 1
ATOM 5490 C C . TYR C 1 128 ? 127.026 165.496 -84.222 1.00 43.16 574 TYR C C 1
ATOM 5491 O O . TYR C 1 128 ? 126.172 164.624 -84.426 1.00 40.67 574 TYR C O 1
ATOM 5509 N N . GLU C 1 129 ? 127.416 165.873 -83.002 1.00 42.44 575 GLU C N 1
ATOM 5510 C CA . GLU C 1 129 ? 126.897 165.222 -81.806 1.00 55.77 575 GLU C CA 1
ATOM 5511 C C . GLU C 1 129 ? 125.377 165.161 -81.800 1.00 39.70 575 GLU C C 1
ATOM 5512 O O . GLU C 1 129 ? 124.791 164.132 -81.444 1.00 41.20 575 GLU C O 1
ATOM 5524 N N . SER C 1 130 ? 124.718 166.263 -82.173 1.00 35.97 576 SER C N 1
ATOM 5525 C CA . SER C 1 130 ? 123.261 166.318 -82.111 1.00 36.84 576 SER C CA 1
ATOM 5526 C C . SER C 1 130 ? 122.608 165.427 -83.166 1.00 34.77 576 SER C C 1
ATOM 5527 O O . SER C 1 130 ? 121.487 164.951 -82.955 1.00 32.99 576 SER C O 1
ATOM 5535 N N . TYR C 1 131 ? 123.259 165.213 -84.310 1.00 42.42 577 TYR C N 1
ATOM 5536 C CA . TYR C 1 131 ? 122.742 164.224 -85.252 1.00 48.19 577 TYR C CA 1
ATOM 5537 C C . TYR C 1 131 ? 122.790 162.830 -84.634 1.00 39.97 577 TYR C C 1
ATOM 5538 O O . TYR C 1 131 ? 121.805 162.086 -84.669 1.00 36.27 577 TYR C O 1
ATOM 5556 N N . VAL C 1 132 ? 123.932 162.471 -84.044 1.00 34.79 578 VAL C N 1
ATOM 5557 C CA . VAL C 1 132 ? 124.045 161.170 -83.388 1.00 36.70 578 VAL C CA 1
ATOM 5558 C C . VAL C 1 132 ? 122.986 161.019 -82.307 1.00 33.18 578 VAL C C 1
ATOM 5559 O O . VAL C 1 132 ? 122.353 159.964 -82.176 1.00 37.16 578 VAL C O 1
ATOM 5572 N N . GLN C 1 133 ? 122.781 162.062 -81.502 1.00 35.51 579 GLN C N 1
ATOM 5573 C CA . GLN C 1 133 ? 121.806 161.955 -80.423 1.00 42.09 579 GLN C CA 1
ATOM 5574 C C . GLN C 1 133 ? 120.410 161.741 -80.989 1.00 39.79 579 GLN C C 1
ATOM 5575 O O . GLN C 1 133 ? 119.641 160.926 -80.472 1.00 36.42 579 GLN C O 1
ATOM 5589 N N . THR C 1 134 ? 120.064 162.449 -82.057 1.00 36.15 580 THR C N 1
ATOM 5590 C CA . THR C 1 134 ? 118.771 162.220 -82.697 1.00 36.40 580 THR C CA 1
ATOM 5591 C C . THR C 1 134 ? 118.652 160.782 -83.199 1.00 41.92 580 THR C C 1
ATOM 5592 O O . THR C 1 134 ? 117.595 160.162 -83.057 1.00 33.02 580 THR C O 1
ATOM 5603 N N . GLY C 1 135 ? 119.717 160.242 -83.805 1.00 35.35 581 GLY C N 1
ATOM 5604 C CA . GLY C 1 135 ? 119.684 158.860 -84.268 1.00 33.13 581 GLY C CA 1
ATOM 5605 C C . GLY C 1 135 ? 119.558 157.879 -83.116 1.00 37.25 581 GLY C C 1
ATOM 5606 O O . GLY C 1 135 ? 118.795 156.910 -83.184 1.00 34.78 581 GLY C O 1
ATOM 5610 N N . CYS C 1 136 ? 120.280 158.134 -82.033 1.00 34.65 582 CYS C N 1
ATOM 5611 C CA . CYS C 1 136 ? 120.181 157.285 -80.849 1.00 38.16 582 CYS C CA 1
ATOM 5612 C C . CYS C 1 136 ? 118.767 157.298 -80.287 1.00 34.02 582 CYS C C 1
ATOM 5613 O O . CYS C 1 136 ? 118.200 156.245 -79.970 1.00 38.94 582 CYS C O 1
ATOM 5621 N N . THR C 1 137 ? 118.189 158.494 -80.146 1.00 34.73 583 THR C N 1
ATOM 5622 C CA . THR C 1 137 ? 116.820 158.612 -79.665 1.00 38.51 583 THR C CA 1
ATOM 5623 C C . THR C 1 137 ? 115.849 157.822 -80.536 1.00 34.21 583 THR C C 1
ATOM 5624 O O . THR C 1 137 ? 114.983 157.106 -80.013 1.00 37.03 583 THR C O 1
ATOM 5635 N N . SER C 1 138 ? 115.958 157.945 -81.867 1.00 39.05 584 SER C N 1
ATOM 5636 C CA . SER C 1 138 ? 115.045 157.216 -82.741 1.00 34.19 584 SER C CA 1
ATOM 5637 C C . SER C 1 138 ? 115.215 155.705 -82.587 1.00 45.90 584 SER C C 1
ATOM 5638 O O . SER C 1 138 ? 114.229 154.953 -82.588 1.00 35.16 584 SER C O 1
ATOM 5646 N N . LEU C 1 139 ? 116.464 155.244 -82.476 1.00 35.15 585 LEU C N 1
ATOM 5647 C CA . LEU C 1 139 ? 116.725 153.816 -82.396 1.00 35.12 585 LEU C CA 1
ATOM 5648 C C . LEU C 1 139 ? 116.190 153.256 -81.093 1.00 39.69 585 LEU C C 1
ATOM 5649 O O . LEU C 1 139 ? 115.517 152.218 -81.075 1.00 38.00 585 LEU C O 1
ATOM 5665 N N . LYS C 1 140 ? 116.409 153.970 -79.991 1.00 35.54 586 LYS C N 1
ATOM 5666 C CA . LYS C 1 140 ? 115.865 153.507 -78.729 1.00 36.19 586 LYS C CA 1
ATOM 5667 C C . LYS C 1 140 ? 114.351 153.406 -78.838 1.00 46.33 586 LYS C C 1
ATOM 5668 O O . LYS C 1 140 ? 113.749 152.445 -78.362 1.00 37.36 586 LYS C O 1
ATOM 5687 N N . LEU C 1 141 ? 113.722 154.360 -79.516 1.00 58.46 587 LEU C N 1
ATOM 5688 C CA . LEU C 1 141 ? 112.276 154.296 -79.681 1.00 36.71 587 LEU C CA 1
ATOM 5689 C C . LEU C 1 141 ? 111.876 153.050 -80.462 1.00 42.73 587 LEU C C 1
ATOM 5690 O O . LEU C 1 141 ? 110.973 152.311 -80.051 1.00 45.25 587 LEU C O 1
ATOM 5706 N N . ILE C 1 142 ? 112.522 152.805 -81.602 1.00 42.00 588 ILE C N 1
ATOM 5707 C CA . ILE C 1 142 ? 112.165 151.628 -82.390 1.00 42.60 588 ILE C CA 1
ATOM 5708 C C . ILE C 1 142 ? 112.375 150.367 -81.561 1.00 49.20 588 ILE C C 1
ATOM 5709 O O . ILE C 1 142 ? 111.452 149.570 -81.364 1.00 51.20 588 ILE C O 1
ATOM 5725 N N . LEU C 1 143 ? 113.590 150.194 -81.028 1.00 41.41 589 LEU C N 1
ATOM 5726 C CA . LEU C 1 143 ? 113.923 148.965 -80.312 1.00 44.77 589 LEU C CA 1
ATOM 5727 C C . LEU C 1 143 ? 112.929 148.699 -79.184 1.00 39.44 589 LEU C C 1
ATOM 5728 O O . LEU C 1 143 ? 112.503 147.559 -78.962 1.00 48.10 589 LEU C O 1
ATOM 5744 N N . GLN C 1 144 ? 112.578 149.726 -78.419 1.00 39.19 590 GLN C N 1
ATOM 5745 C CA . GLN C 1 144 ? 111.652 149.493 -77.322 1.00 44.98 590 GLN C CA 1
ATOM 5746 C C . GLN C 1 144 ? 110.227 149.282 -77.817 1.00 47.74 590 GLN C C 1
ATOM 5747 O O . GLN C 1 144 ? 109.453 148.564 -77.172 1.00 48.45 590 GLN C O 1
ATOM 5761 N N . ARG C 1 145 ? 109.850 149.899 -78.940 1.00 48.71 591 ARG C N 1
ATOM 5762 C CA . ARG C 1 145 ? 108.478 149.749 -79.399 1.00 40.93 591 ARG C CA 1
ATOM 5763 C C . ARG C 1 145 ? 108.288 148.445 -80.169 1.00 42.00 591 ARG C C 1
ATOM 5764 O O . ARG C 1 145 ? 107.259 147.782 -80.010 1.00 51.63 591 ARG C O 1
ATOM 5785 N N . PHE C 1 146 ? 109.278 148.038 -80.965 1.00 55.89 592 PHE C N 1
ATOM 5786 C CA . PHE C 1 146 ? 109.073 147.000 -81.962 1.00 45.54 592 PHE C CA 1
ATOM 5787 C C . PHE C 1 146 ? 109.916 145.746 -81.790 1.00 49.51 592 PHE C C 1
ATOM 5788 O O . PHE C 1 146 ? 109.588 144.719 -82.404 1.00 52.27 592 PHE C O 1
ATOM 5805 N N . LEU C 1 147 ? 110.995 145.782 -81.003 1.00 48.18 593 LEU C N 1
ATOM 5806 C CA . LEU C 1 147 ? 111.873 144.618 -80.982 1.00 57.29 593 LEU C CA 1
ATOM 5807 C C . LEU C 1 147 ? 111.123 143.406 -80.472 1.00 56.81 593 LEU C C 1
ATOM 5808 O O . LEU C 1 147 ? 111.332 142.308 -81.032 1.00 63.28 593 LEU C O 1
ATOM 5824 N N . PRO C 1 148 ? 110.272 143.500 -79.460 1.00 48.51 594 PRO C N 1
ATOM 5825 C CA . PRO C 1 148 ? 109.513 142.306 -79.068 1.00 69.92 594 PRO C CA 1
ATOM 5826 C C . PRO C 1 148 ? 108.601 141.822 -80.181 1.00 60.88 594 PRO C C 1
ATOM 5827 O O . PRO C 1 148 ? 108.597 140.631 -80.516 1.00 55.12 594 PRO C O 1
ATOM 5838 N N . LEU C 1 149 ? 107.857 142.738 -80.804 1.00 53.67 595 LEU C N 1
ATOM 5839 C CA . LEU C 1 149 ? 106.918 142.349 -81.849 1.00 58.87 595 LEU C CA 1
ATOM 5840 C C . LEU C 1 149 ? 107.664 141.750 -83.039 1.00 60.27 595 LEU C C 1
ATOM 5841 O O . LEU C 1 149 ? 107.271 140.694 -83.550 1.00 64.51 595 LEU C O 1
ATOM 5857 N N . ILE C 1 150 ? 108.763 142.382 -83.476 1.00 52.81 596 ILE C N 1
ATOM 5858 C CA . ILE C 1 150 ? 109.577 141.807 -84.549 1.00 49.18 596 ILE C CA 1
ATOM 5859 C C . ILE C 1 150 ? 110.023 140.399 -84.179 1.00 49.75 596 ILE C C 1
ATOM 5860 O O . ILE C 1 150 ? 109.972 139.467 -85.001 1.00 47.10 596 ILE C O 1
ATOM 5876 N N . THR C 1 151 ? 110.486 140.227 -82.936 1.00 51.11 597 THR C N 1
ATOM 5877 C CA . THR C 1 151 ? 110.994 138.934 -82.501 1.00 55.19 597 THR C CA 1
ATOM 5878 C C . THR C 1 151 ? 109.899 137.881 -82.513 1.00 68.70 597 THR C C 1
ATOM 5879 O O . THR C 1 151 ? 110.128 136.745 -82.950 1.00 50.12 597 THR C O 1
ATOM 5890 N N . ASP C 1 152 ? 108.704 138.232 -82.023 1.00 59.81 598 ASP C N 1
ATOM 5891 C CA . ASP C 1 152 ? 107.608 137.267 -82.004 1.00 54.01 598 ASP C CA 1
ATOM 5892 C C . ASP C 1 152 ? 107.264 136.814 -83.417 1.00 62.45 598 ASP C C 1
ATOM 5893 O O . ASP C 1 152 ? 107.120 135.615 -83.679 1.00 56.70 598 ASP C O 1
ATOM 5902 N N . ILE C 1 153 ? 107.136 137.761 -84.351 1.00 65.50 599 ILE C N 1
ATOM 5903 C CA . ILE C 1 153 ? 106.751 137.395 -85.711 1.00 62.89 599 ILE C CA 1
ATOM 5904 C C . ILE C 1 153 ? 107.797 136.469 -86.319 1.00 56.59 599 ILE C C 1
ATOM 5905 O O . ILE C 1 153 ? 107.470 135.409 -86.866 1.00 56.74 599 ILE C O 1
ATOM 5921 N N . LEU C 1 154 ? 109.079 136.820 -86.171 1.00 50.27 600 LEU C N 1
ATOM 5922 C CA . LEU C 1 154 ? 110.128 136.017 -86.789 1.00 50.93 600 LEU C CA 1
ATOM 5923 C C . LEU C 1 154 ? 110.202 134.619 -86.184 1.00 52.33 600 LEU C C 1
ATOM 5924 O O . LEU C 1 154 ? 110.534 133.660 -86.889 1.00 56.27 600 LEU C O 1
ATOM 5940 N N . ALA C 1 155 ? 109.876 134.474 -84.895 1.00 67.21 601 ALA C N 1
ATOM 5941 C CA . ALA C 1 155 ? 109.899 133.167 -84.254 1.00 68.32 601 ALA C CA 1
ATOM 5942 C C . ALA C 1 155 ? 108.684 132.310 -84.591 1.00 72.26 601 ALA C C 1
ATOM 5943 O O . ALA C 1 155 ? 108.741 131.092 -84.402 1.00 85.74 601 ALA C O 1
ATOM 5950 N N . ALA C 1 156 ? 107.594 132.903 -85.072 1.00 81.77 602 ALA C N 1
ATOM 5951 C CA . ALA C 1 156 ? 106.352 132.158 -85.212 1.00 80.90 602 ALA C CA 1
ATOM 5952 C C . ALA C 1 156 ? 106.561 130.940 -86.111 1.00 78.20 602 ALA C C 1
ATOM 5953 O O . ALA C 1 156 ? 107.372 130.978 -87.042 1.00 68.15 602 ALA C O 1
ATOM 5960 N N . PRO C 1 157 ? 105.840 129.848 -85.861 1.00 78.98 603 PRO C N 1
ATOM 5961 C CA . PRO C 1 157 ? 105.868 128.719 -86.794 1.00 74.83 603 PRO C CA 1
ATOM 5962 C C . PRO C 1 157 ? 105.192 129.087 -88.100 1.00 94.16 603 PRO C C 1
ATOM 5963 O O . PRO C 1 157 ? 104.181 129.805 -88.108 1.00 101.02 603 PRO C O 1
ATOM 5974 N N . PRO C 1 158 ? 105.706 128.600 -89.226 1.00 110.71 604 PRO C N 1
ATOM 5975 C CA . PRO C 1 158 ? 105.091 128.922 -90.521 1.00 112.63 604 PRO C CA 1
ATOM 5976 C C . PRO C 1 158 ? 103.719 128.286 -90.677 1.00 115.21 604 PRO C C 1
ATOM 5977 O O . PRO C 1 158 ? 103.434 127.223 -90.121 1.00 124.38 604 PRO C O 1
ATOM 5988 N N . SER C 1 159 ? 102.862 128.949 -91.448 1.00 123.75 605 SER C N 1
ATOM 5989 C CA . SER C 1 159 ? 101.511 128.444 -91.671 1.00 99.63 605 SER C CA 1
ATOM 5990 C C . SER C 1 159 ? 101.496 127.570 -92.912 1.00 78.44 605 SER C C 1
ATOM 5991 O O . SER C 1 159 ? 102.552 127.246 -93.443 1.00 75.38 605 SER C O 1
ATOM 5999 N N . ASP C 1 163 ? 99.143 133.167 -96.631 1.00 63.85 609 ASP C N 1
ATOM 6000 C CA . ASP C 1 163 ? 98.506 134.455 -96.386 1.00 62.89 609 ASP C CA 1
ATOM 6001 C C . ASP C 1 163 ? 99.389 135.586 -96.876 1.00 60.93 609 ASP C C 1
ATOM 6002 O O . ASP C 1 163 ? 100.394 135.917 -96.244 1.00 64.23 609 ASP C O 1
ATOM 6007 N N . ILE C 1 164 ? 99.024 136.178 -98.012 1.00 62.53 610 ILE C N 1
ATOM 6008 C CA . ILE C 1 164 ? 99.865 137.210 -98.607 1.00 62.23 610 ILE C CA 1
ATOM 6009 C C . ILE C 1 164 ? 100.043 138.370 -97.635 1.00 74.49 610 ILE C C 1
ATOM 6010 O O . ILE C 1 164 ? 101.161 138.845 -97.406 1.00 71.22 610 ILE C O 1
ATOM 6015 N N . SER C 1 165 ? 98.946 138.831 -97.030 1.00 71.32 611 SER C N 1
ATOM 6016 C CA . SER C 1 165 ? 99.028 139.952 -96.096 1.00 67.75 611 SER C CA 1
ATOM 6017 C C . SER C 1 165 ? 99.992 139.654 -94.951 1.00 70.19 611 SER C C 1
ATOM 6018 O O . SER C 1 165 ? 100.836 140.488 -94.595 1.00 59.04 611 SER C O 1
ATOM 6025 N N . ARG C 1 166 ? 99.863 138.475 -94.340 1.00 59.65 612 ARG C N 1
ATOM 6026 C CA . ARG C 1 166 ? 100.769 138.101 -93.258 1.00 63.63 612 ARG C CA 1
ATOM 6027 C C . ARG C 1 166 ? 102.200 137.971 -93.763 1.00 54.70 612 ARG C C 1
ATOM 6028 O O . ARG C 1 166 ? 103.153 138.334 -93.070 1.00 55.30 612 ARG C O 1
ATOM 6049 N N . GLU C 1 167 ? 102.376 137.423 -94.962 1.00 62.41 613 GLU C N 1
ATOM 6050 C CA . GLU C 1 167 ? 103.719 137.213 -95.485 1.00 55.12 613 GLU C CA 1
ATOM 6051 C C . GLU C 1 167 ? 104.419 138.531 -95.792 1.00 59.89 613 GLU C C 1
ATOM 6052 O O . GLU C 1 167 ? 105.640 138.635 -95.624 1.00 52.15 613 GLU C O 1
ATOM 6064 N N . GLU C 1 168 ? 103.673 139.537 -96.245 1.00 52.89 614 GLU C N 1
ATOM 6065 C CA . GLU C 1 168 ? 104.245 140.863 -96.427 1.00 64.39 614 GLU C CA 1
ATOM 6066 C C . GLU C 1 168 ? 104.796 141.393 -95.110 1.00 55.72 614 GLU C C 1
ATOM 6067 O O . GLU C 1 168 ? 105.899 141.948 -95.060 1.00 48.66 614 GLU C O 1
ATOM 6079 N N . ARG C 1 169 ? 104.049 141.211 -94.025 1.00 56.00 615 ARG C N 1
ATOM 6080 C CA . ARG C 1 169 ? 104.529 141.661 -92.721 1.00 55.71 615 ARG C CA 1
ATOM 6081 C C . ARG C 1 169 ? 105.784 140.897 -92.311 1.00 55.55 615 ARG C C 1
ATOM 6082 O O . ARG C 1 169 ? 106.713 141.479 -91.733 1.00 54.28 615 ARG C O 1
ATOM 6103 N N . LEU C 1 170 ? 105.831 139.596 -92.596 1.00 52.44 616 LEU C N 1
ATOM 6104 C CA . LEU C 1 170 ? 107.007 138.806 -92.247 1.00 50.03 616 LEU C CA 1
ATOM 6105 C C . LEU C 1 170 ? 108.248 139.304 -92.973 1.00 60.81 616 LEU C C 1
ATOM 6106 O O . LEU C 1 170 ? 109.334 139.363 -92.386 1.00 48.34 616 LEU C O 1
ATOM 6122 N N . HIS C 1 171 ? 108.125 139.643 -94.257 1.00 50.57 617 HIS C N 1
ATOM 6123 C CA . HIS C 1 171 ? 109.306 140.125 -94.954 1.00 51.41 617 HIS C CA 1
ATOM 6124 C C . HIS C 1 171 ? 109.719 141.492 -94.447 1.00 46.83 617 HIS C C 1
ATOM 6125 O O . HIS C 1 171 ? 110.917 141.778 -94.383 1.00 46.09 617 HIS C O 1
ATOM 6139 N N . LYS C 1 172 ? 108.759 142.339 -94.064 1.00 46.35 618 LYS C N 1
ATOM 6140 C CA . LYS C 1 172 ? 109.114 143.602 -93.424 1.00 45.77 618 LYS C CA 1
ATOM 6141 C C . LYS C 1 172 ? 109.948 143.363 -92.167 1.00 62.53 618 LYS C C 1
ATOM 6142 O O . LYS C 1 172 ? 110.958 144.037 -91.936 1.00 43.33 618 LYS C O 1
ATOM 6161 N N . CYS C 1 173 ? 109.529 142.408 -91.330 1.00 57.79 619 CYS C N 1
ATOM 6162 C CA . CYS C 1 173 ? 110.268 142.141 -90.102 1.00 44.79 619 CYS C CA 1
ATOM 6163 C C . CYS C 1 173 ? 111.654 141.590 -90.390 1.00 45.89 619 CYS C C 1
ATOM 6164 O O . CYS C 1 173 ? 112.607 141.895 -89.663 1.00 44.42 619 CYS C O 1
ATOM 6172 N N . ARG C 1 174 ? 111.790 140.759 -91.428 1.00 45.82 620 ARG C N 1
ATOM 6173 C CA . ARG C 1 174 ? 113.111 140.269 -91.793 1.00 46.06 620 ARG C CA 1
ATOM 6174 C C . ARG C 1 174 ? 114.026 141.432 -92.155 1.00 51.24 620 ARG C C 1
ATOM 6175 O O . ARG C 1 174 ? 115.222 141.416 -91.843 1.00 44.64 620 ARG C O 1
ATOM 6196 N N . LEU C 1 175 ? 113.490 142.438 -92.847 1.00 44.26 621 LEU C N 1
ATOM 6197 C CA . LEU C 1 175 ? 114.321 143.579 -93.217 1.00 43.25 621 LEU C CA 1
ATOM 6198 C C . LEU C 1 175 ? 114.685 144.391 -91.980 1.00 42.12 621 LEU C C 1
ATOM 6199 O O . LEU C 1 175 ? 115.855 144.715 -91.756 1.00 41.66 621 LEU C O 1
ATOM 6215 N N . CYS C 1 176 ? 113.696 144.691 -91.139 1.00 41.81 622 CYS C N 1
ATOM 6216 C CA . CYS C 1 176 ? 113.981 145.398 -89.891 1.00 47.67 622 CYS C CA 1
ATOM 6217 C C . CYS C 1 176 ? 115.129 144.724 -89.141 1.00 41.12 622 CYS C C 1
ATOM 6218 O O . CYS C 1 176 ? 116.054 145.387 -88.665 1.00 40.41 622 CYS C O 1
ATOM 6226 N N . PHE C 1 177 ? 115.068 143.397 -89.021 1.00 42.22 623 PHE C N 1
ATOM 6227 C CA . PHE C 1 177 ? 116.131 142.642 -88.366 1.00 42.68 623 PHE C CA 1
ATOM 6228 C C . PHE C 1 177 ? 117.466 142.801 -89.086 1.00 46.12 623 PHE C C 1
ATOM 6229 O O . PHE C 1 177 ? 118.513 142.935 -88.450 1.00 42.45 623 PHE C O 1
ATOM 6246 N N . LYS C 1 178 ? 117.469 142.698 -90.424 1.00 43.00 624 LYS C N 1
ATOM 6247 C CA . LYS C 1 178 ? 118.716 142.908 -91.153 1.00 46.65 624 LYS C CA 1
ATOM 6248 C C . LYS C 1 178 ? 119.274 144.305 -90.883 1.00 41.85 624 LYS C C 1
ATOM 6249 O O . LYS C 1 178 ? 120.485 144.487 -90.697 1.00 41.85 624 LYS C O 1
ATOM 6268 N N . GLN C 1 179 ? 118.417 145.309 -90.897 1.00 40.94 625 GLN C N 1
ATOM 6269 C CA . GLN C 1 179 ?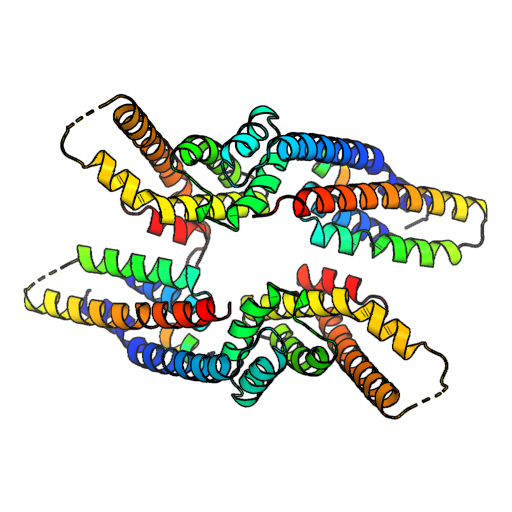 118.896 146.654 -90.641 1.00 39.86 625 GLN C CA 1
ATOM 6270 C C . GLN C 1 179 ? 119.361 146.798 -89.190 1.00 46.31 625 GLN C C 1
ATOM 6271 O O . GLN C 1 179 ? 120.411 147.392 -88.917 1.00 39.13 625 GLN C O 1
ATOM 6285 N N . LEU C 1 180 ? 118.610 146.237 -88.264 1.00 39.67 626 LEU C N 1
ATOM 6286 C CA . LEU C 1 180 ? 119.010 146.319 -86.852 1.00 39.46 626 LEU C CA 1
ATOM 6287 C C . LEU C 1 180 ? 120.295 145.536 -86.609 1.00 44.45 626 LEU C C 1
ATOM 6288 O O . LEU C 1 180 ? 121.182 145.990 -85.885 1.00 41.17 626 LEU C O 1
ATOM 6304 N N . LYS C 1 181 ? 120.432 144.371 -87.254 1.00 42.68 627 LYS C N 1
ATOM 6305 C CA . LYS C 1 181 ? 121.661 143.602 -87.116 1.00 42.19 627 LYS C CA 1
ATOM 6306 C C . LYS C 1 181 ? 122.848 144.407 -87.617 1.00 41.94 627 LYS C C 1
ATOM 6307 O O . LYS C 1 181 ? 123.939 144.344 -87.044 1.00 56.26 627 LYS C O 1
ATOM 6326 N N . SER C 1 182 ? 122.658 145.157 -88.708 1.00 45.88 628 SER C N 1
ATOM 6327 C CA . SER C 1 182 ? 123.725 146.003 -89.219 1.00 41.17 628 SER C CA 1
ATOM 6328 C C . SER C 1 182 ? 124.008 147.147 -88.261 1.00 48.96 628 SER C C 1
ATOM 6329 O O . SER C 1 182 ? 125.167 147.494 -88.011 1.00 48.25 628 SER C O 1
ATOM 6337 N N . ILE C 1 183 ? 122.964 147.749 -87.706 1.00 39.28 629 ILE C N 1
ATOM 6338 C CA . ILE C 1 183 ? 123.195 148.826 -86.757 1.00 41.95 629 ILE C CA 1
ATOM 6339 C C . ILE C 1 183 ? 123.923 148.286 -85.530 1.00 38.98 629 ILE C C 1
ATOM 6340 O O . ILE C 1 183 ? 124.789 148.969 -84.972 1.00 52.53 629 ILE C O 1
ATOM 6356 N N . SER C 1 184 ? 123.630 147.042 -85.126 1.00 49.29 630 SER C N 1
ATOM 6357 C CA . SER C 1 184 ? 124.245 146.496 -83.914 1.00 51.16 630 SER C CA 1
ATOM 6358 C C . SER C 1 184 ? 125.760 146.448 -84.021 1.00 48.10 630 SER C C 1
ATOM 6359 O O . SER C 1 184 ? 126.467 146.701 -83.040 1.00 47.43 630 SER C O 1
ATOM 6367 N N . GLY C 1 185 ? 126.282 146.112 -85.204 1.00 50.08 631 GLY C N 1
ATOM 6368 C CA . GLY C 1 185 ? 127.720 146.092 -85.365 1.00 51.37 631 GLY C CA 1
ATOM 6369 C C . GLY C 1 185 ? 128.316 147.476 -85.216 1.00 49.92 631 GLY C C 1
ATOM 6370 O O . GLY C 1 185 ? 129.384 147.643 -84.624 1.00 50.16 631 GLY C O 1
ATOM 6374 N N . LEU C 1 186 ? 127.628 148.486 -85.749 1.00 42.39 632 LEU C N 1
ATOM 6375 C CA . LEU C 1 186 ? 128.067 149.868 -85.595 1.00 39.87 632 LEU C CA 1
ATOM 6376 C C . LEU C 1 186 ? 128.060 150.284 -84.134 1.00 48.38 632 LEU C C 1
ATOM 6377 O O . LEU C 1 186 ? 129.022 150.873 -83.632 1.00 50.90 632 LEU C O 1
ATOM 6393 N N . VAL C 1 187 ? 126.991 149.962 -83.428 1.00 42.99 633 VAL C N 1
ATOM 6394 C CA . VAL C 1 187 ? 126.914 150.376 -82.035 1.00 38.89 633 VAL C CA 1
ATOM 6395 C C . VAL C 1 187 ? 128.034 149.719 -81.233 1.00 51.82 633 VAL C C 1
ATOM 6396 O O . VAL C 1 187 ? 128.675 150.364 -80.393 1.00 58.14 633 VAL C O 1
ATOM 6409 N N . LYS C 1 188 ? 128.307 148.438 -81.497 1.00 51.04 634 LYS C N 1
ATOM 6410 C CA . LYS C 1 188 ? 129.351 147.732 -80.759 1.00 52.03 634 LYS C CA 1
ATOM 6411 C C . LYS C 1 188 ? 130.725 148.355 -80.979 1.00 63.66 634 LYS C C 1
ATOM 6412 O O . LYS C 1 188 ? 131.577 148.294 -80.088 1.00 72.48 634 LYS C O 1
ATOM 6431 N N . SER C 1 189 ? 130.968 148.949 -82.150 1.00 84.16 635 SER C N 1
ATOM 6432 C CA . SER C 1 189 ? 132.268 149.553 -82.412 1.00 75.32 635 SER C CA 1
ATOM 6433 C C . SER C 1 189 ? 132.458 150.867 -81.670 1.00 74.94 635 SER C C 1
ATOM 6434 O O . SER C 1 189 ? 133.596 151.329 -81.532 1.00 87.57 635 SER C O 1
ATOM 6442 N N . LYS C 1 190 ? 131.377 151.475 -81.192 1.00 65.92 636 LYS C N 1
ATOM 6443 C CA . LYS C 1 190 ? 131.457 152.711 -80.432 1.00 63.28 636 LYS C CA 1
ATOM 6444 C C . LYS C 1 190 ? 131.129 152.564 -78.950 1.00 75.12 636 LYS C C 1
ATOM 6445 O O . LYS C 1 190 ? 131.225 153.555 -78.220 1.00 80.07 636 LYS C O 1
ATOM 6464 N N . SER C 1 191 ? 130.751 151.368 -78.475 1.00 83.69 637 SER C N 1
ATOM 6465 C CA . SER C 1 191 ? 130.432 151.234 -77.058 1.00 76.47 637 SER C CA 1
ATOM 6466 C C . SER C 1 191 ? 131.676 151.382 -76.194 1.00 76.56 637 SER C C 1
ATOM 6467 O O . SER C 1 191 ? 131.593 151.892 -75.071 1.00 82.99 637 SER C O 1
ATOM 6475 N N . GLY C 1 192 ? 132.822 150.944 -76.699 1.00 92.67 638 GLY C N 1
ATOM 6476 C CA . GLY C 1 192 ? 134.088 151.156 -76.034 1.00 100.29 638 GLY C CA 1
ATOM 6477 C C . GLY C 1 192 ? 134.791 152.390 -76.564 1.00 107.46 638 GLY C C 1
ATOM 6478 O O . GLY C 1 192 ? 135.136 152.435 -77.748 1.00 112.59 638 GLY C O 1
ATOM 6482 N N . LEU C 1 193 ? 134.997 153.396 -75.718 1.00 96.67 639 LEU C N 1
ATOM 6483 C CA . LEU C 1 193 ? 135.671 154.618 -76.142 1.00 87.33 639 LEU C CA 1
ATOM 6484 C C . LEU C 1 193 ? 136.746 155.022 -75.139 1.00 90.92 639 LEU C C 1
ATOM 6485 O O . LEU C 1 193 ? 137.338 154.173 -74.478 1.00 99.77 639 LEU C O 1
ATOM 6501 N N . GLY C 1 198 ? 128.893 157.853 -76.655 1.00 50.77 644 GLY C N 1
ATOM 6502 C CA . GLY C 1 198 ? 129.741 157.098 -75.752 1.00 46.75 644 GLY C CA 1
ATOM 6503 C C . GLY C 1 198 ? 128.935 156.257 -74.773 1.00 54.48 644 GLY C C 1
ATOM 6504 O O . GLY C 1 198 ? 128.823 155.037 -74.905 1.00 46.50 644 GLY C O 1
ATOM 6507 N N . SER C 1 199 ? 128.375 156.929 -73.767 1.00 58.27 645 SER C N 1
ATOM 6508 C CA . SER C 1 199 ? 127.431 156.271 -72.875 1.00 51.97 645 SER C CA 1
ATOM 6509 C C . SER C 1 199 ? 126.144 155.928 -73.607 1.00 48.26 645 SER C C 1
ATOM 6510 O O . SER C 1 199 ? 125.468 154.944 -73.260 1.00 38.35 645 SER C O 1
ATOM 6518 N N . ALA C 1 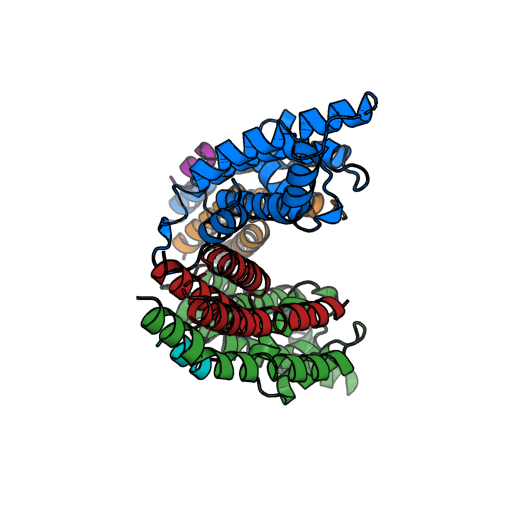200 ? 125.786 156.707 -74.620 1.00 38.74 646 ALA C N 1
ATOM 6519 C CA . ALA C 1 200 ? 124.579 156.396 -75.367 1.00 39.88 646 ALA C CA 1
ATOM 6520 C C . ALA C 1 200 ? 124.740 155.087 -76.124 1.00 36.82 646 ALA C C 1
ATOM 6521 O O . ALA C 1 200 ? 123.800 154.293 -76.211 1.00 38.02 646 ALA C O 1
ATOM 6528 N N . PHE C 1 201 ? 125.945 154.825 -76.644 1.00 41.32 647 PHE C N 1
ATOM 6529 C CA . PHE C 1 201 ? 126.167 153.599 -77.402 1.00 38.22 647 PHE C CA 1
ATOM 6530 C C . PHE C 1 201 ? 126.268 152.381 -76.494 1.00 38.57 647 PHE C C 1
ATOM 6531 O O . PHE C 1 201 ? 125.826 151.295 -76.877 1.00 41.12 647 PHE C O 1
ATOM 6548 N N . ARG C 1 202 ? 126.809 152.537 -75.287 1.00 42.24 648 ARG C N 1
ATOM 6549 C CA . ARG C 1 202 ? 126.774 151.431 -74.328 1.00 45.08 648 ARG C CA 1
ATOM 6550 C C . ARG C 1 202 ? 125.336 151.023 -74.027 1.00 39.99 648 ARG C C 1
ATOM 6551 O O . ARG C 1 202 ? 124.995 149.839 -74.024 1.00 41.35 648 ARG C O 1
ATOM 6572 N N . GLU C 1 203 ? 124.480 152.004 -73.755 1.00 39.27 649 GLU C N 1
ATOM 6573 C CA . GLU C 1 203 ? 123.063 151.740 -73.528 1.00 39.17 649 GLU C CA 1
ATOM 6574 C C . GLU C 1 203 ? 122.421 151.040 -74.716 1.00 38.89 649 GLU C C 1
ATOM 6575 O O . GLU C 1 203 ? 121.668 150.079 -74.558 1.00 39.42 649 GLU C O 1
ATOM 6587 N N . LEU C 1 204 ? 122.641 151.550 -75.919 1.00 38.13 650 LEU C N 1
ATOM 6588 C CA . LEU C 1 204 ? 122.042 150.891 -77.078 1.00 37.98 650 LEU C CA 1
ATOM 6589 C C . LEU C 1 204 ? 122.582 149.471 -77.223 1.00 38.92 650 LEU C C 1
ATOM 6590 O O . LEU C 1 204 ? 121.836 148.552 -77.570 1.00 39.28 650 LEU C O 1
ATOM 6606 N N . HIS C 1 205 ? 123.876 149.273 -76.957 1.00 39.47 651 HIS C N 1
ATOM 6607 C CA . HIS C 1 205 ? 124.457 147.940 -77.071 1.00 40.55 651 HIS C CA 1
ATOM 6608 C C . HIS C 1 205 ? 123.718 146.959 -76.173 1.00 41.37 651 HIS C C 1
ATOM 6609 O O . HIS C 1 205 ? 123.402 145.836 -76.580 1.00 42.02 651 HIS C O 1
ATOM 6623 N N . LEU C 1 206 ? 123.400 147.386 -74.954 1.00 41.45 652 LEU C N 1
ATOM 6624 C CA . LEU C 1 206 ? 122.660 146.532 -74.040 1.00 42.33 652 LEU C CA 1
ATOM 6625 C C . LEU C 1 206 ? 121.238 146.309 -74.536 1.00 42.02 652 LEU C C 1
ATOM 6626 O O . LEU C 1 206 ? 120.740 145.177 -74.508 1.00 42.88 652 LEU C O 1
ATOM 6642 N N . LEU C 1 207 ? 120.595 147.357 -75.079 1.00 40.90 653 LEU C N 1
ATOM 6643 C CA . LEU C 1 207 ? 119.245 147.190 -75.592 1.00 40.72 653 LEU C CA 1
ATOM 6644 C C . LEU C 1 207 ? 119.169 146.224 -76.766 1.00 48.18 653 LEU C C 1
ATOM 6645 O O . LEU C 1 207 ? 118.088 145.695 -77.054 1.00 50.20 653 LEU C O 1
ATOM 6661 N N . MET C 1 208 ? 120.270 146.031 -77.479 1.00 40.95 654 MET C N 1
ATOM 6662 C CA . MET C 1 208 ? 120.311 145.138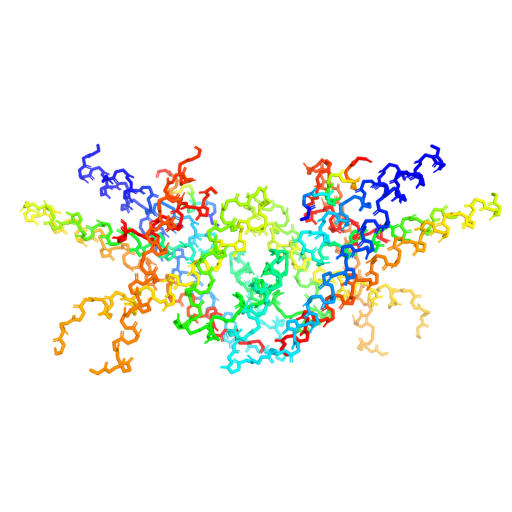 -78.630 1.00 41.32 654 MET C CA 1
ATOM 6663 C C . MET C 1 208 ? 121.006 143.827 -78.306 1.00 42.63 654 MET C C 1
ATOM 6664 O O . MET C 1 208 ? 121.457 143.133 -79.222 1.00 43.09 654 MET C O 1
ATOM 6678 N N . ALA C 1 209 ? 121.083 143.462 -77.022 1.00 43.38 655 ALA C N 1
ATOM 6679 C CA . ALA C 1 209 ? 121.892 142.319 -76.618 1.00 45.17 655 ALA C CA 1
ATOM 6680 C C . ALA C 1 209 ? 121.540 141.057 -77.396 1.00 49.28 655 ALA C C 1
ATOM 6681 O O . ALA C 1 209 ? 122.423 140.236 -77.679 1.00 57.94 655 ALA C O 1
ATOM 6688 N N . SER C 1 210 ? 120.272 140.891 -77.778 1.00 49.72 656 SER C N 1
ATOM 6689 C CA . SER C 1 210 ? 119.895 139.683 -78.506 1.00 65.92 656 SER C CA 1
ATOM 6690 C C . SER C 1 210 ? 120.625 139.532 -79.841 1.00 73.10 656 SER C C 1
ATOM 6691 O O . SER C 1 210 ? 120.739 138.411 -80.347 1.00 69.76 656 SER C O 1
ATOM 6699 N N . LEU C 1 211 ? 121.139 140.613 -80.411 1.00 69.55 657 LEU C N 1
ATOM 6700 C CA . LEU C 1 211 ? 121.802 140.541 -81.710 1.00 66.57 657 LEU C CA 1
ATOM 6701 C C . LEU C 1 211 ? 123.327 140.449 -81.561 1.00 61.84 657 LEU C C 1
ATOM 6702 O O . LEU C 1 211 ? 123.849 139.888 -80.589 1.00 56.33 657 LEU C O 1
ATOM 6718 N N . SER D 2 4 ? 131.834 194.290 -76.800 1.00 64.01 2 SER D N 1
ATOM 6719 C CA . SER D 2 4 ? 133.005 193.608 -77.330 1.00 63.26 2 SER D CA 1
ATOM 6720 C C . SER D 2 4 ? 132.693 193.105 -78.732 1.00 71.78 2 SER D C 1
ATOM 6721 O O . SER D 2 4 ? 131.947 192.141 -78.900 1.00 61.05 2 SER D O 1
ATOM 6729 N N . LEU D 2 5 ? 133.299 193.743 -79.737 1.00 65.31 3 LEU D N 1
ATOM 6730 C CA . LEU D 2 5 ? 132.986 193.409 -81.124 1.00 69.23 3 LEU D CA 1
ATOM 6731 C C . LEU D 2 5 ? 133.280 191.945 -81.417 1.00 59.94 3 LEU D C 1
ATOM 6732 O O . LEU D 2 5 ? 132.526 191.292 -82.146 1.00 52.96 3 LEU D O 1
ATOM 6748 N N . GLN D 2 6 ? 134.380 191.410 -80.875 1.00 58.42 4 GLN D N 1
ATOM 6749 C CA . GLN D 2 6 ? 134.673 189.996 -81.082 1.00 70.66 4 GLN D CA 1
ATOM 6750 C C . GLN D 2 6 ? 133.603 189.099 -80.469 1.00 66.69 4 GLN D C 1
ATOM 6751 O O . GLN D 2 6 ? 133.255 188.058 -81.040 1.00 76.58 4 GLN D O 1
ATOM 6765 N N . MET D 2 7 ? 133.073 189.470 -79.306 1.00 53.12 5 MET D N 1
ATOM 6766 C CA . MET D 2 7 ? 132.011 188.658 -78.718 1.00 42.13 5 MET D CA 1
ATOM 6767 C C . MET D 2 7 ? 130.774 188.678 -79.606 1.00 44.55 5 MET D C 1
ATOM 6768 O O . MET D 2 7 ? 130.078 187.662 -79.742 1.00 42.23 5 MET D O 1
ATOM 6782 N N . ILE D 2 8 ? 130.494 189.828 -80.232 1.00 43.20 6 ILE D N 1
ATOM 6783 C CA . ILE D 2 8 ? 129.393 189.919 -81.182 1.00 54.51 6 ILE D CA 1
ATOM 6784 C C . ILE D 2 8 ? 129.627 188.950 -82.331 1.00 46.53 6 ILE D C 1
ATOM 6785 O O . ILE D 2 8 ? 128.702 188.267 -82.781 1.00 46.91 6 ILE D O 1
ATOM 6801 N N . VAL D 2 9 ? 130.860 188.893 -82.836 1.00 48.48 7 VAL D N 1
ATOM 6802 C CA . VAL D 2 9 ? 131.168 187.997 -83.943 1.00 52.51 7 VAL D CA 1
ATOM 6803 C C . VAL D 2 9 ? 131.031 186.544 -83.512 1.00 43.55 7 VAL D C 1
ATOM 6804 O O . VAL D 2 9 ? 130.459 185.720 -84.230 1.00 45.10 7 VAL D O 1
ATOM 6817 N N . GLU D 2 10 ? 131.550 186.203 -82.338 1.00 38.79 8 GLU D N 1
ATOM 6818 C CA . GLU D 2 10 ? 131.448 184.832 -81.858 1.00 37.23 8 GLU D CA 1
ATOM 6819 C C . GLU D 2 10 ? 129.994 184.433 -81.638 1.00 38.22 8 GLU D C 1
ATOM 6820 O O . GLU D 2 10 ? 129.595 183.301 -81.940 1.00 37.75 8 GLU D O 1
ATOM 6832 N N . ASN D 2 11 ? 129.190 185.334 -81.090 1.00 38.33 9 ASN D N 1
ATOM 6833 C CA . ASN D 2 11 ? 127.790 185.016 -80.855 1.00 39.58 9 ASN D CA 1
ATOM 6834 C C . ASN D 2 11 ? 127.022 184.885 -82.163 1.00 34.53 9 ASN D C 1
ATOM 6835 O O . ASN D 2 11 ? 126.051 184.126 -82.228 1.00 35.03 9 ASN D O 1
ATOM 6846 N N . VAL D 2 12 ? 127.403 185.640 -83.197 1.00 35.56 10 VAL D N 1
ATOM 6847 C CA . VAL D 2 12 ? 126.834 185.403 -84.522 1.00 35.23 10 VAL D CA 1
ATOM 6848 C C . VAL D 2 12 ? 127.155 183.994 -84.979 1.00 35.56 10 VAL D C 1
ATOM 6849 O O . VAL D 2 12 ? 126.286 183.278 -85.481 1.00 33.24 10 VAL D O 1
ATOM 6862 N N . LYS D 2 13 ? 128.416 183.582 -84.831 1.00 37.55 11 LYS D N 1
ATOM 6863 C CA . LYS D 2 13 ? 128.807 182.230 -85.230 1.00 33.94 11 LYS D CA 1
ATOM 6864 C C . LYS D 2 13 ? 127.973 181.184 -84.510 1.00 32.04 11 LYS D C 1
ATOM 6865 O O . LYS D 2 13 ? 127.483 180.235 -85.122 1.00 34.25 11 LYS D O 1
ATOM 6884 N N . LEU D 2 14 ? 127.793 181.331 -83.193 1.00 31.80 12 LEU D N 1
ATOM 6885 C CA . LEU D 2 14 ? 127.036 180.312 -82.485 1.00 30.48 12 LEU D CA 1
ATOM 6886 C C . LEU D 2 14 ? 125.575 180.287 -82.935 1.00 38.16 12 LEU D C 1
ATOM 6887 O O . LEU D 2 14 ? 124.988 179.213 -83.138 1.00 28.98 12 LEU D O 1
ATOM 6903 N N . ALA D 2 15 ? 124.970 181.461 -83.111 1.00 31.47 13 ALA D N 1
ATOM 6904 C CA . ALA D 2 15 ? 123.588 181.498 -83.560 1.00 30.44 13 ALA D CA 1
ATOM 6905 C C . ALA D 2 15 ? 123.465 180.751 -84.881 1.00 30.13 13 ALA D C 1
ATOM 6906 O O . ALA D 2 15 ? 122.557 179.941 -85.067 1.00 29.41 13 ALA D O 1
ATOM 6913 N N . ARG D 2 16 ? 124.401 180.995 -85.782 1.00 30.81 14 ARG D N 1
ATOM 6914 C CA . ARG D 2 16 ? 124.333 180.378 -87.112 1.00 30.78 14 ARG D CA 1
ATOM 6915 C C . ARG D 2 16 ? 124.606 178.879 -87.032 1.00 30.72 14 ARG D C 1
ATOM 6916 O O . ARG D 2 16 ? 123.928 178.089 -87.681 1.00 31.57 14 ARG D O 1
ATOM 6937 N N . GLU D 2 17 ? 125.605 178.472 -86.235 1.00 29.54 15 GLU D N 1
ATOM 6938 C CA . GLU D 2 17 ? 125.884 177.050 -86.081 1.00 30.99 15 GLU D CA 1
ATOM 6939 C C . GLU D 2 17 ? 124.674 176.297 -85.542 1.00 33.26 15 GLU D C 1
ATOM 6940 O O . GLU D 2 17 ? 124.313 175.236 -86.045 1.00 31.76 15 GLU D O 1
ATOM 6952 N N . TYR D 2 18 ? 124.087 176.797 -84.458 1.00 32.29 16 TYR D N 1
ATOM 6953 C CA . TYR D 2 18 ? 122.921 176.141 -83.886 1.00 26.64 16 TYR D CA 1
ATOM 6954 C C . TYR D 2 18 ? 121.761 176.090 -84.877 1.00 26.80 16 TYR D C 1
ATOM 6955 O O . TYR D 2 18 ? 121.020 175.099 -84.918 1.00 29.66 16 TYR D O 1
ATOM 6973 N N . ALA D 2 19 ? 121.568 177.157 -85.672 1.00 27.68 17 ALA D N 1
ATOM 6974 C CA . ALA D 2 19 ? 120.520 177.138 -86.693 1.00 28.02 17 ALA D CA 1
ATOM 6975 C C . ALA D 2 19 ? 120.801 176.091 -87.768 1.00 27.94 17 ALA D C 1
ATOM 6976 O O . ALA D 2 19 ? 119.891 175.373 -88.203 1.00 29.78 17 ALA D O 1
ATOM 6983 N N . LEU D 2 20 ? 122.059 175.983 -88.204 1.00 28.16 18 LEU D N 1
ATOM 6984 C CA . LEU D 2 20 ? 122.418 175.002 -89.221 1.00 31.53 18 LEU D CA 1
ATOM 6985 C C . LEU D 2 20 ? 122.187 173.588 -88.704 1.00 27.41 18 LEU D C 1
ATOM 6986 O O . LEU D 2 20 ? 121.768 172.715 -89.465 1.00 30.98 18 LEU D O 1
ATOM 7002 N N . LEU D 2 21 ? 122.410 173.364 -87.419 1.00 29.06 19 LEU D N 1
ATOM 7003 C CA . LEU D 2 21 ? 122.248 172.03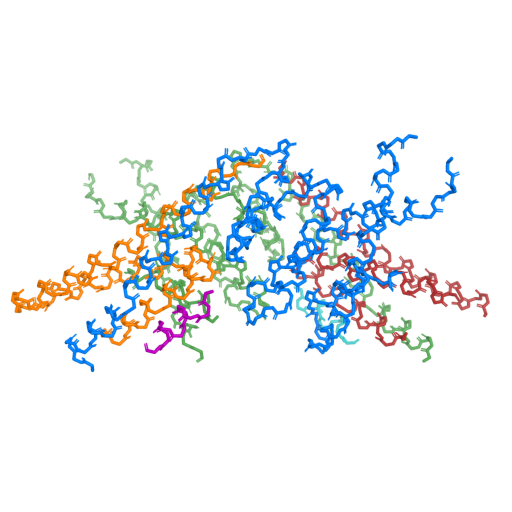9 -86.821 1.00 29.66 19 LEU D CA 1
ATOM 7004 C C . LEU D 2 21 ? 120.810 171.728 -86.414 1.00 30.80 19 LEU D C 1
ATOM 7005 O O . LEU D 2 21 ? 120.559 170.641 -85.890 1.00 38.54 19 LEU D O 1
ATOM 7021 N N . GLY D 2 22 ? 119.867 172.655 -86.601 1.00 30.55 20 GLY D N 1
ATOM 7022 C CA . GLY D 2 22 ? 118.491 172.413 -86.206 1.00 30.65 20 GLY D CA 1
ATOM 7023 C C . GLY D 2 22 ? 118.178 172.634 -84.744 1.00 32.48 20 GLY D C 1
ATOM 7024 O O . GLY D 2 22 ? 117.098 172.238 -84.281 1.00 31.62 20 GLY D O 1
ATOM 7028 N N . ASN D 2 23 ? 119.060 173.279 -83.999 1.00 26.53 21 ASN D N 1
ATOM 7029 C CA . ASN D 2 23 ? 118.770 173.645 -82.615 1.00 32.53 21 ASN D CA 1
ATOM 7030 C C . ASN D 2 23 ? 118.297 175.096 -82.632 1.00 33.24 21 ASN D C 1
ATOM 7031 O O . ASN D 2 23 ? 119.019 176.028 -82.285 1.00 29.35 21 ASN D O 1
ATOM 7042 N N . TYR D 2 24 ? 117.049 175.270 -83.076 1.00 32.01 22 TYR D N 1
ATOM 7043 C CA . TYR D 2 24 ? 116.508 176.597 -83.316 1.00 32.17 22 TYR D CA 1
ATOM 7044 C C . TYR D 2 24 ? 116.212 177.312 -82.010 1.00 27.76 22 TYR D C 1
ATOM 7045 O O . TYR D 2 24 ? 116.305 178.538 -81.947 1.00 33.21 22 TYR D O 1
ATOM 7063 N N . ASP D 2 25 ? 115.870 176.567 -80.958 1.00 27.37 23 ASP D N 1
ATOM 7064 C CA . ASP D 2 25 ? 115.685 177.200 -79.657 1.00 32.22 23 ASP D CA 1
ATOM 7065 C C . ASP D 2 25 ? 116.952 177.940 -79.227 1.00 41.09 23 ASP D C 1
ATOM 7066 O O . ASP D 2 25 ? 116.909 179.131 -78.913 1.00 32.34 23 ASP D O 1
ATOM 7075 N N . SER D 2 26 ? 118.102 177.253 -79.236 1.00 28.27 24 SER D N 1
ATOM 7076 C CA . SER D 2 26 ? 119.348 177.919 -78.861 1.00 26.71 24 SER D CA 1
ATOM 7077 C C . SER D 2 26 ? 119.686 179.020 -79.845 1.00 27.57 24 SER D C 1
ATOM 7078 O O . SER D 2 26 ? 120.061 180.121 -79.449 1.00 28.39 24 SER D O 1
ATOM 7086 N N . ALA D 2 27 ? 119.529 178.741 -81.141 1.00 27.52 25 ALA D N 1
ATOM 7087 C CA . ALA D 2 27 ? 119.843 179.726 -82.156 1.00 29.06 25 ALA D CA 1
ATOM 7088 C C . ALA D 2 27 ? 119.149 181.045 -81.874 1.00 33.28 25 ALA D C 1
ATOM 7089 O O . ALA D 2 27 ? 119.755 182.114 -81.973 1.00 31.03 25 ALA D O 1
ATOM 7096 N N . MET D 2 28 ? 117.858 180.997 -81.557 1.00 29.37 26 MET D N 1
ATOM 7097 C CA . MET D 2 28 ? 117.138 182.250 -81.365 1.00 30.45 26 MET D CA 1
ATOM 7098 C C . MET D 2 28 ? 117.683 183.025 -80.174 1.00 34.35 26 MET D C 1
ATOM 7099 O O . MET D 2 28 ? 117.634 184.256 -80.159 1.00 33.07 26 MET D O 1
ATOM 7113 N N . VAL D 2 29 ? 118.168 182.323 -79.149 1.00 30.28 27 VAL D N 1
ATOM 7114 C CA . VAL D 2 29 ? 118.748 183.006 -78.004 1.00 30.88 27 VAL D CA 1
ATOM 7115 C C . VAL D 2 29 ? 119.973 183.807 -78.429 1.00 31.60 27 VAL D C 1
ATOM 7116 O O . VAL D 2 29 ? 120.137 184.979 -78.052 1.00 32.78 27 VAL D O 1
ATOM 7129 N N . TYR D 2 30 ? 120.865 183.191 -79.210 1.00 35.32 28 TYR D N 1
ATOM 7130 C CA . TYR D 2 30 ? 122.058 183.916 -79.629 1.00 31.88 28 TYR D CA 1
ATOM 7131 C C . TYR D 2 30 ? 121.726 184.999 -80.657 1.00 32.87 28 TYR D C 1
ATOM 7132 O O . TYR D 2 30 ? 122.308 186.087 -80.620 1.00 34.05 28 TYR D O 1
ATOM 7150 N N . TYR D 2 31 ? 120.809 184.722 -81.590 1.00 32.52 29 TYR D N 1
ATOM 7151 C CA . TYR D 2 31 ? 120.455 185.746 -82.576 1.00 33.53 29 TYR D CA 1
ATOM 7152 C C . TYR D 2 31 ? 119.882 186.990 -81.896 1.00 37.58 29 TYR D C 1
ATOM 7153 O O . TYR D 2 31 ? 120.257 188.120 -82.221 1.00 39.33 29 TYR D O 1
ATOM 7171 N N . GLN D 2 32 ? 118.942 186.795 -80.964 1.00 34.44 30 GLN D N 1
ATOM 7172 C CA . GLN D 2 32 ? 118.332 187.935 -80.294 1.00 35.64 30 GLN D CA 1
ATOM 7173 C C . GLN D 2 32 ? 119.333 188.608 -79.377 1.00 38.37 30 GLN D C 1
ATOM 7174 O O . GLN D 2 32 ? 119.333 189.841 -79.245 1.00 40.63 30 GLN D O 1
ATOM 7188 N N . GLY D 2 33 ? 120.201 187.818 -78.736 1.00 38.20 31 GLY D N 1
ATOM 7189 C CA . GLY D 2 33 ? 121.293 188.405 -77.983 1.00 66.53 31 GLY D CA 1
ATOM 7190 C C . GLY D 2 33 ? 122.160 189.332 -78.816 1.00 55.14 31 GLY D C 1
ATOM 7191 O O . GLY D 2 33 ? 122.437 190.470 -78.414 1.00 40.32 31 GLY D O 1
ATOM 7195 N N . VAL D 2 34 ? 122.575 188.878 -80.001 1.00 39.77 32 VAL D N 1
ATOM 7196 C CA . VAL D 2 34 ? 123.504 189.715 -80.750 1.00 46.15 32 VAL D CA 1
ATOM 7197 C C . VAL D 2 34 ? 122.788 190.887 -81.405 1.00 43.35 32 VAL D C 1
ATOM 7198 O O . VAL D 2 34 ? 123.380 191.962 -81.559 1.00 44.12 32 VAL D O 1
ATOM 7211 N N . LEU D 2 35 ? 121.514 190.729 -81.776 1.00 38.94 33 LEU D N 1
ATOM 7212 C CA . LEU D 2 35 ? 120.761 191.877 -82.297 1.00 40.16 33 LEU D CA 1
ATOM 7213 C C . LEU D 2 35 ? 120.650 192.970 -81.234 1.00 41.54 33 LEU D C 1
ATOM 7214 O O . LEU D 2 35 ? 120.651 194.163 -81.546 1.00 46.06 33 LEU D O 1
ATOM 7230 N N . ASP D 2 36 ? 120.505 192.579 -79.972 1.00 41.17 34 ASP D N 1
ATOM 7231 C CA . ASP D 2 36 ? 120.491 193.581 -78.898 1.00 42.64 34 ASP D CA 1
ATOM 7232 C C . ASP D 2 36 ? 121.879 194.166 -78.655 1.00 43.74 34 ASP D C 1
ATOM 7233 O O . ASP D 2 36 ? 122.028 195.396 -78.573 1.00 49.89 34 ASP D O 1
ATOM 7242 N N . GLN D 2 37 ? 122.914 193.320 -78.599 1.00 42.91 35 GLN D N 1
ATOM 7243 C CA . GLN D 2 37 ? 124.278 193.812 -78.428 1.00 46.86 35 GLN D CA 1
ATOM 7244 C C . GLN D 2 37 ? 124.630 194.793 -79.534 1.00 51.12 35 GLN D C 1
ATOM 7245 O O . GLN D 2 37 ? 125.184 195.872 -79.291 1.00 59.14 35 GLN D O 1
ATOM 7259 N N . MET D 2 38 ? 124.327 194.405 -80.771 1.00 45.04 36 MET D N 1
ATOM 7260 C CA . MET D 2 38 ? 124.629 195.234 -81.928 1.00 51.85 36 MET D CA 1
ATOM 7261 C C . MET D 2 38 ? 123.810 196.512 -81.915 1.00 47.01 36 MET D C 1
ATOM 7262 O O . MET D 2 38 ? 124.345 197.604 -82.134 1.00 55.08 36 MET D O 1
ATOM 7276 N N . ASN D 2 39 ? 122.512 196.403 -81.637 1.00 55.25 37 ASN D N 1
ATOM 7277 C CA . ASN D 2 39 ? 121.649 197.578 -81.667 1.00 60.69 37 ASN D CA 1
ATOM 7278 C C . ASN D 2 39 ? 122.093 198.622 -80.648 1.00 67.99 37 ASN D C 1
ATOM 7279 O O . ASN D 2 39 ? 122.302 199.791 -80.991 1.00 60.48 37 ASN D O 1
ATOM 7290 N N . LYS D 2 40 ? 122.271 198.221 -79.390 1.00 69.09 38 LYS D N 1
ATOM 7291 C CA . LYS D 2 40 ? 122.747 199.175 -78.394 1.00 76.66 38 LYS D CA 1
ATOM 7292 C C . LYS D 2 40 ? 124.091 199.773 -78.796 1.00 75.41 38 LYS D C 1
ATOM 7293 O O . LYS D 2 40 ? 124.339 200.961 -78.562 1.00 69.91 38 LYS D O 1
ATOM 7312 N N . TYR D 2 41 ? 124.967 198.978 -79.411 1.00 73.22 39 TYR D N 1
ATOM 7313 C CA . TYR D 2 41 ? 126.276 199.506 -79.788 1.00 83.70 39 TYR D CA 1
ATOM 7314 C C . TYR D 2 41 ? 126.143 200.759 -80.651 1.00 98.75 39 TYR D C 1
ATOM 7315 O O . TYR D 2 41 ? 126.979 201.667 -80.562 1.00 111.58 39 TYR D O 1
ATOM 7333 N N . LEU D 2 42 ? 125.133 200.819 -81.509 1.00 95.48 40 LEU D N 1
ATOM 7334 C CA . LEU D 2 42 ? 124.865 202.045 -82.260 1.00 91.75 40 LEU D CA 1
ATOM 7335 C C . LEU D 2 42 ? 124.956 203.270 -81.327 1.00 87.61 40 LEU D C 1
ATOM 7336 O O . LEU D 2 42 ? 125.980 203.955 -81.239 1.00 91.14 40 LEU D O 1
ATOM 7352 N N . ASP D 2 47 ? 129.504 208.580 -86.266 1.00 78.18 45 ASP D N 1
ATOM 7353 C CA . ASP D 2 47 ? 129.358 208.755 -87.712 1.00 78.04 45 ASP D CA 1
ATOM 7354 C C . ASP D 2 47 ? 127.985 208.259 -88.158 1.00 84.43 45 ASP D C 1
ATOM 7355 O O . ASP D 2 47 ? 127.636 207.094 -87.943 1.00 73.04 45 ASP D O 1
ATOM 7364 N N . THR D 2 48 ? 127.205 209.142 -88.788 1.00 88.52 46 THR D N 1
ATOM 7365 C CA . THR D 2 48 ? 125.849 208.773 -89.177 1.00 97.65 46 THR D CA 1
ATOM 7366 C C . THR D 2 48 ? 125.860 207.612 -90.170 1.00 80.91 46 THR D C 1
ATOM 7367 O O . THR D 2 48 ? 124.988 206.736 -90.125 1.00 70.65 46 THR D O 1
ATOM 7378 N N . HIS D 2 49 ? 126.795 207.621 -91.120 1.00 78.67 47 HIS D N 1
ATOM 7379 C CA . HIS D 2 49 ? 126.814 206.541 -92.094 1.00 72.55 47 HIS D CA 1
ATOM 7380 C C . HIS D 2 49 ? 127.271 205.224 -91.474 1.00 66.86 47 HIS D C 1
ATOM 7381 O O . HIS D 2 49 ? 126.763 204.160 -91.842 1.00 60.03 47 HIS D O 1
ATOM 7395 N N . LEU D 2 50 ? 128.237 205.259 -90.550 1.00 84.89 48 LEU D N 1
ATOM 7396 C CA . LEU D 2 50 ? 128.660 204.014 -89.908 1.00 84.61 48 LEU D CA 1
ATOM 7397 C C . LEU D 2 50 ? 127.508 203.386 -89.127 1.00 74.51 48 LEU D C 1
ATOM 7398 O O . LEU D 2 50 ? 127.405 202.154 -89.037 1.00 57.43 48 LEU D O 1
ATOM 7414 N N . ARG D 2 51 ? 126.659 204.220 -88.513 1.00 73.04 49 ARG D N 1
ATOM 7415 C CA . ARG D 2 51 ? 125.440 203.709 -87.895 1.00 72.61 49 ARG D CA 1
ATOM 7416 C C . ARG D 2 51 ? 124.550 203.022 -88.932 1.00 67.65 49 ARG D C 1
ATOM 7417 O O . ARG D 2 51 ? 124.001 201.944 -88.676 1.00 57.52 49 ARG D O 1
ATOM 7438 N N . GLN D 2 52 ? 124.394 203.638 -90.111 1.00 71.31 50 GLN D N 1
ATOM 7439 C CA . GLN D 2 52 ? 123.602 203.032 -91.175 1.00 67.44 50 GLN D CA 1
ATOM 7440 C C . GLN D 2 52 ? 124.216 201.721 -91.651 1.00 61.07 50 GLN D C 1
ATOM 7441 O O . GLN D 2 52 ? 123.480 200.819 -92.060 1.00 53.53 50 GLN D O 1
ATOM 7455 N N . LYS D 2 53 ? 125.547 201.605 -91.646 1.00 55.48 51 LYS D N 1
ATOM 7456 C CA . LYS D 2 53 ? 126.155 200.339 -92.035 1.00 54.09 51 LYS D CA 1
ATOM 7457 C C . LYS D 2 53 ? 125.858 199.255 -91.000 1.00 76.34 51 LYS D C 1
ATOM 7458 O O . LYS D 2 53 ? 125.555 198.111 -91.357 1.00 50.58 51 LYS D O 1
ATOM 7477 N N . TRP D 2 54 ? 125.938 199.588 -89.705 1.00 82.83 52 TRP D N 1
ATOM 7478 C CA . TRP D 2 54 ? 125.634 198.579 -88.695 1.00 51.53 52 TRP D CA 1
ATOM 7479 C C . TRP D 2 54 ? 124.160 198.193 -88.749 1.00 49.54 52 TRP D C 1
ATOM 7480 O O . TRP D 2 54 ? 123.815 197.045 -88.445 1.00 52.96 52 TRP D O 1
ATOM 7501 N N . GLN D 2 55 ? 123.276 199.137 -89.104 1.00 51.22 53 GLN D N 1
ATOM 7502 C CA . GLN D 2 55 ? 121.880 198.765 -89.295 1.00 57.95 53 GLN D CA 1
ATOM 7503 C C . GLN D 2 55 ? 121.759 197.784 -90.457 1.00 59.79 53 GLN D C 1
ATOM 7504 O O . GLN D 2 55 ? 120.853 196.944 -90.472 1.00 54.56 53 GLN D O 1
ATOM 7518 N N . GLN D 2 56 ? 122.630 197.922 -91.468 1.00 59.11 54 GLN D N 1
ATOM 7519 C CA . GLN D 2 56 ? 122.653 196.948 -92.557 1.00 59.75 54 GLN D CA 1
ATOM 7520 C C . GLN D 2 56 ? 123.023 195.560 -92.041 1.00 50.12 54 GLN D C 1
ATOM 7521 O O . GLN D 2 56 ? 122.296 194.589 -92.291 1.00 49.87 54 GLN D O 1
ATOM 7535 N N . VAL D 2 57 ? 124.148 195.443 -91.321 1.00 49.17 55 VAL D N 1
ATOM 7536 C CA . VAL D 2 57 ? 124.502 194.163 -90.702 1.00 64.78 55 VAL D CA 1
ATOM 7537 C C . VAL D 2 57 ? 123.392 193.707 -89.766 1.00 53.92 55 VAL D C 1
ATOM 7538 O O . VAL D 2 57 ? 123.008 192.531 -89.743 1.00 44.58 55 VAL D O 1
ATOM 7551 N N . TRP D 2 58 ? 122.900 194.621 -88.935 1.00 50.86 56 TRP D N 1
ATOM 7552 C CA . TRP D 2 58 ? 121.783 194.295 -88.056 1.00 47.19 56 TRP D CA 1
ATOM 7553 C C . TRP D 2 58 ? 120.605 193.781 -88.872 1.00 57.39 56 TRP D C 1
ATOM 7554 O O . TRP D 2 58 ? 119.944 192.808 -88.488 1.00 44.46 56 TRP D O 1
ATOM 7575 N N . GLN D 2 59 ? 120.351 194.389 -90.027 1.00 44.01 57 GLN D N 1
ATOM 7576 C CA . GLN D 2 59 ? 119.231 193.938 -90.832 1.00 54.21 57 GLN D CA 1
ATOM 7577 C C . GLN D 2 59 ? 119.475 192.559 -91.414 1.00 42.34 57 GLN D C 1
ATOM 7578 O O . GLN D 2 59 ? 118.524 191.794 -91.563 1.00 41.57 57 GLN D O 1
ATOM 7592 N N . GLU D 2 60 ? 120.722 192.236 -91.754 1.00 42.24 58 GLU D N 1
ATOM 7593 C CA . GLU D 2 60 ? 121.016 190.926 -92.313 1.00 41.17 58 GLU D CA 1
ATOM 7594 C C . GLU D 2 60 ? 120.864 189.856 -91.241 1.00 49.73 58 GLU D C 1
ATOM 7595 O O . GLU D 2 60 ? 120.178 188.850 -91.435 1.00 40.01 58 GLU D O 1
ATOM 7607 N N . ILE D 2 61 ? 121.467 190.077 -90.079 1.00 40.21 59 ILE D N 1
ATOM 7608 C CA . ILE D 2 61 ? 121.278 189.138 -88.973 1.00 38.20 59 ILE D CA 1
ATOM 7609 C C . ILE D 2 61 ? 119.794 188.982 -88.678 1.00 37.81 59 ILE D C 1
ATOM 7610 O O . ILE D 2 61 ? 119.301 187.880 -88.448 1.00 40.33 59 ILE D O 1
ATOM 7626 N N . ASN D 2 62 ? 119.062 190.094 -88.664 1.00 39.43 60 ASN D N 1
ATOM 7627 C CA . ASN D 2 62 ? 117.626 190.038 -88.417 1.00 38.79 60 ASN D CA 1
ATOM 7628 C C . ASN D 2 62 ? 116.904 189.181 -89.450 1.00 38.35 60 ASN D C 1
ATOM 7629 O O . ASN D 2 62 ? 115.957 188.465 -89.103 1.00 37.72 60 ASN D O 1
ATOM 7640 N N . VAL D 2 63 ? 117.306 189.263 -90.733 1.00 38.85 61 VAL D N 1
ATOM 7641 C CA . VAL D 2 63 ? 116.715 188.407 -91.758 1.00 38.59 61 VAL D CA 1
ATOM 7642 C C . VAL D 2 63 ? 116.871 186.934 -91.388 1.00 38.46 61 VAL D C 1
ATOM 7643 O O . VAL D 2 63 ? 115.908 186.158 -91.435 1.00 36.81 61 VAL D O 1
ATOM 7656 N N . GLU D 2 64 ? 118.089 186.532 -91.010 1.00 37.51 62 GLU D N 1
ATOM 7657 C CA . GLU D 2 64 ? 118.346 185.147 -90.621 1.00 35.19 62 GLU D CA 1
ATOM 7658 C C . GLU D 2 64 ? 117.491 184.731 -89.431 1.00 35.31 62 GLU D C 1
ATOM 7659 O O . GLU D 2 64 ? 116.962 183.615 -89.389 1.00 36.90 62 GLU D O 1
ATOM 7671 N N . ALA D 2 65 ? 117.379 185.603 -88.429 1.00 34.77 63 ALA D N 1
ATOM 7672 C CA . ALA D 2 65 ? 116.598 185.260 -87.253 1.00 34.21 63 ALA D CA 1
ATOM 7673 C C . ALA D 2 65 ? 115.132 185.088 -87.611 1.00 34.51 63 ALA D C 1
ATOM 7674 O O . ALA D 2 65 ? 114.450 184.201 -87.079 1.00 36.34 63 ALA D O 1
ATOM 7681 N N . LYS D 2 66 ? 114.628 185.905 -88.537 1.00 37.11 64 LYS D N 1
ATOM 7682 C CA . LYS D 2 66 ? 113.231 185.770 -88.928 1.00 36.15 64 LYS D CA 1
ATOM 7683 C C . LYS D 2 66 ? 113.020 184.466 -89.671 1.00 36.84 64 LYS D C 1
ATOM 7684 O O . LYS D 2 66 ? 111.987 183.811 -89.505 1.00 42.10 64 LYS D O 1
ATOM 7703 N N A GLN D 2 67 ? 113.980 184.086 -90.518 0.31 38.34 65 GLN D N 1
ATOM 7704 N N B GLN D 2 67 ? 113.985 184.066 -90.497 0.69 38.87 65 GLN D N 1
ATOM 7705 C CA A GLN D 2 67 ? 113.936 182.776 -91.155 0.31 36.71 65 GLN D CA 1
ATOM 7706 C CA B GLN D 2 67 ? 113.889 182.766 -91.154 0.69 36.24 65 GLN D CA 1
ATOM 7707 C C A GLN D 2 67 ? 113.831 181.672 -90.111 0.31 33.53 65 GLN D C 1
ATOM 7708 C C B GLN D 2 67 ? 113.865 181.635 -90.134 0.69 33.51 65 GLN D C 1
ATOM 7709 O O A GLN D 2 67 ? 113.001 180.764 -90.229 0.31 38.62 65 GLN D O 1
ATOM 7710 O O B GLN D 2 67 ? 113.109 180.669 -90.288 0.69 38.90 65 GLN D O 1
ATOM 7737 N N . VAL D 2 68 ? 114.674 181.731 -89.078 1.00 37.11 66 VAL D N 1
ATOM 7738 C CA . VAL D 2 68 ? 114.634 180.702 -88.040 1.00 36.18 66 VAL D CA 1
ATOM 7739 C C . VAL D 2 68 ? 113.253 180.665 -87.405 1.00 35.08 66 VAL D C 1
ATOM 7740 O O . VAL D 2 68 ? 112.650 179.593 -87.257 1.00 38.54 66 VAL D O 1
ATOM 7754 N N . LYS D 2 69 ? 112.712 181.840 -87.059 1.00 35.96 67 LYS D N 1
ATOM 7755 C CA . LYS D 2 69 ? 111.364 181.897 -86.497 1.00 37.49 67 LYS D CA 1
ATOM 7756 C C . LYS D 2 69 ? 110.333 181.301 -87.448 1.00 35.62 67 LYS D C 1
ATOM 7757 O O . LYS D 2 69 ? 109.467 180.537 -87.020 1.00 38.01 67 LYS D O 1
ATOM 7776 N N . ASP D 2 70 ? 110.443 181.588 -88.753 1.00 42.07 68 ASP D N 1
ATOM 7777 C CA . ASP D 2 70 ? 109.519 180.989 -89.716 1.00 43.22 68 ASP D CA 1
ATOM 7778 C C . ASP D 2 70 ? 109.654 179.468 -89.735 1.00 48.35 68 ASP D C 1
ATOM 7779 O O . ASP D 2 70 ? 108.647 178.744 -89.766 1.00 37.53 68 ASP D O 1
ATOM 7788 N N . ILE D 2 71 ? 110.891 178.961 -89.705 1.00 40.22 69 ILE D N 1
ATOM 7789 C CA . ILE D 2 71 ? 111.098 177.523 -89.635 1.00 40.44 69 ILE D CA 1
ATOM 7790 C C . ILE D 2 71 ? 110.453 176.947 -88.386 1.00 42.46 69 ILE D C 1
ATOM 7791 O O . ILE D 2 71 ? 109.866 175.856 -88.415 1.00 35.62 69 ILE D O 1
ATOM 7807 N N . MET D 2 72 ? 110.601 177.640 -87.253 1.00 43.40 70 MET D N 1
ATOM 7808 C CA . MET D 2 72 ? 110.016 177.159 -86.011 1.00 39.49 70 MET D CA 1
ATOM 7809 C C . MET D 2 72 ? 108.496 177.199 -86.071 1.00 44.17 70 MET D C 1
ATOM 7810 O O . MET D 2 72 ? 107.834 176.350 -85.468 1.00 43.69 70 MET D O 1
ATOM 7824 N N . LYS D 2 73 ? 107.928 178.186 -86.771 1.00 40.07 71 LYS D N 1
ATOM 7825 C CA . LYS D 2 73 ? 106.483 178.219 -86.934 1.00 38.69 71 LYS D CA 1
ATOM 7826 C C . LYS D 2 73 ? 106.014 176.999 -87.714 1.00 47.47 71 LYS D C 1
ATOM 7827 O O . LYS D 2 73 ? 105.015 176.368 -87.355 1.00 50.85 71 LYS D O 1
ATOM 7846 N N . THR D 2 74 ? 106.732 176.648 -88.779 1.00 42.46 72 THR D N 1
ATOM 7847 C CA . THR D 2 74 ? 106.387 175.456 -89.542 1.00 41.42 72 THR D CA 1
ATOM 7848 C C . THR D 2 74 ? 106.493 174.204 -88.682 1.00 39.99 72 THR D C 1
ATOM 7849 O O . THR D 2 74 ? 105.593 173.358 -88.679 1.00 41.05 72 THR D O 1
ATOM 7860 N N . LEU D 2 75 ? 107.612 174.048 -87.971 1.00 35.76 73 LEU D N 1
ATOM 7861 C CA . LEU D 2 75 ? 107.799 172.839 -87.175 1.00 40.70 73 LEU D CA 1
ATOM 7862 C C . LEU D 2 75 ? 106.718 172.711 -86.117 1.00 42.21 73 LEU D C 1
ATOM 7863 O O . LEU D 2 75 ? 106.197 171.618 -85.886 1.00 47.14 73 LEU D O 1
ATOM 7879 N N . GLU D 2 76 ? 106.349 173.824 -85.478 1.00 46.59 74 GLU D N 1
ATOM 7880 C CA . GLU D 2 76 ? 105.284 173.764 -84.486 1.00 53.93 74 GLU D CA 1
ATOM 7881 C C . GLU D 2 76 ? 103.971 173.350 -85.131 1.00 52.77 74 GLU D C 1
ATOM 7882 O O . GLU D 2 76 ? 103.149 172.683 -84.496 1.00 56.65 74 GLU D O 1
ATOM 7894 N N . SER D 2 77 ? 103.785 173.681 -86.406 1.00 43.78 75 SER D N 1
ATOM 7895 C CA . SER D 2 77 ? 102.555 173.329 -87.095 1.00 42.49 75 SER D CA 1
ATOM 7896 C C . SER D 2 77 ? 102.391 171.819 -87.289 1.00 48.22 75 SER D C 1
ATOM 7897 O O . SER D 2 77 ? 101.335 171.400 -87.778 1.00 49.37 75 SER D O 1
ATOM 7905 N N . PHE D 2 78 ? 103.367 170.991 -86.905 1.00 45.84 76 PHE D N 1
ATOM 7906 C CA . PHE D 2 78 ? 103.228 169.542 -87.063 1.00 51.12 76 PHE D CA 1
ATOM 7907 C C . PHE D 2 78 ? 102.337 168.890 -85.996 1.00 63.48 76 PHE D C 1
ATOM 7908 O O . PHE D 2 78 ? 102.356 167.663 -85.862 1.00 79.10 76 PHE D O 1
ATOM 7925 N N . LYS D 2 79 ? 101.558 169.673 -85.255 1.00 72.67 77 LYS D N 1
ATOM 7926 C CA . LYS D 2 79 ? 100.521 169.136 -84.371 1.00 73.29 77 LYS D CA 1
ATOM 7927 C C . LYS D 2 79 ? 99.459 170.203 -84.135 1.00 64.92 77 LYS D C 1
ATOM 7928 O O . LYS D 2 79 ? 99.255 170.641 -83.008 1.00 65.22 77 LYS D O 1
ATOM 7947 N N . ILE E 3 1 ? 121.350 162.570 -52.540 1.00 24.29 8 ILE E N 1
ATOM 7948 C CA . ILE E 3 1 ? 121.751 161.267 -53.051 1.00 30.69 8 ILE E CA 1
ATOM 7949 C C . ILE E 3 1 ? 123.256 160.958 -52.915 1.00 21.52 8 ILE E C 1
ATOM 7950 O O . ILE E 3 1 ? 123.688 159.873 -53.280 1.00 24.69 8 ILE E O 1
ATOM 7965 N N . GLU E 3 2 ? 124.032 161.930 -52.444 1.00 24.49 9 GLU E N 1
ATOM 7966 C CA . GLU E 3 2 ? 125.490 161.770 -52.434 1.00 28.37 9 GLU E CA 1
ATOM 7967 C C . GLU E 3 2 ? 125.918 160.535 -51.641 1.00 35.03 9 GLU E C 1
ATOM 7968 O O . GLU E 3 2 ? 126.783 159.768 -52.081 1.00 34.54 9 GLU E O 1
ATOM 7980 N N . GLU E 3 3 ? 125.377 160.368 -50.437 1.00 27.31 10 GLU E N 1
ATOM 7981 C CA . GLU E 3 3 ? 125.747 159.218 -49.615 1.00 29.87 10 GLU E CA 1
ATOM 7982 C C . GLU E 3 3 ? 125.463 157.921 -50.345 1.00 25.31 10 GLU E C 1
ATOM 7983 O O . GLU E 3 3 ? 126.281 156.992 -50.333 1.00 29.57 10 GLU E O 1
ATOM 7995 N N . ALA E 3 4 ? 124.267 157.803 -50.900 1.00 22.32 11 ALA E N 1
ATOM 7996 C CA . ALA E 3 4 ? 123.923 156.598 -51.642 1.00 22.95 11 ALA E CA 1
ATOM 7997 C C . ALA E 3 4 ? 124.861 156.389 -52.819 1.00 28.11 11 ALA E C 1
ATOM 7998 O O . ALA E 3 4 ? 125.266 155.260 -53.104 1.00 24.82 11 ALA E O 1
ATOM 8005 N N . LEU E 3 5 ? 125.230 157.463 -53.515 1.00 24.31 12 LEU E N 1
ATOM 8006 C CA . LEU E 3 5 ? 126.119 157.329 -54.652 1.00 27.20 12 LEU E CA 1
ATOM 8007 C C . LEU E 3 5 ? 127.472 156.780 -54.207 1.00 36.33 12 LEU E C 1
ATOM 8008 O O . LEU E 3 5 ? 128.045 155.916 -54.876 1.00 33.95 12 LEU E O 1
ATOM 8024 N N . GLN E 3 6 ? 127.991 157.262 -53.071 1.00 31.69 13 GLN E N 1
ATOM 8025 C CA . GLN E 3 6 ? 129.301 156.806 -52.608 1.00 41.12 13 GLN E CA 1
ATOM 8026 C C . GLN E 3 6 ? 129.232 155.353 -52.149 1.00 35.21 13 GLN E C 1
ATOM 8027 O O . GLN E 3 6 ? 130.176 154.583 -52.358 1.00 36.24 13 GLN E O 1
ATOM 8041 N N . ILE E 3 7 ? 128.104 154.962 -51.542 1.00 30.04 14 ILE E N 1
ATOM 8042 C CA . ILE E 3 7 ? 127.891 153.559 -51.192 1.00 34.63 14 ILE E CA 1
ATOM 8043 C C . ILE E 3 7 ? 127.934 152.708 -52.456 1.00 33.61 14 ILE E C 1
ATOM 8044 O O . ILE E 3 7 ? 128.672 151.727 -52.540 1.00 32.86 14 ILE E O 1
ATOM 8060 N N . ILE E 3 8 ? 127.173 153.105 -53.479 1.00 37.16 15 ILE E N 1
ATOM 8061 C CA . ILE E 3 8 ? 127.138 152.341 -54.725 1.00 35.25 15 ILE E CA 1
ATOM 8062 C C . ILE E 3 8 ? 128.507 152.359 -55.404 1.00 33.34 15 ILE E C 1
ATOM 8063 O O . ILE E 3 8 ? 128.949 151.353 -55.978 1.00 39.87 15 ILE E O 1
ATOM 8079 N N . HIS E 3 9 ? 129.215 153.488 -55.318 1.00 41.00 16 HIS E N 1
ATOM 8080 C CA . HIS E 3 9 ? 130.522 153.589 -55.952 1.00 40.23 16 HIS E CA 1
ATOM 8081 C C . HIS E 3 9 ? 131.520 152.626 -55.321 1.00 42.47 16 HIS E C 1
ATOM 8082 O O . HIS E 3 9 ? 132.336 152.018 -56.020 1.00 45.99 16 HIS E O 1
ATOM 8096 N N . SER E 3 10 ? 131.462 152.462 -54.001 1.00 51.32 17 SER E N 1
ATOM 8097 C CA . SER E 3 10 ? 132.407 151.601 -53.301 1.00 57.58 17 SER E CA 1
ATOM 8098 C C . SER E 3 10 ? 132.135 150.136 -53.634 1.00 63.00 17 SER E C 1
ATOM 8099 O O . SER E 3 10 ? 130.999 149.788 -53.981 1.00 48.37 17 SER E O 1
ATOM 8107 N N . ILE F 3 1 ? 125.023 170.174 -94.277 1.00 40.12 8 ILE F N 1
ATOM 8108 C CA . ILE F 3 1 ? 125.356 171.473 -93.723 1.00 44.35 8 ILE F CA 1
ATOM 8109 C C . ILE F 3 1 ? 126.860 171.696 -93.610 1.00 38.05 8 ILE F C 1
ATOM 8110 O O . ILE F 3 1 ? 127.301 172.792 -93.264 1.00 37.83 8 ILE F O 1
ATOM 8125 N N . GLU F 3 2 ? 127.652 170.657 -93.880 1.00 38.07 9 GLU F N 1
ATOM 8126 C CA . GLU F 3 2 ? 129.094 170.755 -93.650 1.00 42.85 9 GLU F CA 1
ATOM 8127 C C . GLU F 3 2 ? 129.672 171.944 -94.403 1.00 47.33 9 GLU F C 1
ATOM 8128 O O . GLU F 3 2 ? 130.471 172.716 -93.858 1.00 40.22 9 GLU F O 1
ATOM 8140 N N . GLU F 3 3 ? 129.275 172.104 -95.671 1.00 39.02 10 GLU F N 1
ATOM 8141 C CA . GLU F 3 3 ? 129.709 173.259 -96.443 1.00 40.43 10 GLU F CA 1
ATOM 8142 C C . GLU F 3 3 ? 129.368 174.569 -95.738 1.00 38.47 10 GLU F C 1
ATOM 8143 O O . GLU F 3 3 ? 130.231 175.440 -95.553 1.00 42.04 10 GLU F O 1
ATOM 8154 N N . ALA F 3 4 ? 128.101 174.735 -95.356 1.00 43.95 11 ALA F N 1
ATOM 8155 C CA . ALA F 3 4 ? 127.673 175.958 -94.688 1.00 34.91 11 ALA F CA 1
ATOM 8156 C C . ALA F 3 4 ? 128.408 176.175 -93.366 1.00 35.40 11 ALA F C 1
ATOM 8157 O O . ALA F 3 4 ? 128.710 177.315 -92.996 1.00 40.95 11 ALA F O 1
ATOM 8164 N N . LEU F 3 5 ? 128.670 175.101 -92.620 1.00 39.89 12 LEU F N 1
ATOM 8165 C CA . LEU F 3 5 ? 129.349 175.265 -91.340 1.00 37.54 12 LEU F CA 1
ATOM 8166 C C . LEU F 3 5 ? 130.759 175.812 -91.519 1.00 38.31 12 LEU F C 1
ATOM 8167 O O . LEU F 3 5 ? 131.194 176.685 -90.761 1.00 51.46 12 LEU F O 1
ATOM 8183 N N . GLN F 3 6 ? 131.502 175.301 -92.499 1.00 38.84 13 GLN F N 1
ATOM 8184 C CA . GLN F 3 6 ? 132.867 175.776 -92.686 1.00 53.71 13 GLN F CA 1
ATOM 8185 C C . GLN F 3 6 ? 132.886 177.214 -93.180 1.00 43.49 13 GLN F C 1
ATOM 8186 O O . GLN F 3 6 ? 133.794 177.977 -92.834 1.00 54.49 13 GLN F O 1
ATOM 8200 N N . ILE F 3 7 ? 131.902 177.599 -93.991 1.00 44.13 14 ILE F N 1
ATOM 8201 C CA . ILE F 3 7 ? 131.821 178.976 -94.470 1.00 42.08 14 ILE F CA 1
ATOM 8202 C C . ILE F 3 7 ? 131.669 179.951 -93.303 1.00 46.25 14 ILE F C 1
ATOM 8203 O O . ILE F 3 7 ? 132.435 180.911 -93.173 1.00 59.33 14 ILE F O 1
ATOM 8219 N N . ILE F 3 8 ? 130.667 179.732 -92.447 1.00 51.43 15 ILE F N 1
ATOM 8220 C CA . ILE F 3 8 ? 130.452 180.664 -91.343 1.00 60.45 15 ILE F CA 1
ATOM 8221 C C . ILE F 3 8 ? 131.614 180.607 -90.347 1.00 70.49 15 ILE F C 1
ATOM 8222 O O . ILE F 3 8 ? 131.940 181.612 -89.702 1.00 69.49 15 ILE F O 1
ATOM 8238 N N . HIS F 3 9 ? 132.241 179.439 -90.187 1.00 57.68 16 HIS F N 1
ATOM 8239 C CA . HIS F 3 9 ? 133.373 179.322 -89.276 1.00 63.01 16 HIS F CA 1
ATOM 8240 C C . HIS F 3 9 ? 134.549 180.176 -89.732 1.00 70.93 16 HIS F C 1
ATOM 8241 O O . HIS F 3 9 ? 135.280 180.731 -88.904 1.00 68.63 16 HIS F O 1
ATOM 8255 N N . SER F 3 10 ? 134.759 180.278 -91.043 1.00 79.29 17 SER F N 1
ATOM 8256 C CA . SER F 3 10 ? 135.905 181.005 -91.581 1.00 76.80 17 SER F CA 1
ATOM 8257 C C . SER F 3 10 ? 135.765 182.497 -91.292 1.00 69.69 17 SER F C 1
ATOM 8258 O O . SER F 3 10 ? 135.263 183.256 -92.116 1.00 75.43 17 SER F O 1
#

Radius of gyration: 25.96 Å; Cα contacts (8 Å, |Δi|>4): 517; chains: 6; bounding box: 43×85×53 Å

Sequence (504 aa):
LVDEDAMSQIRKGHDTMFVVLTSRHKNLDTVRAVWTTGDIKTSVDSSAVAINDLSVVVDLLNIVNQKASLWKLDLCTTVLPQIEKLLQSKYESYVQTGCTSLKLILQRFLPLITDILAAPPSDISREERLHKCRRLCFKQLKSISGLVKSSKSGLSGRHGSAFRELHLLMASLSLQMIVENVKLAREYALLGNYDSAMVYYQQGVLDQMNKYLYSVKDTHLRQKWQQVWQEINVEAKQVKDIMKTLESFKLVDEDAMSQIRKGHDTMFVVLTTSRHKNLDTVRAVWTTGDIKTSVDSAVAINDLSVVVDLLNIVNQKASLWKLDLCTTVLPQIEKLLQSKYESYVQTGCTSLKLILQRFLPLITDILAAPPSDISREERLHKCRLCFKQLKSISGLVKSKSGLGSAFRELHLLMASLSLQMIVENVKLAREYALLGNYDSAMVYYQGVLDQMNKYLDTHLRQKWQQVWQEINVEAKQQVKDIMKTLESFKIEEALQIIHSIEEALQIIHS

Secondary structure (DSSP, 8-state):
--HHHHHHHHHTTHHHHHHHHHHHHHHHHHHHHT--GGGTHHHHHHHHHHT-HHHHHHHHHHHTT-GGG--HHHHHHHHHHHHHHHT-SSHHHHHHHHHHHHHHHHHHHHHHHHHHHSPP--HHHHHHHHHHHHHHHHHHHHHHHHHHHTTTTTTS--HHHHHHHHTTT-/-HHHHHHHHHHHHHHHHTT-HHHHHHHHHHHHHHHHHHHTT---HHHHHHHHHHHHHHHHHHHHHHHHHHHHHT---/-HHHHHHHHHHTHHHHHHHHHHHHHHHHHHHTT--TT-THHHHHHHHHHT-HHHHHHHHHHHTT-GGG--HHHHHHHHHHHHHHHT-SSHHHHHHHHHHHHHHHHHHHHHHHHHHHSPP--HHHHHHHHHHHHHHHHHHHHHHHHHHHH---HHHHHHHHHTTT-/-HHHHHHHHHHHHHHHHTT-HHHHHHHHHHHHHHHHHH--HHHHHHHHHHHHHHHHHHHHHHHHHHHHHTT-/-HHHHHHHH-/-HHHHHHHH-

Nearest PDB structures (foldseek):
  5ow5-assembly1_A  TM=1.006E+00  e=3.334E-23  Mus musculus
  5ow5-assembly2_C  TM=9.953E-01  e=6.668E-20  Mus musculus
  5lb7-assembly1_A  TM=9.297E-01  e=1.543E-18  Mus musculus
  5nbt-assembly1_A  TM=9.712E-01  e=3.674E-16  Mus musculus
  5nbt-assembly2_C  TM=9.702E-01  e=5.511E-16  Mus musculus

CATH classification: 1.20.58.80

Solvent-accessible surface area: 25097 Å² total; per-residue (Å²): 97,95,27,93,64,0,5,68,74,3,96,121,2,22,105,28,0,84,90,35,0,42,56,6,37,139,26,1,64,60,0,78,85,58,29,65,53,53,56,2,40,58,0,5,57,29,1,50,85,49,122,52,54,10,0,9,5,6,3,2,63,16,0,22,135,82,38,68,21,2,99,21,54,1,0,14,23,0,0,50,13,0,64,110,0,3,113,24,146,32,152,52,7,25,91,9,0,4,54,0,0,40,17,0,5,96,101,10,16,82,75,1,67,93,23,61,80,56,113,137,111,103,137,85,86,69,108,108,56,102,70,0,144,73,0,82,143,27,0,104,66,3,8,36,36,0,106,86,51,14,58,139,28,43,201,134,20,29,34,24,15,14,2,59,33,40,3,69,92,30,96,22,97,98,7,19,82,14,2,53,41,0,7,39,46,0,0,48,16,58,13,84,11,0,16,7,6,0,96,11,0,13,100,44,0,61,173,60,2,143,73,7,162,78,89,109,39,56,103,64,0,66,88,1,58,102,27,1,32,46,0,5,104,26,0,118,58,0,54,162,15,29,121,38,10,131,79,148,24,111,81,6,12,58,79,2,99,139,1,20,106,28,0,88,91,36,0,61,53,5,48,137,29,1,68,64,0,83,84,68,25,62,72,58,66,2,49,62,0,5,56,20,0,49,84,46,124,50,54,10,0,7,3,5,3,3,55,20,0,22,142,89,38,61,41,1,133,23,50,2,0,16,20,1,1,50,16,0,53,109,0,1,111,23,150,32,154,46,7,28,96,10,0,6,56,0,0,41,21,0,4,96,103,8,26,80,75,1,71,98,21,63,79,50,110,122,126,120,141,86,66,64,109,114,37,96,88,0,137,74,0,78,138,22,0,105,50,0,8,43,31,0,116,79,63,13,60,158,36,62,26,8,96,19,3,58,19,39,4,67,93,45,104,43,110,77,5,6,30,2,2,68,7,0,6,39,43,0,0,39,15,55,10,87,9,0,15,4,0,0,84,12,0,14,97,58,0,76,184,92,77,134,94,105,52,109,106,64,6,88,91,1,57,87,25,0,25,44,0,1,92,18,0,97,67,0,48,162,14,27,144,47,2,143,48,51,130,6,25,96,70,12,118,84,45,53,133,4,11,110,68,10,81,92

GO terms:
  GO:0070840 dynein complex binding (F, IDA)
  GO:0005813 centrosome (C, IDA)
  GO:0030424 axon (C, IDA)
  GO:0005515 protein binding (F, IPI)

B-factor: mean 48.35, std 24.11, range [12.52, 179.57]